Protein AF-A0A8S1K5R6-F1 (afdb_monomer_lite)

Secondary structure (DSSP, 8-state):
-----PPBPTTT-SB--EEE--HHHHHH-S---B-HHHHHHHHHHSSS----GGGEEEHHHHHHHHHHHHHHHHHHHHHHHHHHHHHHHHHHHHHHT-TTS-HHHHHHHHHHHHHHHHHHHHHHHHHHHHHHT-SS--TTTHHHHHHHHHS-HHHHHHHHHHHHHHHHHHHHHHHHHTT--HHHHHHHHHHHHHHHHHHHHHHSS-S-HHHHHHHHHHHHHHHHHHHHHHHHS-SS-SSTHHHHHHHHHHHHHHHHHHHHHHHHHHHHHHHHHHHHHHHHHHHHHHHHHHHHHHHHHHHHHHHHHHHHHHHHHHHHHHHHHHHHHHHHHHHHHHHHHHHHHHHHHHHHHHTTS--------------SSSHHHHHHHHHHHHHHHHHHHHHHHHHHHHHHHHHHHHHHHHHHHTBTEEEEEEEGGG-TTPEEEEEEETTSPP-HHHHHHHHHHS-TTPEEEEEEEETT-TTEEEEEEEEEHHHHT---S-TTBPEEPSS-TT-EEEEETTTEEEEESSSB---SSS--SSTT-TT-EEEESS-TT----EETTB---TT-TTEEEEEEEE-

Structure (mmCIF, N/CA/C/O backbone):
data_AF-A0A8S1K5R6-F1
#
_entry.id   AF-A0A8S1K5R6-F1
#
loop_
_atom_site.group_PDB
_atom_site.id
_atom_site.type_symbol
_atom_site.label_atom_id
_atom_site.label_alt_id
_atom_site.label_comp_id
_atom_site.label_asym_id
_atom_site.label_entity_id
_atom_site.label_seq_id
_atom_site.pdbx_PDB_ins_code
_atom_site.Cartn_x
_atom_site.Cartn_y
_atom_site.Cartn_z
_atom_site.occupancy
_atom_site.B_iso_or_equiv
_atom_site.auth_seq_id
_atom_site.auth_comp_id
_atom_site.auth_asym_id
_atom_site.auth_atom_id
_atom_site.pdbx_PDB_model_num
ATOM 1 N N . MET A 1 1 ? 33.769 -8.551 -33.890 1.00 49.59 1 MET A N 1
ATOM 2 C CA . MET A 1 1 ? 33.457 -9.975 -34.142 1.00 49.59 1 MET A CA 1
ATOM 3 C C . MET A 1 1 ? 34.408 -10.473 -35.216 1.00 49.59 1 MET A C 1
ATOM 5 O O . MET A 1 1 ? 34.449 -9.862 -36.276 1.00 49.59 1 MET A O 1
ATOM 9 N N . SER A 1 2 ? 35.210 -11.503 -34.948 1.00 41.72 2 SER A N 1
ATOM 10 C CA . SER A 1 2 ? 35.971 -12.187 -35.999 1.00 41.72 2 SER A CA 1
ATOM 11 C C . SER A 1 2 ? 34.994 -13.049 -36.799 1.00 41.72 2 SER A C 1
ATOM 13 O O . SER A 1 2 ? 34.359 -13.951 -36.256 1.00 41.72 2 SER A O 1
ATOM 15 N N . PHE A 1 3 ? 34.799 -12.730 -38.077 1.00 54.25 3 PHE A N 1
ATOM 16 C CA . PHE A 1 3 ? 33.939 -13.534 -38.939 1.00 54.25 3 PHE A CA 1
ATOM 17 C C . PHE A 1 3 ? 34.645 -14.850 -39.260 1.00 54.25 3 PHE A C 1
ATOM 19 O O . PHE A 1 3 ? 35.817 -14.869 -39.636 1.00 54.25 3 PHE A O 1
ATOM 26 N N . GLN A 1 4 ? 33.927 -15.955 -39.082 1.00 62.03 4 GLN A N 1
ATOM 27 C CA . GLN A 1 4 ? 34.385 -17.275 -39.487 1.00 62.03 4 GLN A CA 1
ATOM 28 C C . GLN A 1 4 ? 34.675 -17.254 -40.995 1.00 62.03 4 GLN A C 1
ATOM 30 O O . GLN A 1 4 ? 33.906 -16.687 -41.772 1.00 62.03 4 GLN A O 1
ATOM 35 N N . VAL A 1 5 ? 35.792 -17.846 -41.415 1.00 66.94 5 VAL A N 1
ATOM 36 C CA . VAL A 1 5 ? 36.153 -17.915 -42.836 1.00 66.94 5 VAL A CA 1
ATOM 37 C C . VAL A 1 5 ? 35.158 -18.842 -43.539 1.00 66.94 5 VAL A C 1
ATOM 39 O O . VAL A 1 5 ? 35.217 -20.061 -43.371 1.00 66.94 5 VAL A O 1
ATOM 42 N N . TYR A 1 6 ? 34.215 -18.271 -44.294 1.00 81.31 6 TYR A N 1
ATOM 43 C CA . TYR A 1 6 ? 33.263 -19.047 -45.089 1.00 81.31 6 TYR A CA 1
ATOM 44 C C . TYR A 1 6 ? 34.001 -19.848 -46.161 1.00 81.31 6 TYR A C 1
ATOM 46 O O . TYR A 1 6 ? 34.883 -19.327 -46.849 1.00 81.31 6 TYR A O 1
ATOM 54 N N . LYS A 1 7 ? 33.627 -21.120 -46.320 1.00 84.38 7 LYS A N 1
ATOM 55 C CA . LYS A 1 7 ? 34.202 -21.972 -47.363 1.00 84.38 7 LYS A CA 1
ATOM 56 C C . LYS A 1 7 ? 33.741 -21.478 -48.745 1.00 84.38 7 LYS A C 1
ATOM 58 O O . LYS A 1 7 ? 32.569 -21.115 -48.890 1.00 84.38 7 LYS A O 1
ATOM 63 N N . PRO A 1 8 ? 34.625 -21.455 -49.758 1.00 87.56 8 PRO A N 1
ATOM 64 C CA . PRO A 1 8 ? 34.209 -21.218 -51.133 1.00 87.56 8 PRO A CA 1
ATOM 65 C C . PRO A 1 8 ? 33.363 -22.398 -51.627 1.00 87.56 8 PRO A C 1
ATOM 67 O O . PRO A 1 8 ? 33.627 -23.557 -51.305 1.00 87.56 8 PRO A O 1
ATOM 70 N N . CYS A 1 9 ? 32.325 -22.105 -52.400 1.00 89.19 9 CYS A N 1
ATOM 71 C CA . CYS A 1 9 ? 31.439 -23.107 -52.969 1.00 89.19 9 CYS A CA 1
ATOM 72 C C . CYS A 1 9 ? 32.161 -23.889 -54.070 1.00 89.19 9 CYS A C 1
ATOM 74 O O . CYS A 1 9 ? 32.643 -23.300 -55.035 1.00 89.19 9 CYS A O 1
ATOM 76 N N . ASN A 1 10 ? 32.141 -25.222 -53.996 1.00 88.00 10 ASN A N 1
ATOM 77 C CA . ASN A 1 10 ? 32.815 -26.088 -54.973 1.00 88.00 10 ASN A CA 1
ATOM 78 C C . ASN A 1 10 ? 32.325 -25.902 -56.426 1.00 88.00 10 ASN A C 1
ATOM 80 O O . ASN A 1 10 ? 33.038 -26.270 -57.352 1.00 88.00 10 ASN A O 1
ATOM 84 N N . GLN A 1 11 ? 31.117 -25.361 -56.633 1.00 88.75 11 GLN A N 1
ATOM 85 C CA . GLN A 1 11 ? 30.527 -25.168 -57.966 1.00 88.75 11 GLN A CA 1
ATOM 86 C C . GLN A 1 11 ? 30.776 -23.769 -58.537 1.00 88.75 11 GLN A C 1
ATOM 88 O O . GLN A 1 11 ? 31.061 -23.633 -59.721 1.00 88.75 11 GLN A O 1
ATOM 93 N N . THR A 1 12 ? 30.647 -22.728 -57.712 1.00 89.44 12 THR A N 1
ATOM 94 C CA . THR A 1 12 ? 30.669 -21.328 -58.173 1.00 89.44 12 THR A CA 1
ATOM 95 C C . THR A 1 12 ? 31.874 -20.537 -57.679 1.00 89.44 12 THR A C 1
ATOM 97 O O . THR A 1 12 ? 31.999 -19.374 -58.034 1.00 89.44 12 THR A O 1
ATOM 100 N N . GLN A 1 13 ? 32.696 -21.098 -56.785 1.00 90.00 13 GLN A N 1
ATOM 101 C CA . GLN A 1 13 ? 33.775 -20.428 -56.034 1.00 90.00 13 GLN A CA 1
ATOM 102 C C . GLN A 1 13 ? 33.333 -19.264 -55.115 1.00 90.00 13 GLN A C 1
ATOM 104 O O . GLN A 1 13 ? 34.080 -18.867 -54.226 1.00 90.00 13 GLN A O 1
ATOM 109 N N . ASN A 1 14 ? 32.097 -18.767 -55.244 1.00 89.62 14 ASN A N 1
ATOM 110 C CA . ASN A 1 14 ? 31.473 -17.816 -54.310 1.00 89.62 14 ASN A CA 1
ATOM 111 C C . ASN A 1 14 ? 31.401 -18.350 -52.868 1.00 89.62 14 ASN A C 1
ATOM 113 O O . ASN A 1 14 ? 31.278 -19.555 -52.658 1.00 89.62 14 ASN A O 1
ATOM 117 N N . LYS A 1 15 ? 31.394 -17.455 -51.874 1.00 89.44 15 LYS A N 1
ATOM 118 C CA . LYS A 1 15 ? 31.311 -17.806 -50.444 1.00 89.44 15 LYS A CA 1
ATOM 119 C C . LYS A 1 15 ? 29.976 -18.470 -50.082 1.00 89.44 15 LYS A C 1
ATOM 121 O O . LYS A 1 15 ? 28.913 -18.042 -50.533 1.00 89.44 15 LYS A O 1
ATOM 126 N N . GLU A 1 16 ? 30.025 -19.507 -49.247 1.00 90.19 16 GLU A N 1
ATOM 127 C CA . GLU A 1 16 ? 28.835 -20.151 -48.673 1.00 90.19 16 GLU A CA 1
ATOM 128 C C . GLU A 1 16 ? 28.372 -19.417 -47.405 1.00 90.19 16 GLU A C 1
ATOM 130 O O . GLU A 1 16 ? 28.679 -19.834 -46.289 1.00 90.19 16 GLU A O 1
ATOM 135 N N . GLU A 1 17 ? 27.658 -18.303 -47.580 1.00 92.06 17 GLU A N 1
ATOM 136 C CA . GLU A 1 17 ? 27.236 -17.416 -46.480 1.00 92.06 17 GLU A CA 1
ATOM 137 C C . GLU A 1 17 ? 25.723 -17.146 -46.416 1.00 92.06 17 GLU A C 1
ATOM 139 O O . GLU A 1 17 ? 25.268 -16.454 -45.506 1.00 92.06 17 GLU A O 1
ATOM 144 N N . TYR A 1 18 ? 24.936 -17.712 -47.335 1.00 92.06 18 TYR A N 1
ATOM 145 C CA . TYR A 1 18 ? 23.485 -17.524 -47.406 1.00 92.06 18 TYR A CA 1
ATOM 146 C C . TYR A 1 18 ? 22.724 -18.732 -46.864 1.00 92.06 18 TYR A C 1
ATOM 148 O O . TYR A 1 18 ? 23.126 -19.886 -47.050 1.00 92.06 18 TYR A O 1
ATOM 156 N N . ILE A 1 19 ? 21.574 -18.454 -46.252 1.00 91.69 19 ILE A N 1
ATOM 157 C CA . ILE A 1 19 ? 20.627 -19.454 -45.760 1.00 91.69 19 ILE A CA 1
ATOM 158 C C . ILE A 1 19 ? 19.184 -18.984 -45.949 1.00 91.69 19 ILE A C 1
ATOM 160 O O . ILE A 1 19 ? 18.889 -17.793 -45.884 1.00 91.69 19 ILE A O 1
ATOM 164 N N . CYS A 1 20 ? 18.276 -19.931 -46.189 1.00 90.00 20 CYS A N 1
ATOM 165 C CA . CYS A 1 20 ? 16.844 -19.662 -46.195 1.00 90.00 20 CYS A CA 1
ATOM 166 C C . CYS A 1 20 ? 16.327 -19.653 -44.753 1.00 90.00 20 CYS A C 1
ATOM 168 O O . CYS A 1 20 ? 16.459 -20.645 -44.040 1.00 90.00 20 CYS A O 1
ATOM 170 N N . THR A 1 21 ? 15.740 -18.537 -44.331 1.00 89.31 21 THR A N 1
ATOM 171 C CA . THR A 1 21 ? 15.192 -18.367 -42.977 1.00 89.31 21 THR A CA 1
ATOM 172 C C . THR A 1 21 ? 13.811 -19.000 -42.805 1.00 89.31 21 THR A C 1
ATOM 174 O O . THR A 1 21 ? 13.321 -19.110 -41.687 1.00 89.31 21 THR A O 1
ATOM 177 N N . ASN A 1 22 ? 13.192 -19.498 -43.878 1.00 88.00 22 ASN A N 1
ATOM 178 C CA . ASN A 1 22 ? 11.908 -20.177 -43.792 1.00 88.00 22 ASN A CA 1
ATOM 179 C C . ASN A 1 22 ? 11.987 -21.428 -42.895 1.00 88.00 22 ASN A C 1
ATOM 181 O O . ASN A 1 22 ? 12.827 -22.308 -43.101 1.00 88.00 22 ASN A O 1
ATOM 185 N N . LYS A 1 23 ? 11.070 -21.549 -41.925 1.00 83.56 23 LYS A N 1
ATOM 186 C CA . LYS A 1 23 ? 11.054 -22.663 -40.958 1.00 83.56 23 LYS A CA 1
ATOM 187 C C . LYS A 1 23 ? 10.975 -24.047 -41.614 1.00 83.56 23 LYS A C 1
ATOM 189 O O . LYS A 1 23 ? 11.560 -24.987 -41.084 1.00 83.56 23 LYS A O 1
ATOM 194 N N . GLN A 1 24 ? 10.276 -24.181 -42.744 1.00 82.38 24 GLN A N 1
ATOM 195 C CA . GLN A 1 24 ? 10.169 -25.459 -43.459 1.00 82.38 24 GLN A CA 1
ATOM 196 C C . GLN A 1 24 ? 11.520 -25.854 -44.069 1.00 82.38 24 GLN A C 1
ATOM 198 O O . GLN A 1 24 ? 11.979 -26.980 -43.895 1.00 82.38 24 GLN A O 1
ATOM 203 N N . CYS A 1 25 ? 12.211 -24.901 -44.696 1.00 82.56 25 CYS A N 1
ATOM 204 C CA . CYS A 1 25 ? 13.524 -25.128 -45.296 1.00 82.56 25 CYS A CA 1
ATOM 205 C C . CYS A 1 25 ? 14.601 -25.440 -44.251 1.00 82.56 25 CYS A C 1
ATOM 207 O O . CYS A 1 25 ? 15.441 -26.312 -44.479 1.00 82.56 25 CYS A O 1
ATOM 209 N N . LEU A 1 26 ? 14.554 -24.783 -43.088 1.00 82.38 26 LEU A N 1
ATOM 210 C CA . LEU A 1 26 ? 15.477 -25.060 -41.982 1.00 82.38 26 LEU A CA 1
ATOM 211 C C . LEU A 1 26 ? 15.336 -26.491 -41.437 1.00 82.38 26 LEU A C 1
ATOM 213 O O . LEU A 1 26 ? 16.334 -27.089 -41.044 1.00 82.38 26 LEU A O 1
ATOM 217 N N . ALA A 1 27 ? 14.128 -27.062 -41.458 1.00 79.88 27 ALA A N 1
ATOM 218 C CA . ALA A 1 27 ? 13.881 -28.425 -40.985 1.00 79.88 27 ALA A CA 1
ATOM 219 C C . ALA A 1 27 ? 14.321 -29.515 -41.985 1.00 79.88 27 ALA A C 1
ATOM 221 O O . ALA A 1 27 ? 14.698 -30.612 -41.577 1.00 79.88 27 ALA A O 1
ATOM 222 N N . GLU A 1 28 ? 14.277 -29.237 -43.292 1.00 77.31 28 GLU A N 1
ATOM 223 C CA . GLU A 1 28 ? 14.511 -30.243 -44.341 1.00 77.31 28 GLU A CA 1
ATOM 224 C C . GLU A 1 28 ? 15.988 -30.425 -44.742 1.00 77.31 28 GLU A C 1
ATOM 226 O O . GLU A 1 28 ? 16.375 -31.488 -45.239 1.00 77.31 28 GLU A O 1
ATOM 231 N N . HIS A 1 29 ? 16.835 -29.403 -44.584 1.00 67.31 29 HIS A N 1
ATOM 232 C CA . HIS A 1 29 ? 18.150 -29.375 -45.232 1.00 67.31 29 HIS A CA 1
ATOM 233 C C . HIS A 1 29 ? 19.324 -29.736 -44.301 1.00 67.31 29 HIS A C 1
ATOM 235 O O . HIS A 1 29 ? 19.681 -28.998 -43.389 1.00 67.31 29 HIS A O 1
ATOM 241 N N . LYS A 1 30 ? 20.025 -30.843 -44.615 1.00 64.44 30 LYS A N 1
ATOM 242 C CA . LYS A 1 30 ? 21.258 -31.284 -43.917 1.00 64.44 30 LYS A CA 1
ATOM 243 C C . LYS A 1 30 ? 22.464 -30.348 -44.115 1.00 64.44 30 LYS A C 1
ATOM 245 O O . LYS A 1 30 ? 23.343 -30.303 -43.260 1.00 64.44 30 LYS A O 1
ATOM 250 N N . LYS A 1 31 ? 22.536 -29.620 -45.241 1.00 66.00 31 LYS A N 1
ATOM 251 C CA . LYS A 1 31 ? 23.548 -28.574 -45.493 1.00 66.00 31 LYS A CA 1
ATOM 252 C C . LYS A 1 31 ? 22.884 -27.206 -45.358 1.00 66.00 31 LYS A C 1
ATOM 254 O O . LYS A 1 31 ? 21.957 -26.911 -46.107 1.00 66.00 31 LYS A O 1
ATOM 259 N N . GLN A 1 32 ? 23.366 -26.405 -44.411 1.00 76.12 32 GLN A N 1
ATOM 260 C CA . GLN A 1 32 ? 22.667 -25.203 -43.943 1.00 76.12 32 GLN A CA 1
ATOM 261 C C . GLN A 1 32 ? 23.152 -23.907 -44.610 1.00 76.12 32 GLN A C 1
ATOM 263 O O . GLN A 1 32 ? 22.341 -23.026 -44.853 1.00 76.12 32 GLN A O 1
ATOM 268 N N . LEU A 1 33 ? 24.436 -23.802 -44.973 1.00 88.38 33 LEU A N 1
ATOM 269 C CA . LEU A 1 33 ? 24.975 -22.635 -45.681 1.00 88.38 33 LEU A CA 1
ATOM 270 C C . LEU A 1 33 ? 25.253 -22.960 -47.150 1.00 88.38 33 LEU A C 1
ATOM 272 O O . LEU A 1 33 ? 25.800 -24.019 -47.470 1.00 88.38 33 LEU A O 1
ATOM 276 N N . HIS A 1 34 ? 24.888 -22.031 -48.029 1.00 90.81 34 HIS A N 1
ATOM 277 C CA . HIS A 1 34 ? 25.064 -22.120 -49.478 1.00 90.81 34 HIS A CA 1
ATOM 278 C C . HIS A 1 34 ? 25.522 -20.770 -50.033 1.00 90.81 34 HIS A C 1
ATOM 280 O O . HIS A 1 34 ? 25.361 -19.733 -49.392 1.00 90.81 34 HIS A O 1
ATOM 286 N N . CYS A 1 35 ? 26.080 -20.752 -51.242 1.00 92.81 35 CYS A N 1
ATOM 287 C CA . CYS A 1 35 ? 26.169 -19.502 -51.993 1.00 92.81 35 CYS A CA 1
ATOM 288 C C . CYS A 1 35 ? 24.791 -19.165 -52.591 1.00 92.81 35 CYS A C 1
ATOM 290 O O . CYS A 1 35 ? 23.983 -20.062 -52.861 1.00 92.81 35 CYS A O 1
ATOM 292 N N . TYR A 1 36 ? 24.527 -17.881 -52.834 1.00 91.38 36 TYR A N 1
ATOM 293 C CA . TYR A 1 36 ? 23.226 -17.417 -53.326 1.00 91.38 36 TYR A CA 1
ATOM 294 C C . TYR A 1 36 ? 22.733 -18.139 -54.606 1.00 91.38 36 TYR A C 1
ATOM 296 O O . TYR A 1 36 ? 21.577 -18.580 -54.629 1.00 91.38 36 TYR A O 1
ATOM 304 N N . PRO A 1 37 ? 23.569 -18.365 -55.648 1.00 91.12 37 PRO A N 1
ATOM 305 C CA . PRO A 1 37 ? 23.133 -19.088 -56.847 1.00 91.12 37 PRO A CA 1
ATOM 306 C C . PRO A 1 37 ? 22.720 -20.541 -56.571 1.00 91.12 37 PRO A C 1
ATOM 308 O O . PRO A 1 37 ? 21.690 -20.997 -57.072 1.00 91.12 37 PRO A O 1
ATOM 311 N N . CYS A 1 38 ? 23.485 -21.264 -55.746 1.00 89.25 38 CYS A N 1
ATOM 312 C CA . CYS A 1 38 ? 23.182 -22.651 -55.388 1.00 89.25 38 CYS A CA 1
ATOM 313 C C . CYS A 1 38 ? 21.915 -22.751 -54.534 1.00 89.25 38 CYS A C 1
ATOM 315 O O . CYS A 1 38 ? 21.095 -23.636 -54.771 1.00 89.25 38 CYS A O 1
ATOM 317 N N . LEU A 1 39 ? 21.715 -21.820 -53.594 1.00 88.12 39 LEU A N 1
ATOM 318 C CA . LEU A 1 39 ? 20.498 -21.755 -52.781 1.00 88.12 39 LEU A CA 1
ATOM 319 C C . LEU A 1 39 ? 19.256 -21.483 -53.641 1.00 88.12 39 LEU A C 1
ATOM 321 O O . LEU A 1 39 ? 18.230 -22.143 -53.482 1.00 88.12 39 LEU A O 1
ATOM 325 N N . THR A 1 40 ? 19.377 -20.567 -54.605 1.00 88.06 40 THR A N 1
ATOM 326 C CA . THR A 1 40 ? 18.317 -20.255 -55.574 1.00 88.06 40 THR A CA 1
ATOM 327 C C . THR A 1 40 ? 17.972 -21.469 -56.427 1.00 88.06 40 THR A C 1
ATOM 329 O O . THR A 1 40 ? 16.797 -21.784 -56.606 1.00 88.06 40 THR A O 1
ATOM 332 N N . LYS A 1 41 ? 18.985 -22.187 -56.923 1.00 87.25 41 LYS A N 1
ATOM 333 C CA . LYS A 1 41 ? 18.784 -23.409 -57.705 1.00 87.25 41 LYS A CA 1
ATOM 334 C C . LYS A 1 41 ? 18.078 -24.497 -56.887 1.00 87.25 41 LYS A C 1
ATOM 336 O O . LYS A 1 41 ? 17.093 -25.054 -57.357 1.00 87.25 41 LYS A O 1
ATOM 341 N N . LEU A 1 42 ? 18.500 -24.718 -55.636 1.00 84.06 42 LEU A N 1
ATOM 342 C CA . LEU A 1 42 ? 17.865 -25.664 -54.705 1.00 84.06 42 LEU A CA 1
ATOM 343 C C . LEU A 1 42 ? 16.360 -25.409 -54.515 1.00 84.06 42 LEU A C 1
ATOM 345 O O . LEU A 1 42 ? 15.589 -26.363 -54.430 1.00 84.06 42 LEU A O 1
ATOM 349 N N . HIS A 1 43 ? 15.940 -24.141 -54.471 1.00 80.94 43 HIS A N 1
ATOM 350 C CA . HIS A 1 43 ? 14.532 -23.767 -54.288 1.00 80.94 43 HIS A CA 1
ATOM 351 C C . HIS A 1 43 ? 13.743 -23.682 -55.607 1.00 80.94 43 HIS A C 1
ATOM 353 O O . HIS A 1 43 ? 12.516 -23.702 -55.572 1.00 80.94 43 HIS A O 1
ATOM 359 N N . ARG A 1 44 ? 14.412 -23.618 -56.770 1.00 80.06 44 ARG A N 1
ATOM 360 C CA . ARG A 1 44 ? 13.771 -23.641 -58.101 1.00 80.06 44 ARG A CA 1
ATOM 361 C C . ARG A 1 44 ? 13.596 -25.052 -58.673 1.00 80.06 44 ARG A C 1
ATOM 363 O O . ARG A 1 44 ? 12.634 -25.279 -59.400 1.00 80.06 44 ARG A O 1
ATOM 370 N N . ASP A 1 45 ? 14.495 -25.984 -58.350 1.00 69.75 45 ASP A N 1
ATOM 371 C CA . ASP A 1 45 ? 14.490 -27.352 -58.897 1.00 69.75 45 ASP A CA 1
ATOM 372 C C . ASP A 1 45 ? 13.444 -28.271 -58.226 1.00 69.75 45 ASP A C 1
ATOM 374 O O . ASP A 1 45 ? 13.018 -29.274 -58.809 1.00 69.75 45 ASP A O 1
ATOM 378 N N . LYS A 1 46 ? 12.962 -27.934 -57.019 1.00 63.59 46 LYS A N 1
ATOM 379 C CA . LYS A 1 46 ? 11.788 -28.595 -56.426 1.00 63.59 46 LYS A CA 1
ATOM 380 C C . LYS A 1 46 ? 10.556 -28.162 -57.237 1.00 63.59 46 LYS A C 1
ATOM 382 O O . LYS A 1 46 ? 10.245 -26.984 -57.279 1.00 63.59 46 LYS A O 1
ATOM 387 N N . LYS A 1 47 ? 9.814 -29.097 -57.850 1.00 55.78 47 LYS A N 1
ATOM 388 C CA . LYS A 1 47 ? 8.598 -28.869 -58.683 1.00 55.78 47 LYS A CA 1
ATOM 389 C C . LYS A 1 47 ? 7.446 -28.077 -58.016 1.00 55.78 47 LYS A C 1
ATOM 391 O O . LYS A 1 47 ? 6.371 -27.952 -58.597 1.00 55.78 47 LYS A O 1
ATOM 396 N N . GLN A 1 48 ? 7.634 -27.558 -56.808 1.00 54.38 48 GLN A N 1
ATOM 397 C CA . GLN A 1 48 ? 6.728 -26.643 -56.129 1.00 54.38 48 GLN A CA 1
ATOM 398 C C . GLN A 1 48 ? 7.231 -25.213 -56.361 1.00 54.38 48 GLN A C 1
ATOM 400 O O . GLN A 1 48 ? 8.394 -24.923 -56.106 1.00 54.38 48 GLN A O 1
ATOM 405 N N . LYS A 1 49 ? 6.367 -24.309 -56.843 1.00 55.38 49 LYS A N 1
ATOM 406 C CA . LYS A 1 49 ? 6.648 -22.863 -56.881 1.00 55.38 49 LYS A CA 1
ATOM 407 C C . LYS A 1 49 ? 6.879 -22.376 -55.449 1.00 55.38 49 LYS A C 1
ATOM 409 O O . LYS A 1 49 ? 5.933 -22.013 -54.756 1.00 55.38 49 LYS A O 1
ATOM 414 N N . ILE A 1 50 ? 8.122 -22.405 -54.993 1.00 56.66 50 ILE A N 1
ATOM 415 C CA . ILE A 1 50 ? 8.487 -21.899 -53.681 1.00 56.66 50 ILE A CA 1
ATOM 416 C C . ILE A 1 50 ? 8.539 -20.365 -53.763 1.00 56.66 50 ILE A C 1
ATOM 418 O O . ILE A 1 50 ? 9.344 -19.798 -54.498 1.00 56.66 50 ILE A O 1
ATOM 422 N N . SER A 1 51 ? 7.638 -19.699 -53.036 1.00 63.06 51 SER A N 1
ATOM 423 C CA . SER A 1 51 ? 7.391 -18.249 -53.088 1.00 63.06 51 SER A CA 1
ATOM 424 C C . SER A 1 51 ? 8.284 -17.408 -52.169 1.00 63.06 51 SER A C 1
ATOM 426 O O . SER A 1 51 ? 8.010 -16.228 -51.999 1.00 63.06 51 SER A O 1
ATOM 428 N N . HIS A 1 52 ? 9.308 -17.990 -51.541 1.00 74.00 52 HIS A N 1
ATOM 429 C CA . HIS A 1 52 ? 10.074 -17.336 -50.474 1.00 74.00 52 HIS A CA 1
ATOM 430 C C . HIS A 1 52 ? 11.561 -17.136 -50.803 1.00 74.00 52 HIS A C 1
ATOM 432 O O . HIS A 1 52 ? 12.433 -17.310 -49.955 1.00 74.00 52 HIS A O 1
ATOM 438 N N . LEU A 1 53 ? 11.874 -16.740 -52.042 1.00 75.94 53 LEU A N 1
ATOM 439 C CA . LEU A 1 53 ? 13.228 -16.272 -52.384 1.00 75.94 53 LEU A CA 1
ATOM 440 C C . LEU A 1 53 ? 13.648 -15.056 -51.532 1.00 75.94 53 LEU A C 1
ATOM 442 O O . LEU A 1 53 ? 14.836 -14.873 -51.281 1.00 75.94 53 LEU A O 1
ATOM 446 N N . ASP A 1 54 ? 12.672 -14.291 -51.035 1.00 79.56 54 ASP A N 1
ATOM 447 C CA . ASP A 1 54 ? 12.873 -13.158 -50.125 1.00 79.56 54 ASP A CA 1
ATOM 448 C C . ASP A 1 54 ? 13.335 -13.584 -48.716 1.00 79.56 54 ASP A C 1
ATOM 450 O O . ASP A 1 54 ? 13.868 -12.767 -47.968 1.00 79.56 54 ASP A O 1
ATOM 454 N N . ASP A 1 55 ? 13.204 -14.869 -48.360 1.00 85.94 55 ASP A N 1
ATOM 455 C CA . ASP A 1 55 ? 13.645 -15.403 -47.063 1.00 85.94 55 ASP A CA 1
ATOM 456 C C . ASP A 1 55 ? 15.150 -15.741 -47.048 1.00 85.94 55 ASP A C 1
ATOM 458 O O . ASP A 1 55 ? 15.661 -16.260 -46.047 1.00 85.94 55 ASP A O 1
ATOM 462 N N . PHE A 1 56 ? 15.880 -15.501 -48.146 1.00 91.69 56 PHE A N 1
ATOM 463 C CA . PHE A 1 56 ? 17.324 -15.727 -48.213 1.00 91.69 56 PHE A CA 1
ATOM 464 C C . PHE A 1 56 ? 18.067 -14.591 -47.521 1.00 91.69 56 PHE A C 1
ATOM 466 O O . PHE A 1 56 ? 18.034 -13.445 -47.960 1.00 91.69 56 PHE A O 1
ATOM 473 N N . MET A 1 57 ? 18.791 -14.923 -46.459 1.00 93.31 57 MET A N 1
ATOM 474 C CA . MET A 1 57 ? 19.563 -13.953 -45.696 1.00 93.31 57 MET A CA 1
ATOM 475 C C . MET A 1 57 ? 21.018 -14.381 -45.572 1.00 93.31 57 MET A C 1
ATOM 477 O O . MET A 1 57 ? 21.339 -15.569 -45.489 1.00 93.31 57 MET A O 1
ATOM 481 N N . GLU A 1 58 ? 21.901 -13.388 -45.521 1.00 93.50 58 GLU A N 1
ATOM 482 C CA . GLU A 1 58 ? 23.295 -13.600 -45.148 1.00 93.50 58 GLU A CA 1
ATOM 483 C C . GLU A 1 58 ? 23.391 -13.959 -43.666 1.00 93.50 58 GLU A C 1
ATOM 485 O O . GLU A 1 58 ? 22.749 -13.347 -42.803 1.00 93.50 58 GLU A O 1
ATOM 490 N N . MET A 1 59 ? 24.252 -14.924 -43.349 1.00 91.56 59 MET A N 1
ATOM 491 C CA . MET A 1 59 ? 24.462 -15.376 -41.977 1.00 91.56 59 MET A CA 1
ATOM 492 C C . MET A 1 59 ? 24.964 -14.242 -41.071 1.00 91.56 59 MET A C 1
ATOM 494 O O . MET A 1 59 ? 24.591 -14.177 -39.902 1.00 91.56 59 MET A O 1
ATOM 498 N N . SER A 1 60 ? 25.743 -13.296 -41.607 1.00 91.19 60 SER A N 1
ATOM 499 C CA . SER A 1 60 ? 26.182 -12.083 -40.900 1.00 91.19 60 SER A CA 1
ATOM 500 C C . SER A 1 60 ? 24.996 -11.243 -40.401 1.00 91.19 60 SER A C 1
ATOM 502 O O . SER A 1 60 ? 24.964 -10.853 -39.234 1.00 91.19 60 SER A O 1
ATOM 504 N N . GLN A 1 61 ? 23.986 -11.021 -41.246 1.00 93.44 61 GLN A N 1
ATOM 505 C CA . GLN A 1 61 ? 22.786 -10.248 -40.917 1.00 93.44 61 GLN A CA 1
ATOM 506 C C . GLN A 1 61 ? 21.917 -10.965 -39.880 1.00 93.44 61 GLN A C 1
ATOM 508 O O . GLN A 1 61 ? 21.388 -10.331 -38.963 1.00 93.44 61 GLN A O 1
ATOM 513 N N . ILE A 1 62 ? 21.799 -12.293 -39.992 1.00 93.44 62 ILE A N 1
ATOM 514 C CA . ILE A 1 62 ? 21.122 -13.123 -38.988 1.00 93.44 62 ILE A CA 1
ATOM 515 C C . ILE A 1 62 ? 21.836 -12.990 -37.642 1.00 93.44 62 ILE A C 1
ATOM 517 O O . ILE A 1 62 ? 21.187 -12.693 -36.641 1.00 93.44 62 ILE A O 1
ATOM 521 N N . MET A 1 63 ? 23.165 -13.133 -37.613 1.00 93.50 63 MET A N 1
ATOM 522 C CA . MET A 1 63 ? 23.951 -13.020 -36.381 1.00 93.50 63 MET A CA 1
ATOM 523 C C . MET A 1 63 ? 23.844 -11.634 -35.736 1.00 93.50 63 MET A C 1
ATOM 525 O O . MET A 1 63 ? 23.758 -11.556 -34.514 1.00 93.50 63 MET A O 1
ATOM 529 N N . ILE A 1 64 ? 23.778 -10.551 -36.521 1.00 93.44 64 ILE A N 1
ATOM 530 C CA . ILE A 1 64 ? 23.539 -9.196 -35.994 1.00 93.44 64 ILE A CA 1
ATOM 531 C C . ILE A 1 64 ? 22.179 -9.122 -35.283 1.00 93.44 64 ILE A C 1
ATOM 533 O O . ILE A 1 64 ? 22.112 -8.674 -34.139 1.00 93.44 64 ILE A O 1
ATOM 537 N N . LYS A 1 65 ? 21.100 -9.603 -35.917 1.00 95.00 65 LYS A N 1
ATOM 538 C CA . LYS A 1 65 ? 19.751 -9.613 -35.315 1.00 95.00 65 LYS A CA 1
ATOM 539 C C . LYS A 1 65 ? 19.681 -10.497 -34.064 1.00 95.00 65 LYS A C 1
ATOM 541 O O . LYS A 1 65 ? 19.066 -10.126 -33.068 1.00 95.00 65 LYS A O 1
ATOM 546 N N . VAL A 1 66 ? 20.328 -11.658 -34.104 1.00 94.94 66 VAL A N 1
ATOM 547 C CA . VAL A 1 66 ? 20.446 -12.596 -32.976 1.00 94.94 66 VAL A CA 1
ATOM 548 C C . VAL A 1 66 ? 21.202 -11.952 -31.814 1.00 94.94 66 VAL A C 1
ATOM 550 O O . VAL A 1 66 ? 20.752 -12.052 -30.675 1.00 94.94 66 VAL A O 1
ATOM 553 N N . GLN A 1 67 ? 22.295 -11.235 -32.089 1.00 94.12 67 GLN A N 1
ATOM 554 C CA . GLN A 1 67 ? 23.050 -10.512 -31.068 1.00 94.12 67 GLN A CA 1
ATOM 555 C C . GLN A 1 67 ? 22.214 -9.391 -30.437 1.00 94.12 67 GLN A C 1
ATOM 557 O O . GLN A 1 67 ? 22.148 -9.306 -29.217 1.00 94.12 67 GLN A O 1
ATOM 562 N N . GLN A 1 68 ? 21.501 -8.595 -31.240 1.00 94.75 68 GLN A N 1
ATOM 563 C CA . GLN A 1 68 ? 20.604 -7.552 -30.726 1.00 94.75 68 GLN A CA 1
ATOM 564 C C . GLN A 1 68 ? 19.537 -8.126 -29.783 1.00 94.75 68 GLN A C 1
ATOM 566 O O . GLN A 1 68 ? 19.329 -7.602 -28.689 1.00 94.75 68 GLN A O 1
ATOM 571 N N . LYS A 1 69 ? 18.894 -9.237 -30.169 1.00 95.25 69 LYS A N 1
ATOM 572 C CA . LYS A 1 69 ? 17.919 -9.934 -29.314 1.00 95.25 69 LYS A CA 1
ATOM 573 C C . LYS A 1 69 ? 18.552 -10.476 -28.037 1.00 95.25 69 LYS A C 1
ATOM 575 O O . LYS A 1 69 ? 17.977 -10.343 -26.960 1.00 95.25 69 LYS A O 1
ATOM 580 N N . LYS A 1 70 ? 19.746 -11.064 -28.133 1.00 94.75 70 LYS A N 1
ATOM 581 C CA . LYS A 1 70 ? 20.514 -11.533 -26.973 1.00 94.75 70 LYS A CA 1
ATOM 582 C C . LYS A 1 70 ? 20.797 -10.395 -25.993 1.00 94.75 70 LYS A C 1
ATOM 584 O O . LYS A 1 70 ? 20.579 -10.577 -24.796 1.00 94.75 70 LYS A O 1
ATOM 589 N N . ASP A 1 71 ? 21.238 -9.240 -26.479 1.00 93.81 71 ASP A N 1
ATOM 590 C CA . ASP A 1 71 ? 21.555 -8.085 -25.634 1.00 93.81 71 ASP A CA 1
ATOM 591 C C . ASP A 1 71 ? 20.293 -7.551 -24.940 1.00 93.81 71 ASP A C 1
ATOM 593 O O . ASP A 1 71 ? 20.282 -7.368 -23.720 1.00 93.81 71 ASP A O 1
ATOM 597 N N . GLN A 1 72 ? 19.190 -7.413 -25.687 1.00 95.00 72 GLN A N 1
ATOM 598 C CA . GLN A 1 72 ? 17.884 -7.015 -25.148 1.00 95.00 72 GLN A CA 1
ATOM 599 C C . GLN A 1 72 ? 17.390 -7.977 -24.062 1.00 95.00 72 GLN A C 1
ATOM 601 O O . GLN A 1 72 ? 17.001 -7.549 -22.973 1.00 95.00 72 GLN A O 1
ATOM 606 N N . ARG A 1 73 ? 17.444 -9.289 -24.320 1.00 96.50 73 ARG A N 1
ATOM 607 C CA . ARG A 1 73 ? 17.035 -10.306 -23.344 1.00 96.50 73 ARG A CA 1
ATOM 608 C C . ARG A 1 73 ? 17.938 -10.349 -22.132 1.00 96.50 73 ARG A C 1
ATOM 610 O O . ARG A 1 73 ? 17.436 -10.541 -21.033 1.00 96.50 73 ARG A O 1
ATOM 617 N N . THR A 1 74 ? 19.242 -10.175 -22.309 1.00 95.56 74 THR A N 1
ATOM 618 C CA . THR A 1 74 ? 20.196 -10.154 -21.195 1.00 95.56 74 THR A CA 1
ATOM 619 C C . THR A 1 74 ? 19.890 -8.989 -20.262 1.00 95.56 74 THR A C 1
ATOM 621 O O . THR A 1 74 ? 19.758 -9.195 -19.056 1.00 95.56 74 THR A O 1
ATOM 624 N N . LEU A 1 75 ? 19.675 -7.791 -20.815 1.00 96.38 75 LEU A N 1
ATOM 625 C CA . LEU A 1 75 ? 19.271 -6.621 -20.038 1.00 96.38 75 LEU A CA 1
ATOM 626 C C . LEU A 1 75 ? 17.955 -6.867 -19.288 1.00 96.38 75 LEU A C 1
ATOM 628 O O . LEU A 1 75 ? 17.871 -6.629 -18.084 1.00 96.38 75 LEU A O 1
ATOM 632 N N . PHE A 1 76 ? 16.943 -7.388 -19.981 1.00 97.50 76 PHE A N 1
ATOM 633 C CA . PHE A 1 76 ? 15.646 -7.700 -19.386 1.00 97.50 76 PHE A CA 1
ATOM 634 C C . PHE A 1 76 ? 15.744 -8.765 -18.279 1.00 97.50 76 PHE A C 1
ATOM 636 O O . PHE A 1 76 ? 15.183 -8.586 -17.200 1.00 97.50 76 PHE A O 1
ATOM 643 N N . LEU A 1 77 ? 16.494 -9.849 -18.496 1.00 97.25 77 LEU A N 1
ATOM 644 C CA . LEU A 1 77 ? 16.704 -10.889 -17.487 1.00 97.25 77 LEU A CA 1
ATOM 645 C C . LEU A 1 77 ? 17.408 -10.341 -16.244 1.00 97.25 77 LEU A C 1
ATOM 647 O O . LEU A 1 77 ? 16.998 -10.681 -15.139 1.00 97.25 77 LEU A O 1
ATOM 651 N N . ASN A 1 78 ? 18.396 -9.455 -16.405 1.00 96.19 78 ASN A N 1
ATOM 652 C CA . ASN A 1 78 ? 19.062 -8.803 -15.275 1.00 96.19 78 ASN A CA 1
ATOM 653 C C . ASN A 1 78 ? 18.077 -7.957 -14.450 1.00 96.19 78 ASN A C 1
ATOM 655 O O . ASN A 1 78 ? 18.107 -7.995 -13.222 1.00 96.19 78 ASN A O 1
ATOM 659 N N . GLN A 1 79 ? 17.152 -7.245 -15.105 1.00 96.38 79 GLN A N 1
ATOM 660 C CA . GLN A 1 79 ? 16.096 -6.495 -14.412 1.00 96.38 79 GLN A CA 1
ATOM 661 C C . GLN A 1 79 ? 15.136 -7.419 -13.646 1.00 96.38 79 GLN A C 1
ATOM 663 O O . GLN A 1 79 ? 14.767 -7.125 -12.510 1.00 96.38 79 GLN A O 1
ATOM 668 N N . ILE A 1 80 ? 14.729 -8.541 -14.247 1.00 97.50 80 ILE A N 1
ATOM 669 C CA . ILE A 1 80 ? 13.850 -9.530 -13.602 1.00 97.50 80 ILE A CA 1
ATOM 670 C C . ILE A 1 80 ? 14.551 -10.207 -12.418 1.00 97.50 80 ILE A C 1
ATOM 672 O O . ILE A 1 80 ? 13.944 -10.374 -11.360 1.00 97.50 80 ILE A O 1
ATOM 676 N N . GLN A 1 81 ? 15.830 -10.546 -12.570 1.00 97.56 81 GLN A N 1
ATOM 677 C CA . GLN A 1 81 ? 16.663 -11.097 -11.507 1.00 97.56 81 GLN A CA 1
ATOM 678 C C . GLN A 1 81 ? 16.767 -10.131 -10.324 1.00 97.56 81 GLN A C 1
ATOM 680 O O . GLN A 1 81 ? 16.551 -10.546 -9.187 1.00 97.56 81 GLN A O 1
ATOM 685 N N . GLN A 1 82 ? 17.020 -8.845 -10.584 1.00 96.19 82 GLN A N 1
ATOM 686 C CA . GLN A 1 82 ? 17.083 -7.834 -9.529 1.00 96.19 82 GLN A CA 1
ATOM 687 C C . GLN A 1 82 ? 15.753 -7.727 -8.769 1.00 96.19 82 GLN A C 1
ATOM 689 O O . GLN A 1 82 ? 15.748 -7.776 -7.542 1.00 96.19 82 GLN A O 1
ATOM 694 N N . LYS A 1 83 ? 14.615 -7.701 -9.479 1.00 96.38 83 LYS A N 1
ATOM 695 C CA . LYS A 1 83 ? 13.282 -7.687 -8.848 1.00 96.38 83 LYS A CA 1
ATOM 696 C C . LYS A 1 83 ? 13.037 -8.897 -7.944 1.00 96.38 83 LYS A C 1
ATOM 698 O O . LYS A 1 83 ? 12.446 -8.745 -6.880 1.00 96.38 83 LYS A O 1
ATOM 703 N N . ALA A 1 84 ? 13.471 -10.089 -8.354 1.00 96.06 84 ALA A N 1
ATOM 704 C CA . ALA A 1 84 ? 13.334 -11.294 -7.537 1.00 96.06 84 ALA A CA 1
ATOM 705 C C . ALA A 1 84 ? 14.201 -11.233 -6.265 1.00 96.06 84 ALA A C 1
ATOM 707 O O . ALA A 1 84 ? 13.739 -11.620 -5.194 1.00 96.06 84 ALA A O 1
ATOM 708 N N . ILE A 1 85 ? 15.424 -10.698 -6.367 1.00 96.31 85 ILE A N 1
ATOM 709 C CA . ILE A 1 85 ? 16.334 -10.504 -5.227 1.00 96.31 85 ILE A CA 1
ATOM 710 C C . ILE A 1 85 ? 15.780 -9.463 -4.246 1.00 96.31 85 ILE A C 1
ATOM 712 O O . ILE A 1 85 ? 15.821 -9.675 -3.035 1.00 96.31 85 ILE A O 1
ATOM 716 N N . ASP A 1 86 ? 15.248 -8.348 -4.744 1.00 92.56 86 ASP A N 1
ATOM 717 C CA . ASP A 1 86 ? 14.671 -7.306 -3.889 1.00 92.56 86 ASP A CA 1
ATOM 718 C C . ASP A 1 86 ? 13.431 -7.824 -3.151 1.00 92.56 86 ASP A C 1
ATOM 720 O O . ASP A 1 86 ? 13.303 -7.628 -1.942 1.00 92.56 86 ASP A O 1
ATOM 724 N N . PHE A 1 87 ? 12.581 -8.590 -3.842 1.00 96.00 87 PHE A N 1
ATOM 725 C CA . PHE A 1 87 ? 11.447 -9.278 -3.226 1.00 96.00 87 PHE A CA 1
ATOM 726 C C . PHE A 1 87 ? 11.888 -10.288 -2.152 1.00 96.00 87 PHE A C 1
ATOM 728 O O . PHE A 1 87 ? 11.290 -10.331 -1.077 1.00 96.00 87 PHE A O 1
ATOM 735 N N . GLN A 1 88 ? 12.958 -11.061 -2.388 1.00 96.94 88 GLN A N 1
ATOM 736 C CA . GLN A 1 88 ? 13.536 -11.947 -1.368 1.00 96.94 88 GLN A CA 1
ATOM 737 C C . GLN A 1 88 ? 13.922 -11.164 -0.115 1.00 96.94 88 GLN A C 1
ATOM 739 O O . GLN A 1 88 ? 13.496 -11.521 0.980 1.00 96.94 88 GLN A O 1
ATOM 744 N N . LYS A 1 89 ? 14.699 -10.086 -0.271 1.00 95.44 89 LYS A N 1
ATOM 745 C CA . LYS A 1 89 ? 15.156 -9.260 0.855 1.00 95.44 89 LYS A CA 1
ATOM 746 C C . LYS A 1 89 ? 13.981 -8.698 1.647 1.00 95.44 89 LYS A C 1
ATOM 748 O O . LYS A 1 89 ? 13.984 -8.793 2.871 1.00 95.44 89 LYS A O 1
ATOM 753 N N . GLU A 1 90 ? 12.974 -8.162 0.958 1.00 94.12 90 GLU A N 1
ATOM 754 C CA . GLU A 1 90 ? 11.757 -7.642 1.584 1.00 94.12 90 GLU A CA 1
ATOM 755 C C . GLU A 1 90 ? 11.056 -8.722 2.422 1.00 94.12 90 GLU A C 1
ATOM 757 O O . GLU A 1 90 ? 10.750 -8.496 3.595 1.00 94.12 90 GLU A O 1
ATOM 762 N N . LYS A 1 91 ? 10.832 -9.917 1.856 1.00 92.94 91 LYS A N 1
ATOM 763 C CA . LYS A 1 91 ? 10.123 -10.997 2.558 1.00 92.94 91 LYS A CA 1
ATOM 764 C C . LYS A 1 91 ? 10.934 -11.610 3.687 1.00 92.94 91 LYS A C 1
ATOM 766 O O . LYS A 1 91 ? 10.369 -11.868 4.743 1.00 92.94 91 LYS A O 1
ATOM 771 N N . VAL A 1 92 ? 12.241 -11.784 3.523 1.00 93.19 92 VAL A N 1
ATOM 772 C CA . VAL A 1 92 ? 13.113 -12.268 4.602 1.00 93.19 92 VAL A CA 1
ATOM 773 C C . VAL A 1 92 ? 13.117 -11.283 5.770 1.00 93.19 92 VAL A C 1
ATOM 775 O O . VAL A 1 92 ? 12.891 -11.694 6.905 1.00 93.19 92 VAL A O 1
ATOM 778 N N . GLN A 1 93 ? 13.264 -9.981 5.506 1.00 89.81 93 GLN A N 1
ATOM 779 C CA . GLN A 1 93 ? 13.174 -8.958 6.553 1.00 89.81 93 GLN A CA 1
ATOM 780 C C . GLN A 1 93 ? 11.802 -8.948 7.233 1.00 89.81 93 GLN A C 1
ATOM 782 O O . GLN A 1 93 ? 11.719 -8.777 8.447 1.00 89.81 93 GLN A O 1
ATOM 787 N N . TYR A 1 94 ? 10.727 -9.136 6.466 1.00 86.56 94 TYR A N 1
ATOM 788 C CA . TYR A 1 94 ? 9.373 -9.239 7.000 1.00 86.56 94 TYR A CA 1
ATOM 789 C C . TYR A 1 94 ? 9.217 -10.429 7.962 1.00 86.56 94 TYR A C 1
ATOM 791 O O . TYR A 1 94 ? 8.695 -10.259 9.062 1.00 86.56 94 TYR A O 1
ATOM 799 N N . ILE A 1 95 ? 9.720 -11.610 7.585 1.00 87.81 95 ILE A N 1
ATOM 800 C CA . ILE A 1 95 ? 9.668 -12.826 8.414 1.00 87.81 95 ILE A CA 1
ATOM 801 C C . ILE A 1 95 ? 10.539 -12.670 9.670 1.00 87.81 95 ILE A C 1
ATOM 803 O O . ILE A 1 95 ? 10.106 -13.007 10.766 1.00 87.81 95 ILE A O 1
ATOM 807 N N . GLN A 1 96 ? 11.746 -12.114 9.546 1.00 85.75 96 GLN A N 1
ATOM 808 C CA . GLN A 1 96 ? 12.671 -11.932 10.676 1.00 85.75 96 GLN A CA 1
ATOM 809 C C . GLN A 1 96 ? 12.172 -10.918 11.714 1.00 85.75 96 GLN A C 1
ATOM 811 O O . GLN A 1 96 ? 12.526 -11.000 12.889 1.00 85.75 96 GLN A O 1
ATOM 816 N N . LYS A 1 97 ? 11.348 -9.952 11.296 1.00 81.06 97 LYS A N 1
ATOM 817 C CA . LYS A 1 97 ? 10.732 -8.963 12.192 1.00 81.06 97 LYS A CA 1
ATOM 818 C C . LYS A 1 97 ? 9.510 -9.504 12.937 1.00 81.06 97 LYS A C 1
ATOM 820 O O . LYS A 1 97 ? 8.951 -8.780 13.758 1.00 81.06 97 LYS A O 1
ATOM 825 N N . TYR A 1 98 ? 9.084 -10.737 12.666 1.00 76.50 98 TYR A N 1
ATOM 826 C CA . TYR A 1 98 ? 7.863 -11.300 13.231 1.00 76.50 98 TYR A CA 1
ATOM 827 C C . TYR A 1 98 ? 8.081 -11.760 14.685 1.00 76.50 98 TYR A C 1
ATOM 829 O O . TYR A 1 98 ? 8.853 -12.688 14.919 1.00 76.50 98 TYR A O 1
ATOM 837 N N . PRO A 1 99 ? 7.420 -11.156 15.691 1.00 57.34 99 PRO A N 1
ATOM 838 C CA . PRO A 1 99 ? 7.846 -11.305 17.085 1.00 57.34 99 PRO A CA 1
ATOM 839 C C . PRO A 1 99 ? 7.144 -12.446 17.850 1.00 57.34 99 PRO A C 1
ATOM 841 O O . PRO A 1 99 ? 7.283 -12.530 19.068 1.00 57.34 99 PRO A O 1
ATOM 844 N N . PHE A 1 100 ? 6.379 -13.306 17.162 1.00 63.56 100 PHE A N 1
ATOM 845 C CA . PHE A 1 100 ? 5.427 -14.247 17.781 1.00 63.56 100 PHE A CA 1
ATOM 846 C C . PHE A 1 100 ? 5.663 -15.732 17.451 1.00 63.56 100 PHE A C 1
ATOM 848 O O . PHE A 1 100 ? 4.821 -16.569 17.775 1.00 63.56 100 PHE A O 1
ATOM 855 N N . HIS A 1 101 ? 6.788 -16.077 16.823 1.00 72.31 101 HIS A N 1
ATOM 856 C CA . HIS A 1 101 ? 7.152 -17.465 16.532 1.00 72.31 101 HIS A CA 1
ATOM 857 C C . HIS A 1 101 ? 8.563 -17.784 17.028 1.00 72.31 101 HIS A C 1
ATOM 859 O O . HIS A 1 101 ? 9.401 -16.892 17.152 1.00 72.31 101 HIS A O 1
ATOM 865 N N . ALA A 1 102 ? 8.815 -19.065 17.303 1.00 81.81 102 ALA A N 1
ATOM 866 C CA . ALA A 1 102 ? 10.150 -19.561 17.616 1.00 81.81 102 ALA A CA 1
ATOM 867 C C . ALA A 1 102 ? 11.121 -19.261 16.460 1.00 81.81 102 ALA A C 1
ATOM 869 O O . ALA A 1 102 ? 10.721 -19.289 15.292 1.00 81.81 102 ALA A O 1
ATOM 870 N N . ILE A 1 103 ? 12.383 -18.976 16.784 1.00 85.44 103 ILE A N 1
ATOM 871 C CA . ILE A 1 103 ? 13.404 -18.588 15.799 1.00 85.44 103 ILE A CA 1
ATOM 872 C C . ILE A 1 103 ? 13.572 -19.694 14.754 1.00 85.44 103 ILE A C 1
ATOM 874 O O . ILE A 1 103 ? 13.582 -19.411 13.561 1.00 85.44 103 ILE A O 1
ATOM 878 N N . GLU A 1 104 ? 13.572 -20.952 15.190 1.00 90.56 104 GLU A N 1
ATOM 879 C CA . GLU A 1 104 ? 13.724 -22.131 14.338 1.00 90.56 104 GLU A CA 1
ATOM 880 C C . GLU A 1 104 ? 12.595 -22.237 13.299 1.00 90.56 104 GLU A C 1
ATOM 882 O O . GLU A 1 104 ? 12.822 -22.598 12.145 1.00 90.56 104 GLU A O 1
ATOM 887 N N . TYR A 1 105 ? 11.366 -21.869 13.681 1.00 88.44 105 TYR A N 1
ATOM 888 C CA . TYR A 1 105 ? 10.235 -21.826 12.752 1.00 88.44 105 TYR A CA 1
ATOM 889 C C . TYR A 1 105 ? 10.401 -20.707 11.719 1.00 88.44 105 TYR A C 1
ATOM 891 O O . TYR A 1 105 ? 10.138 -20.909 10.534 1.00 88.44 105 TYR A O 1
ATOM 899 N N . LEU A 1 106 ? 10.838 -19.521 12.151 1.00 88.44 106 LEU A N 1
ATOM 900 C CA . LEU A 1 106 ? 11.068 -18.397 11.243 1.00 88.44 106 LEU A CA 1
ATOM 901 C C . LEU A 1 106 ? 12.200 -18.705 10.255 1.00 88.44 106 LEU A C 1
ATOM 903 O O . LEU A 1 106 ? 12.068 -18.394 9.073 1.00 88.44 106 LEU A O 1
ATOM 907 N N . GLU A 1 107 ? 13.263 -19.371 10.706 1.00 93.12 107 GLU A N 1
ATOM 908 C CA . GLU A 1 107 ? 14.351 -19.857 9.853 1.00 93.12 107 GLU A CA 1
ATOM 909 C C . GLU A 1 107 ? 13.861 -20.875 8.813 1.00 93.12 107 GLU A C 1
ATOM 911 O O . GLU A 1 107 ? 14.219 -20.762 7.640 1.00 93.12 107 GLU A O 1
ATOM 916 N N . GLU A 1 108 ? 12.981 -21.813 9.186 1.00 94.75 108 GLU A N 1
ATOM 917 C CA . GLU A 1 108 ? 12.367 -22.757 8.237 1.00 94.75 108 GLU A CA 1
ATOM 918 C C . GLU A 1 108 ? 11.564 -22.023 7.147 1.00 94.75 108 GLU A C 1
ATOM 920 O O . GLU A 1 108 ? 11.656 -22.341 5.954 1.00 94.75 108 GLU A O 1
ATOM 925 N N . VAL A 1 109 ? 10.780 -21.014 7.542 1.00 94.25 109 VAL A N 1
ATOM 926 C CA . VAL A 1 109 ? 9.990 -20.207 6.603 1.00 94.25 109 VAL A CA 1
ATOM 927 C C . VAL A 1 109 ? 10.903 -19.403 5.677 1.00 94.25 109 VAL A C 1
ATOM 929 O O . VAL A 1 109 ? 10.671 -19.407 4.465 1.00 94.25 109 VAL A O 1
ATOM 932 N N . VAL A 1 110 ? 11.942 -18.753 6.216 1.00 96.81 110 VAL A N 1
ATOM 933 C CA . VAL A 1 110 ? 12.955 -18.032 5.428 1.00 96.81 110 VAL A CA 1
ATOM 934 C C . VAL A 1 11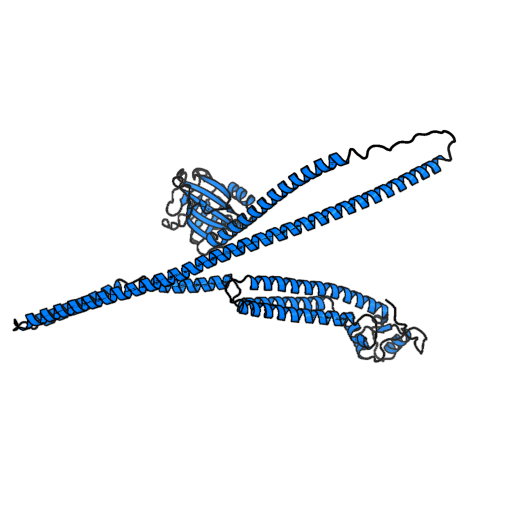0 ? 13.580 -18.973 4.406 1.00 96.81 110 VAL A C 1
ATOM 936 O O . VAL A 1 110 ? 13.491 -18.701 3.210 1.00 96.81 110 VAL A O 1
ATOM 939 N N . LEU A 1 111 ? 14.096 -20.124 4.841 1.00 97.25 111 LEU A N 1
ATOM 940 C CA . LEU A 1 111 ? 14.743 -21.101 3.967 1.00 97.25 111 LEU A CA 1
ATOM 941 C C . LEU A 1 111 ? 13.824 -21.543 2.821 1.00 97.25 111 LEU A C 1
ATOM 943 O O . LEU A 1 111 ? 14.259 -21.708 1.680 1.00 97.25 111 LEU A O 1
ATOM 947 N N . LYS A 1 112 ? 12.527 -21.721 3.092 1.00 96.69 112 LYS A N 1
ATOM 948 C CA . LYS A 1 112 ? 11.558 -22.084 2.055 1.00 96.69 112 LYS A CA 1
ATOM 949 C C . LYS A 1 112 ? 11.331 -20.960 1.040 1.00 96.69 112 LYS A C 1
ATOM 951 O O . LYS A 1 112 ? 11.264 -21.249 -0.155 1.00 96.69 112 LYS A O 1
ATOM 956 N N . VAL A 1 113 ? 11.246 -19.704 1.483 1.00 96.50 113 VAL A N 1
ATOM 957 C CA . VAL A 1 113 ? 11.155 -18.540 0.581 1.00 96.50 113 VAL A CA 1
ATOM 958 C C . VAL A 1 113 ? 12.411 -18.425 -0.282 1.00 96.50 113 VAL A C 1
ATOM 960 O O . VAL A 1 113 ? 12.309 -18.295 -1.503 1.00 96.50 113 VAL A O 1
ATOM 963 N N . GLU A 1 114 ? 13.590 -18.539 0.324 1.00 97.38 114 GLU A N 1
ATOM 964 C CA . GLU A 1 114 ? 14.868 -18.469 -0.387 1.00 97.38 114 GLU A CA 1
ATOM 965 C C . GLU A 1 114 ? 15.024 -19.595 -1.410 1.00 97.38 114 GLU A C 1
ATOM 967 O O . GLU A 1 114 ? 15.498 -19.357 -2.522 1.00 97.38 114 GLU A O 1
ATOM 972 N N . ASN A 1 115 ? 14.564 -20.805 -1.086 1.00 97.94 115 ASN A N 1
ATOM 973 C CA . ASN A 1 115 ? 14.579 -21.938 -2.007 1.00 97.94 115 ASN A CA 1
ATOM 974 C C . ASN A 1 115 ? 13.685 -21.713 -3.234 1.00 97.94 115 ASN A C 1
ATOM 976 O O . ASN A 1 115 ? 14.104 -22.009 -4.354 1.00 97.94 115 ASN A O 1
ATOM 980 N N . GLU A 1 116 ? 12.469 -21.188 -3.062 1.00 97.25 116 GLU A N 1
ATOM 981 C CA . GLU A 1 116 ? 11.577 -20.899 -4.195 1.00 97.25 116 GLU A CA 1
ATOM 982 C C . GLU A 1 116 ? 12.152 -19.814 -5.111 1.00 97.25 116 GLU A C 1
ATOM 984 O O . GLU A 1 116 ? 12.149 -19.958 -6.337 1.00 97.25 116 GLU A O 1
ATOM 989 N N . ILE A 1 117 ? 12.735 -18.765 -4.529 1.00 97.19 117 ILE A N 1
ATOM 990 C CA . ILE A 1 117 ? 13.371 -17.695 -5.303 1.00 97.19 117 ILE A CA 1
ATOM 991 C C . ILE A 1 117 ? 14.634 -18.216 -6.001 1.00 97.19 117 ILE A C 1
ATOM 993 O O . ILE A 1 117 ? 14.826 -17.960 -7.190 1.00 97.19 117 ILE A O 1
ATOM 997 N N . SER A 1 118 ? 15.441 -19.039 -5.331 1.00 97.69 118 SER A N 1
ATOM 998 C CA . SER A 1 118 ? 16.637 -19.660 -5.916 1.00 97.69 118 SER A CA 1
ATOM 999 C C . SER A 1 118 ? 16.307 -20.565 -7.105 1.00 97.69 118 SER A C 1
ATOM 1001 O O . SER A 1 118 ? 17.005 -20.527 -8.118 1.00 97.69 118 SER A O 1
ATOM 1003 N N . LYS A 1 119 ? 15.210 -21.338 -7.050 1.00 98.00 119 LYS A N 1
ATOM 1004 C CA . LYS A 1 119 ? 14.730 -22.126 -8.204 1.00 98.00 119 LYS A CA 1
ATOM 1005 C C . LYS A 1 119 ? 14.426 -21.235 -9.408 1.00 98.00 119 LYS A C 1
ATOM 1007 O O . LYS A 1 119 ? 14.799 -21.572 -10.533 1.00 98.00 119 LYS A O 1
ATOM 1012 N N . PHE A 1 120 ? 13.774 -20.095 -9.182 1.00 98.12 120 PHE A N 1
ATOM 1013 C CA . PHE A 1 120 ? 13.485 -19.136 -10.244 1.00 98.12 120 PHE A CA 1
ATOM 1014 C C . PHE A 1 120 ? 14.760 -18.480 -10.794 1.00 98.12 120 PHE A C 1
ATOM 1016 O O . PHE A 1 120 ? 14.926 -18.399 -12.010 1.00 98.12 120 PHE A O 1
ATOM 1023 N N . LEU A 1 121 ? 15.702 -18.088 -9.933 1.00 97.50 121 LEU A N 1
ATOM 1024 C CA . LEU A 1 121 ? 16.995 -17.540 -10.356 1.00 97.50 121 LEU A CA 1
ATOM 1025 C C . LEU A 1 121 ? 17.806 -18.546 -11.184 1.00 97.50 121 LEU A C 1
ATOM 1027 O O . LEU A 1 121 ? 18.363 -18.178 -12.217 1.00 97.50 121 LEU A O 1
ATOM 1031 N N . ASN A 1 122 ? 17.798 -19.825 -10.805 1.00 97.62 122 ASN A N 1
ATOM 1032 C CA . ASN A 1 122 ? 18.419 -20.895 -11.588 1.00 97.62 122 ASN A CA 1
ATOM 1033 C C . ASN A 1 122 ? 17.779 -21.036 -12.975 1.00 97.62 122 ASN A C 1
ATOM 1035 O O . ASN A 1 122 ? 18.488 -21.221 -13.966 1.00 97.62 122 ASN A O 1
ATOM 1039 N N . TYR A 1 123 ? 16.452 -20.897 -13.072 1.00 97.50 123 TYR A N 1
ATOM 1040 C CA . TYR A 1 123 ? 15.759 -20.848 -14.359 1.00 97.50 123 TYR A CA 1
ATOM 1041 C C . TYR A 1 123 ? 16.251 -19.676 -15.228 1.00 97.50 123 TYR A C 1
ATOM 1043 O O . TYR A 1 123 ? 16.568 -19.892 -16.400 1.00 97.50 123 TYR A O 1
ATOM 1051 N N . LEU A 1 124 ? 16.384 -18.464 -14.672 1.00 96.50 124 LEU A N 1
ATOM 1052 C CA . LEU A 1 124 ? 16.922 -17.309 -15.411 1.00 96.50 124 LEU A CA 1
ATOM 1053 C C . LEU A 1 124 ? 18.381 -17.533 -15.835 1.00 96.50 124 LEU A C 1
ATOM 1055 O O . LEU A 1 124 ? 18.743 -17.242 -16.976 1.00 96.50 124 LEU A O 1
ATOM 1059 N N . GLY A 1 125 ? 19.199 -18.111 -14.952 1.00 95.88 125 GLY A N 1
ATOM 1060 C CA . GLY A 1 125 ? 20.588 -18.464 -15.241 1.00 95.88 125 GLY A CA 1
ATOM 1061 C C . GLY A 1 125 ? 20.708 -19.453 -16.402 1.00 95.88 125 GLY A C 1
ATOM 1062 O O . GLY A 1 125 ? 21.530 -19.259 -17.296 1.00 95.88 125 GLY A O 1
ATOM 1063 N N . CYS A 1 126 ? 19.831 -20.460 -16.467 1.00 94.50 126 CYS A N 1
ATOM 1064 C CA . CYS A 1 126 ? 19.775 -21.388 -17.600 1.00 94.50 126 CYS A CA 1
ATOM 1065 C C . CYS A 1 126 ? 19.446 -20.665 -18.918 1.00 94.50 126 CYS A C 1
ATOM 1067 O O . CYS A 1 126 ? 20.082 -20.933 -19.939 1.00 94.50 126 CYS A O 1
ATOM 1069 N N . GLN A 1 127 ? 18.504 -19.711 -18.902 1.00 93.81 127 GLN A N 1
ATOM 1070 C CA . GLN A 1 127 ? 18.181 -18.899 -20.085 1.00 93.81 127 GLN A CA 1
ATOM 1071 C C . GLN A 1 127 ? 19.392 -18.072 -20.548 1.00 93.81 127 GLN A C 1
ATOM 1073 O O . GLN A 1 127 ? 19.720 -18.065 -21.736 1.00 93.81 127 GLN A O 1
ATOM 1078 N N . GLN A 1 128 ? 20.110 -17.428 -19.621 1.00 94.50 128 GLN A N 1
ATOM 1079 C CA . GLN A 1 128 ? 21.335 -16.679 -19.936 1.00 94.50 128 GLN A CA 1
ATOM 1080 C C . GLN A 1 128 ? 22.437 -17.582 -20.502 1.00 94.50 128 GLN A C 1
ATOM 1082 O O . GLN A 1 128 ? 23.061 -17.241 -21.507 1.00 94.50 128 GLN A O 1
ATOM 1087 N N . GLN A 1 129 ? 22.655 -18.757 -19.907 1.00 91.88 129 GLN A N 1
ATOM 1088 C CA . GLN A 1 129 ? 23.645 -19.722 -20.390 1.00 91.88 129 GLN A CA 1
ATOM 1089 C C . GLN A 1 129 ? 23.340 -20.193 -21.815 1.00 91.88 129 GLN A C 1
ATOM 1091 O O . GLN A 1 129 ? 24.255 -20.266 -22.635 1.00 91.88 129 GLN A O 1
ATOM 1096 N N . MET A 1 130 ? 22.070 -20.463 -22.141 1.00 89.31 130 MET A N 1
ATOM 1097 C CA . MET A 1 130 ? 21.672 -20.821 -23.506 1.00 89.31 130 MET A CA 1
ATOM 1098 C C . MET A 1 130 ? 21.990 -19.705 -24.507 1.00 89.31 130 MET A C 1
ATOM 1100 O O . MET A 1 130 ? 22.551 -19.981 -25.566 1.00 89.31 130 MET A O 1
ATOM 1104 N N . MET A 1 131 ? 21.714 -18.445 -24.161 1.00 91.44 131 MET A N 1
ATOM 1105 C CA . MET A 1 131 ? 22.038 -17.301 -25.024 1.00 91.44 131 MET A CA 1
ATOM 1106 C C . MET A 1 131 ? 23.549 -17.063 -25.156 1.00 91.44 131 MET A C 1
ATOM 1108 O O . MET A 1 131 ? 24.030 -16.639 -26.207 1.00 91.44 131 MET A O 1
ATOM 1112 N N . ASN A 1 132 ? 24.326 -17.361 -24.114 1.00 88.12 132 ASN A N 1
ATOM 1113 C CA . ASN A 1 132 ? 25.776 -17.177 -24.124 1.00 88.12 132 ASN A CA 1
ATOM 1114 C C . ASN A 1 132 ? 26.516 -18.180 -25.011 1.00 88.12 132 ASN A C 1
ATOM 1116 O O . ASN A 1 132 ? 27.592 -17.845 -25.501 1.00 88.12 132 ASN A O 1
ATOM 1120 N N . LYS A 1 133 ? 25.925 -19.348 -25.295 1.00 84.88 133 LYS A N 1
ATOM 1121 C CA . LYS A 1 133 ? 26.454 -20.298 -26.292 1.00 84.88 133 LYS A CA 1
ATOM 1122 C C . LYS A 1 133 ? 26.439 -19.726 -27.713 1.00 84.88 133 LYS A C 1
ATOM 1124 O O . LYS A 1 133 ? 27.213 -20.163 -28.561 1.00 84.88 133 LYS A O 1
ATOM 1129 N N . VAL A 1 134 ? 25.610 -18.711 -27.968 1.00 84.75 134 VAL A N 1
ATOM 1130 C CA . VAL A 1 134 ? 25.524 -18.024 -29.256 1.00 84.75 134 VAL A CA 1
ATOM 1131 C C . VAL A 1 134 ? 26.545 -16.884 -29.301 1.00 84.75 134 VAL A C 1
ATOM 1133 O O . VAL A 1 134 ? 26.264 -15.753 -28.897 1.00 84.75 134 VAL A O 1
ATOM 1136 N N . GLN A 1 135 ? 27.764 -17.199 -29.741 1.00 82.19 135 GLN A N 1
ATOM 1137 C CA . GLN A 1 135 ? 28.825 -16.212 -30.013 1.00 82.19 135 GLN A CA 1
ATOM 1138 C C . GLN A 1 135 ? 29.201 -16.162 -31.495 1.00 82.19 135 GLN A C 1
ATOM 1140 O O . GLN A 1 135 ? 29.446 -15.092 -32.046 1.00 82.19 135 GLN A O 1
ATOM 1145 N N . PHE A 1 136 ? 29.221 -17.319 -32.149 1.00 84.12 136 PHE A N 1
ATOM 1146 C CA . PHE A 1 136 ? 29.492 -17.475 -33.571 1.00 84.12 136 PHE A CA 1
ATOM 1147 C C . PHE A 1 136 ? 28.625 -18.602 -34.127 1.00 84.12 136 PHE A C 1
ATOM 1149 O O . PHE A 1 136 ? 28.175 -19.483 -33.388 1.00 84.12 136 PHE A O 1
ATOM 1156 N N . TYR A 1 137 ? 28.383 -18.562 -35.435 1.00 85.62 137 TYR A N 1
ATOM 1157 C CA . TYR A 1 137 ? 27.673 -19.637 -36.105 1.00 85.62 137 TYR A CA 1
ATOM 1158 C C . TYR A 1 137 ? 28.519 -20.915 -36.107 1.00 85.62 137 TYR A C 1
ATOM 1160 O O . TYR A 1 137 ? 29.693 -20.907 -36.469 1.00 85.62 137 TYR A O 1
ATOM 1168 N N . ASN A 1 138 ? 27.920 -22.028 -35.704 1.00 85.62 138 ASN A N 1
ATOM 1169 C CA . ASN A 1 138 ? 28.442 -23.370 -35.917 1.00 85.62 138 ASN A CA 1
ATOM 1170 C C . ASN A 1 138 ? 27.247 -24.334 -36.027 1.00 85.62 138 ASN A C 1
ATOM 1172 O O . ASN A 1 138 ? 26.117 -23.970 -35.694 1.00 85.62 138 ASN A O 1
ATOM 1176 N N . GLN A 1 139 ? 27.477 -25.550 -36.524 1.00 81.62 139 GLN A N 1
ATOM 1177 C CA . GLN A 1 139 ? 26.386 -26.513 -36.720 1.00 81.62 139 GLN A CA 1
ATOM 1178 C C . GLN A 1 139 ? 25.729 -26.944 -35.400 1.00 81.62 139 GLN A C 1
ATOM 1180 O O . GLN A 1 139 ? 24.524 -27.173 -35.376 1.00 81.62 139 GLN A O 1
ATOM 1185 N N . GLU A 1 140 ? 26.486 -27.001 -34.301 1.00 85.12 140 GLU A N 1
ATOM 1186 C CA . GLU A 1 140 ? 25.977 -27.401 -32.980 1.00 85.12 140 GLU A CA 1
ATOM 1187 C C . GLU A 1 140 ? 24.962 -26.395 -32.416 1.00 85.12 140 GLU A C 1
ATOM 1189 O O . GLU A 1 140 ? 23.956 -26.777 -31.822 1.00 85.12 140 GLU A O 1
ATOM 1194 N N . ASN A 1 141 ? 25.187 -25.103 -32.656 1.00 86.62 141 ASN A N 1
ATOM 1195 C CA . ASN A 1 141 ? 24.349 -24.007 -32.179 1.00 86.62 141 ASN A CA 1
ATOM 1196 C C . ASN A 1 141 ? 23.279 -23.582 -33.190 1.00 86.62 141 ASN A C 1
ATOM 1198 O O . ASN A 1 141 ? 22.515 -22.662 -32.898 1.00 86.62 141 ASN A O 1
ATOM 1202 N N . HIS A 1 142 ? 23.211 -24.219 -34.364 1.00 86.81 142 HIS A N 1
ATOM 1203 C CA . HIS A 1 142 ? 22.318 -23.818 -35.451 1.00 86.81 142 HIS A CA 1
ATOM 1204 C C . HIS A 1 142 ? 20.870 -23.642 -34.976 1.00 86.81 142 HIS A C 1
ATOM 1206 O O . HIS A 1 142 ? 20.290 -22.570 -35.140 1.00 86.81 142 HIS A O 1
ATOM 1212 N N . ASN A 1 143 ? 20.316 -24.660 -34.314 1.00 86.50 143 ASN A N 1
ATOM 1213 C CA . ASN A 1 143 ? 18.933 -24.623 -33.839 1.00 86.50 143 ASN A CA 1
ATOM 1214 C C . ASN A 1 143 ? 18.716 -23.485 -32.833 1.00 86.50 143 ASN A C 1
ATOM 1216 O O . ASN A 1 143 ? 17.768 -22.726 -32.969 1.00 86.50 143 ASN A O 1
ATOM 1220 N N . VAL A 1 144 ? 19.646 -23.284 -31.895 1.00 88.50 144 VAL A N 1
ATOM 1221 C CA . VAL A 1 144 ? 19.551 -22.221 -30.878 1.00 88.50 144 VAL A CA 1
ATOM 1222 C C . VAL A 1 144 ? 19.583 -20.828 -31.517 1.00 88.50 144 VAL A C 1
ATOM 1224 O O . VAL A 1 144 ? 18.830 -19.941 -31.116 1.00 88.50 144 VAL A O 1
ATOM 1227 N N . ILE A 1 145 ? 20.433 -20.632 -32.530 1.00 91.62 145 ILE A N 1
ATOM 1228 C CA . ILE A 1 145 ? 20.530 -19.377 -33.287 1.00 91.62 145 ILE A CA 1
ATOM 1229 C C . ILE A 1 145 ? 19.202 -19.076 -33.980 1.00 91.62 145 ILE A C 1
ATOM 1231 O O . ILE A 1 145 ? 18.692 -17.959 -33.870 1.00 91.62 145 ILE A O 1
ATOM 1235 N N . PHE A 1 146 ? 18.627 -20.062 -34.668 1.00 90.75 146 PHE A N 1
ATOM 1236 C CA . PHE A 1 146 ? 17.386 -19.871 -35.413 1.00 90.75 146 PHE A CA 1
ATOM 1237 C C . PHE A 1 146 ? 16.145 -19.815 -34.525 1.00 90.75 146 PHE A C 1
ATOM 1239 O O . PHE A 1 146 ? 15.218 -19.071 -34.849 1.00 90.75 146 PHE A O 1
ATOM 1246 N N . ASP A 1 147 ? 16.139 -20.498 -33.386 1.00 90.56 147 ASP A N 1
ATOM 1247 C CA . ASP A 1 147 ? 15.108 -20.341 -32.365 1.00 90.56 147 ASP A CA 1
ATOM 1248 C C . ASP A 1 147 ? 15.121 -18.909 -31.822 1.00 90.56 147 ASP A C 1
ATOM 1250 O O . ASP A 1 147 ? 14.076 -18.255 -31.773 1.00 90.56 147 ASP A O 1
ATOM 1254 N N . LEU A 1 148 ? 16.302 -18.363 -31.502 1.00 92.19 148 LEU A N 1
ATOM 1255 C CA . LEU A 1 148 ? 16.420 -16.973 -31.059 1.00 92.19 148 LEU A CA 1
ATOM 1256 C C . LEU A 1 148 ? 16.006 -15.997 -32.169 1.00 92.19 148 LEU A C 1
ATOM 1258 O O . LEU A 1 148 ? 15.231 -15.070 -31.929 1.00 92.19 148 LEU A O 1
ATOM 1262 N N . PHE A 1 149 ? 16.450 -16.240 -33.401 1.00 93.25 149 PHE A N 1
ATOM 1263 C CA . PHE A 1 149 ? 16.106 -15.417 -34.556 1.00 93.25 149 PHE A CA 1
ATOM 1264 C C . PHE A 1 149 ? 14.589 -15.335 -34.782 1.00 93.25 149 PHE A C 1
ATOM 1266 O O . PHE A 1 149 ? 14.052 -14.232 -34.899 1.00 93.25 149 PHE A O 1
ATOM 1273 N N . HIS A 1 150 ? 13.882 -16.468 -34.752 1.00 92.62 150 HIS A N 1
ATOM 1274 C CA . HIS A 1 150 ? 12.437 -16.534 -35.003 1.00 92.62 150 HIS A CA 1
ATOM 1275 C C . HIS A 1 150 ? 11.562 -16.234 -33.791 1.00 92.62 150 HIS A C 1
ATOM 1277 O O . HIS A 1 150 ? 10.360 -16.010 -33.945 1.00 92.62 150 HIS A O 1
ATOM 1283 N N . SER A 1 151 ? 12.121 -16.279 -32.585 1.00 92.69 151 SER A N 1
ATOM 1284 C CA . SER A 1 151 ? 11.337 -16.077 -31.373 1.00 92.69 151 SER A CA 1
ATOM 1285 C C . SER A 1 151 ? 10.721 -14.676 -31.304 1.00 92.69 151 SER A C 1
ATOM 1287 O O . SER A 1 151 ? 11.321 -13.679 -31.711 1.00 92.69 151 SER A O 1
ATOM 1289 N N . ASN A 1 152 ? 9.493 -14.609 -30.793 1.00 94.62 152 ASN A N 1
ATOM 1290 C CA . ASN A 1 152 ? 8.778 -13.358 -30.581 1.00 94.62 152 ASN A CA 1
ATOM 1291 C C . ASN A 1 152 ? 9.210 -12.746 -29.236 1.00 94.62 152 ASN A C 1
ATOM 1293 O O . ASN A 1 152 ? 8.973 -13.343 -28.185 1.00 94.62 152 ASN A O 1
ATOM 1297 N N . GLU A 1 153 ? 9.828 -11.561 -29.267 1.00 92.81 153 GLU A N 1
ATOM 1298 C CA . GLU A 1 153 ? 10.339 -10.898 -28.057 1.00 92.81 153 GLU A CA 1
ATOM 1299 C C . GLU A 1 153 ? 9.229 -10.548 -27.063 1.00 92.81 153 GLU A C 1
ATOM 1301 O O . GLU A 1 153 ? 9.393 -10.766 -25.866 1.00 92.81 153 GLU A O 1
ATOM 1306 N N . ASN A 1 154 ? 8.063 -10.107 -27.540 1.00 93.94 154 ASN A N 1
ATOM 1307 C CA . ASN A 1 154 ? 6.935 -9.775 -26.666 1.00 93.94 154 ASN A CA 1
ATOM 1308 C C . ASN A 1 154 ? 6.406 -11.020 -25.948 1.00 93.94 154 ASN A C 1
ATOM 1310 O O . ASN A 1 154 ? 6.110 -10.977 -24.754 1.00 93.94 154 ASN A O 1
ATOM 1314 N N . GLN A 1 155 ? 6.335 -12.147 -26.660 1.00 95.88 155 GLN A N 1
ATOM 1315 C CA . GLN A 1 155 ? 5.926 -13.420 -26.070 1.00 95.88 155 GLN A CA 1
ATOM 1316 C C . GLN A 1 155 ? 6.952 -13.914 -25.040 1.00 95.88 155 GLN A C 1
ATOM 1318 O O . GLN A 1 155 ? 6.572 -14.381 -23.970 1.00 95.88 155 GLN A O 1
ATOM 1323 N N . TYR A 1 156 ? 8.250 -13.786 -25.333 1.00 96.19 156 TYR A N 1
ATOM 1324 C CA . TYR A 1 156 ? 9.313 -14.135 -24.391 1.00 96.19 156 TYR A CA 1
ATOM 1325 C C . TYR A 1 156 ? 9.239 -13.289 -23.110 1.00 96.19 156 TYR A C 1
ATOM 1327 O O . TYR A 1 156 ? 9.227 -13.842 -22.008 1.00 96.19 156 TYR A O 1
ATOM 1335 N N . VAL A 1 157 ? 9.126 -11.964 -23.253 1.00 95.56 157 VAL A N 1
ATOM 1336 C CA . VAL A 1 157 ? 8.992 -11.023 -22.130 1.00 95.56 157 VAL A CA 1
ATOM 1337 C C . VAL A 1 157 ? 7.769 -11.365 -21.280 1.00 95.56 157 VAL A C 1
ATOM 1339 O O . VAL A 1 157 ? 7.899 -11.510 -20.064 1.00 95.56 157 VAL A O 1
ATOM 1342 N N . SER A 1 158 ? 6.611 -11.574 -21.913 1.00 96.25 158 SER A N 1
ATOM 1343 C CA . SER A 1 158 ? 5.366 -11.935 -21.227 1.00 96.25 158 SER A CA 1
ATOM 1344 C C . SER A 1 158 ? 5.493 -13.253 -20.452 1.00 96.25 158 SER A C 1
ATOM 1346 O O . SER A 1 158 ? 5.139 -13.307 -19.276 1.00 96.25 158 SER A O 1
ATOM 1348 N N . ASN A 1 159 ? 6.088 -14.290 -21.051 1.00 97.00 159 ASN A N 1
ATOM 1349 C CA . ASN A 1 159 ? 6.278 -15.587 -20.394 1.00 97.00 159 ASN A CA 1
ATOM 1350 C C . ASN A 1 159 ? 7.169 -15.494 -19.145 1.00 97.00 159 ASN A C 1
ATOM 1352 O O . ASN A 1 159 ? 6.896 -16.135 -18.128 1.00 97.00 159 ASN A O 1
ATOM 1356 N N . VAL A 1 160 ? 8.252 -14.713 -19.205 1.00 97.00 160 VAL A N 1
ATOM 1357 C CA . VAL A 1 160 ? 9.156 -14.526 -18.059 1.00 97.00 160 VAL A CA 1
ATOM 1358 C C . VAL A 1 160 ? 8.493 -13.678 -16.970 1.00 97.00 160 VAL A C 1
ATOM 1360 O O . VAL A 1 160 ? 8.611 -14.012 -15.791 1.00 97.00 160 VAL A O 1
ATOM 1363 N N . GLN A 1 161 ? 7.764 -12.623 -17.346 1.00 96.00 161 GLN A N 1
ATOM 1364 C CA . GLN A 1 161 ? 6.993 -11.807 -16.403 1.00 96.00 161 GLN A CA 1
ATOM 1365 C C . GLN A 1 161 ? 5.914 -12.622 -15.690 1.00 96.00 161 GLN A C 1
ATOM 1367 O O . GLN A 1 161 ? 5.774 -12.494 -14.476 1.00 96.00 161 GLN A O 1
ATOM 1372 N N . GLN A 1 162 ? 5.205 -13.495 -16.409 1.00 96.69 162 GLN A N 1
ATOM 1373 C CA . GLN A 1 162 ? 4.204 -14.372 -15.809 1.00 96.69 162 GLN A CA 1
ATOM 1374 C C . GLN A 1 162 ? 4.836 -15.298 -14.765 1.00 96.69 162 GLN A C 1
ATOM 1376 O O . GLN A 1 162 ? 4.346 -15.379 -13.646 1.00 96.69 162 GLN A O 1
ATOM 1381 N N . LYS A 1 163 ? 5.983 -15.920 -15.072 1.00 97.94 163 LYS A N 1
ATOM 1382 C CA . LYS A 1 163 ? 6.698 -16.764 -14.099 1.00 97.94 163 LYS A CA 1
ATOM 1383 C C . LYS A 1 163 ? 7.149 -15.989 -12.853 1.00 97.94 163 LYS A C 1
ATOM 1385 O O . LYS A 1 163 ? 7.108 -16.543 -11.758 1.00 97.94 163 LYS A O 1
ATOM 1390 N N . LEU A 1 164 ? 7.570 -14.728 -13.005 1.00 97.31 164 LEU A N 1
ATOM 1391 C CA . LEU A 1 164 ? 7.892 -13.856 -11.867 1.00 97.31 164 LEU A CA 1
ATOM 1392 C C . LEU A 1 164 ? 6.642 -13.569 -11.020 1.00 97.31 164 LEU A C 1
ATOM 1394 O O . LEU A 1 164 ? 6.692 -13.640 -9.794 1.00 97.31 164 LEU A O 1
ATOM 1398 N N . TYR A 1 165 ? 5.518 -13.265 -11.667 1.00 96.00 165 TYR A N 1
ATOM 1399 C CA . TYR A 1 165 ? 4.247 -13.030 -10.985 1.00 96.00 165 TYR A CA 1
ATOM 1400 C C . TYR A 1 165 ? 3.761 -14.273 -10.226 1.00 96.00 165 TYR A C 1
ATOM 1402 O O . TYR A 1 165 ? 3.347 -14.171 -9.068 1.00 96.00 165 TYR A O 1
ATOM 1410 N N . ASP A 1 166 ? 3.862 -15.449 -10.844 1.00 95.81 166 ASP A N 1
ATOM 1411 C CA . ASP A 1 166 ? 3.495 -16.722 -10.226 1.00 95.81 166 ASP A CA 1
ATOM 1412 C C . ASP A 1 166 ? 4.364 -16.998 -8.990 1.00 95.81 166 ASP A C 1
ATOM 1414 O O . ASP A 1 166 ? 3.841 -17.380 -7.943 1.00 95.81 166 ASP A O 1
ATOM 1418 N N . LEU A 1 167 ? 5.677 -16.738 -9.069 1.00 97.50 167 LEU A N 1
ATOM 1419 C CA . LEU A 1 167 ? 6.588 -16.816 -7.921 1.00 97.50 167 LEU A CA 1
ATOM 1420 C C . LEU A 1 167 ? 6.118 -15.911 -6.775 1.00 97.50 167 LEU A C 1
ATOM 1422 O O . LEU A 1 167 ? 5.985 -16.378 -5.644 1.00 97.50 167 LEU A O 1
ATOM 1426 N N . PHE A 1 168 ? 5.847 -14.633 -7.055 1.00 96.19 168 PHE A N 1
ATOM 1427 C CA . PHE A 1 168 ? 5.436 -13.670 -6.027 1.00 96.19 168 PHE A CA 1
ATOM 1428 C C . PHE A 1 168 ? 4.123 -14.086 -5.368 1.00 96.19 168 PHE A C 1
ATOM 1430 O O . PHE A 1 168 ? 4.011 -14.089 -4.141 1.00 96.19 168 PHE A O 1
ATOM 1437 N N . THR A 1 169 ? 3.145 -14.492 -6.174 1.00 93.81 169 THR A N 1
ATOM 1438 C CA . THR A 1 169 ? 1.852 -14.986 -5.695 1.00 93.81 169 THR A CA 1
ATOM 1439 C C . THR A 1 169 ? 2.015 -16.229 -4.821 1.00 93.81 169 THR A C 1
ATOM 1441 O O . THR A 1 169 ? 1.445 -16.288 -3.732 1.00 93.81 169 THR A O 1
ATOM 1444 N N . ASN A 1 170 ? 2.828 -17.199 -5.245 1.00 95.12 170 ASN A N 1
ATOM 1445 C CA . ASN A 1 170 ? 3.055 -18.436 -4.499 1.00 95.12 170 ASN A CA 1
ATOM 1446 C C . ASN A 1 170 ? 3.753 -18.189 -3.158 1.00 95.12 170 ASN A C 1
ATOM 1448 O O . ASN A 1 170 ? 3.329 -18.744 -2.144 1.00 95.12 170 ASN A O 1
ATOM 1452 N N . VAL A 1 171 ? 4.774 -17.325 -3.130 1.00 95.69 171 VAL A N 1
ATOM 1453 C CA . VAL A 1 171 ? 5.462 -16.942 -1.888 1.00 95.69 171 VAL A CA 1
ATOM 1454 C C . VAL A 1 171 ? 4.503 -16.224 -0.940 1.00 95.69 171 VAL A C 1
ATOM 1456 O O . VAL A 1 171 ? 4.407 -16.600 0.224 1.00 95.69 171 VAL A O 1
ATOM 1459 N N . ASN A 1 172 ? 3.736 -15.245 -1.425 1.00 91.12 172 ASN A N 1
ATOM 1460 C CA . ASN A 1 172 ? 2.779 -14.522 -0.584 1.00 91.12 172 ASN A CA 1
ATOM 1461 C C . ASN A 1 172 ? 1.693 -15.449 -0.023 1.00 91.12 172 ASN A C 1
ATOM 1463 O O . ASN A 1 172 ? 1.385 -15.385 1.164 1.00 91.12 172 ASN A O 1
ATOM 1467 N N . LYS A 1 173 ? 1.157 -16.356 -0.847 1.00 91.94 173 LYS A N 1
ATOM 1468 C CA . LYS A 1 173 ? 0.180 -17.359 -0.409 1.00 91.94 173 LYS A CA 1
ATOM 1469 C C . LYS A 1 173 ? 0.768 -18.301 0.642 1.00 91.94 173 LYS A C 1
ATOM 1471 O O . LYS A 1 173 ? 0.093 -18.630 1.611 1.00 91.94 173 LYS A O 1
ATOM 1476 N N . PHE A 1 174 ? 2.020 -18.720 0.471 1.00 93.44 174 PHE A N 1
ATOM 1477 C CA . PHE A 1 174 ? 2.723 -19.530 1.463 1.00 93.44 174 PHE A CA 1
ATOM 1478 C C . PHE A 1 174 ? 2.880 -18.791 2.801 1.00 93.44 174 PHE A C 1
ATOM 1480 O O . PHE A 1 174 ? 2.625 -19.381 3.848 1.00 93.44 174 PHE A O 1
ATOM 1487 N N . LEU A 1 175 ? 3.239 -17.504 2.779 1.00 89.44 175 LEU A N 1
ATOM 1488 C CA . LEU A 1 175 ? 3.362 -16.694 3.996 1.00 89.44 175 LEU A CA 1
ATOM 1489 C C . LEU A 1 175 ? 2.014 -16.491 4.699 1.00 89.44 175 LEU A C 1
ATOM 1491 O O . LEU A 1 175 ? 1.942 -16.617 5.919 1.00 89.44 175 LEU A O 1
ATOM 1495 N N . GLN A 1 176 ? 0.940 -16.268 3.935 1.00 83.62 176 GLN A N 1
ATOM 1496 C CA . GLN A 1 176 ? -0.427 -16.214 4.466 1.00 83.62 176 GLN A CA 1
ATOM 1497 C C . GLN A 1 176 ? -0.819 -17.528 5.152 1.00 83.62 176 GLN A C 1
ATOM 1499 O O . GLN A 1 176 ? -1.314 -17.515 6.271 1.00 83.62 176 GLN A O 1
ATOM 1504 N N . GLN A 1 177 ? -0.528 -18.675 4.529 1.00 87.12 177 GLN A N 1
ATOM 1505 C CA . GLN A 1 177 ? -0.793 -19.997 5.115 1.00 87.12 177 GLN A CA 1
ATOM 1506 C C . GLN A 1 177 ? -0.007 -20.276 6.402 1.00 87.12 177 GLN A C 1
ATOM 1508 O O . GLN A 1 177 ? -0.356 -21.193 7.141 1.00 87.12 177 GLN A O 1
ATOM 1513 N N . LYS A 1 178 ? 1.076 -19.538 6.648 1.00 83.88 178 LYS A N 1
ATOM 1514 C CA . LYS A 1 178 ? 1.935 -19.687 7.826 1.00 83.88 178 LYS A CA 1
ATOM 1515 C C . LYS A 1 178 ? 1.554 -18.738 8.968 1.00 83.88 178 LYS A C 1
ATOM 1517 O O . LYS A 1 178 ? 2.335 -18.616 9.907 1.00 83.88 178 LYS A O 1
ATOM 1522 N N . ASP A 1 179 ? 0.383 -18.094 8.884 1.00 68.62 179 ASP A N 1
ATOM 1523 C CA . ASP A 1 179 ? -0.141 -17.105 9.840 1.00 68.62 179 ASP A CA 1
ATOM 1524 C C . ASP A 1 179 ? 0.794 -15.906 10.076 1.00 68.62 179 ASP A C 1
ATOM 1526 O O . ASP A 1 179 ? 0.649 -15.159 11.046 1.00 68.62 179 ASP A O 1
ATOM 1530 N N . LEU A 1 180 ? 1.719 -15.660 9.144 1.00 68.50 180 LEU A N 1
ATOM 1531 C CA . LEU A 1 180 ? 2.601 -14.496 9.148 1.00 68.50 180 LEU A CA 1
ATOM 1532 C C . LEU A 1 180 ? 1.891 -13.284 8.529 1.00 68.50 180 LEU A C 1
ATOM 1534 O O . LEU A 1 180 ? 2.456 -12.588 7.697 1.00 68.50 180 LEU A O 1
ATOM 1538 N N . ASN A 1 181 ? 0.629 -13.056 8.894 1.00 60.44 181 ASN A N 1
ATOM 1539 C CA . ASN A 1 181 ? -0.131 -11.865 8.538 1.00 60.44 181 ASN A CA 1
ATOM 1540 C C . ASN A 1 181 ? -0.604 -11.168 9.818 1.00 60.44 181 ASN A C 1
ATOM 1542 O O . ASN A 1 181 ? -1.589 -11.586 10.421 1.00 60.44 181 ASN A O 1
ATOM 1546 N N . VAL A 1 182 ? 0.092 -10.099 10.226 1.00 51.69 182 VAL A N 1
ATOM 1547 C CA . VAL A 1 182 ? -0.084 -9.438 11.538 1.00 51.69 182 VAL A CA 1
ATOM 1548 C C . VAL A 1 182 ? -1.542 -9.064 11.784 1.00 51.69 182 VAL A C 1
ATOM 1550 O O . VAL A 1 182 ? -2.040 -9.210 12.896 1.00 51.69 182 VAL A O 1
ATOM 1553 N N . TYR A 1 183 ? -2.245 -8.635 10.735 1.00 49.38 183 TYR A N 1
ATOM 1554 C CA . TYR A 1 183 ? -3.658 -8.287 10.811 1.00 49.38 183 TYR A CA 1
ATOM 1555 C C . TYR A 1 183 ? -4.533 -9.496 11.160 1.00 49.38 183 TYR A C 1
ATOM 1557 O O . TYR A 1 183 ? -5.395 -9.414 12.029 1.00 49.38 183 TYR A O 1
ATOM 1565 N N . GLU A 1 184 ? -4.282 -10.637 10.525 1.00 54.12 184 GLU A N 1
ATOM 1566 C CA . GLU A 1 184 ? -5.039 -11.873 10.720 1.00 54.12 184 GLU A CA 1
ATOM 1567 C C . GLU A 1 184 ? -4.670 -12.553 12.045 1.00 54.12 184 GLU A C 1
ATOM 1569 O O . GLU A 1 184 ? -5.553 -13.028 12.761 1.00 54.12 184 GLU A O 1
ATOM 1574 N N . THR A 1 185 ? -3.393 -12.490 12.448 1.00 51.03 185 THR A N 1
ATOM 1575 C CA . THR A 1 185 ? -2.934 -12.917 13.774 1.00 51.03 185 THR A CA 1
ATOM 1576 C C . THR A 1 185 ? -3.589 -12.078 14.874 1.00 51.03 185 THR A C 1
ATOM 1578 O O . THR A 1 185 ? -4.113 -12.649 15.827 1.00 51.03 185 THR A O 1
ATOM 1581 N N . LEU A 1 186 ? -3.630 -10.745 14.740 1.00 50.78 186 LEU A N 1
ATOM 1582 C CA . LEU A 1 186 ? -4.305 -9.849 15.689 1.00 50.78 186 LEU A CA 1
ATOM 1583 C C . LEU A 1 186 ? -5.820 -10.076 15.709 1.00 50.78 186 LEU A C 1
ATOM 1585 O O . LEU A 1 186 ? -6.423 -10.064 16.780 1.00 50.78 186 LEU A O 1
ATOM 1589 N N . LEU A 1 187 ? -6.444 -10.338 14.558 1.00 58.09 187 LEU A N 1
ATOM 1590 C CA . LEU A 1 187 ? -7.870 -10.656 14.476 1.00 58.09 187 LEU A CA 1
ATOM 1591 C C . LEU A 1 187 ? -8.189 -11.993 15.167 1.00 58.09 187 LEU A C 1
ATOM 1593 O O . LEU A 1 187 ? -9.174 -12.094 15.900 1.00 58.09 187 LEU A O 1
ATOM 1597 N N . ASN A 1 188 ? -7.343 -13.010 14.982 1.00 57.88 188 ASN A N 1
ATOM 1598 C CA . ASN A 1 188 ? -7.473 -14.312 15.636 1.00 57.88 188 ASN A CA 1
ATOM 1599 C C . ASN A 1 188 ? -7.172 -14.239 17.141 1.00 57.88 188 ASN A C 1
ATOM 1601 O O . ASN A 1 188 ? -7.883 -14.856 17.932 1.00 57.88 188 ASN A O 1
ATOM 1605 N N . GLN A 1 189 ? -6.176 -13.451 17.554 1.00 58.91 189 GLN A N 1
ATOM 1606 C CA . GLN A 1 189 ? -5.889 -13.131 18.958 1.00 58.91 189 GLN A CA 1
ATOM 1607 C C . GLN A 1 189 ? -7.076 -12.407 19.604 1.00 58.91 189 GLN A C 1
ATOM 1609 O O . GLN A 1 189 ? -7.539 -12.821 20.661 1.00 58.91 189 GLN A O 1
ATOM 1614 N N . LYS A 1 190 ? -7.654 -11.407 18.926 1.00 62.72 190 LYS A N 1
ATOM 1615 C CA . LYS A 1 190 ? -8.855 -10.691 19.378 1.00 62.72 190 LYS A CA 1
ATOM 1616 C C . LYS A 1 190 ? -10.053 -11.624 19.537 1.00 62.72 190 LYS A C 1
ATOM 1618 O O . LYS A 1 190 ? -10.749 -11.537 20.540 1.00 62.72 190 LYS A O 1
ATOM 1623 N N . LYS A 1 191 ? -10.275 -12.549 18.596 1.00 67.25 191 LYS A N 1
ATOM 1624 C CA . LYS A 1 191 ? -11.324 -13.577 18.721 1.00 67.25 191 LYS A CA 1
ATOM 1625 C C . LYS A 1 191 ? -11.081 -14.493 19.920 1.00 67.25 191 LYS A C 1
ATOM 1627 O O . LYS A 1 191 ? -12.017 -14.776 20.658 1.00 67.25 191 LYS A O 1
ATOM 1632 N N . LYS A 1 192 ? -9.839 -14.935 20.148 1.00 66.19 192 LYS A N 1
ATOM 1633 C CA . LYS A 1 192 ? -9.487 -15.729 21.338 1.00 66.19 192 LYS A CA 1
ATOM 1634 C C . LYS A 1 192 ? -9.734 -14.944 22.628 1.00 66.19 192 LYS A C 1
ATOM 1636 O O . LYS A 1 192 ? -10.307 -15.507 23.555 1.00 66.19 192 LYS A O 1
ATOM 1641 N N . PHE A 1 193 ? -9.379 -13.659 22.653 1.00 59.59 193 PHE A N 1
ATOM 1642 C CA . PHE A 1 193 ? -9.661 -12.755 23.767 1.00 59.59 193 PHE A CA 1
ATOM 1643 C C . PHE A 1 193 ? -11.160 -12.588 24.009 1.00 59.59 193 PHE A C 1
ATOM 1645 O O . PHE A 1 193 ? -11.582 -12.737 25.144 1.00 59.59 193 PHE A O 1
ATOM 1652 N N . GLN A 1 194 ? -11.973 -12.383 22.968 1.00 66.88 194 GLN A N 1
ATOM 1653 C CA . GLN A 1 194 ? -13.433 -12.296 23.098 1.00 66.88 194 GLN A CA 1
ATOM 1654 C C . GLN A 1 194 ? -14.037 -13.581 23.677 1.00 66.88 194 GLN A C 1
ATOM 1656 O O . GLN A 1 194 ? -14.848 -13.519 24.592 1.00 66.88 194 GLN A O 1
ATOM 1661 N N . VAL A 1 195 ? -13.597 -14.754 23.210 1.00 75.00 195 VAL A N 1
ATOM 1662 C CA . VAL A 1 195 ? -14.048 -16.046 23.760 1.00 75.00 195 VAL A CA 1
ATOM 1663 C C . VAL A 1 195 ? -13.630 -16.212 25.226 1.00 75.00 195 VAL A C 1
ATOM 1665 O O . VAL A 1 195 ? -14.368 -16.792 26.023 1.00 75.00 195 VAL A O 1
ATOM 1668 N N . LEU A 1 196 ? -12.441 -15.734 25.600 1.00 58.19 196 LEU A N 1
ATOM 1669 C CA . LEU A 1 196 ? -11.996 -15.737 26.993 1.00 58.19 196 LEU A CA 1
ATOM 1670 C C . LEU A 1 196 ? -12.787 -14.746 27.846 1.00 58.19 196 LEU A C 1
ATOM 1672 O O . LEU A 1 196 ? -13.186 -15.101 28.948 1.00 58.19 196 LEU A O 1
ATOM 1676 N N . GLU A 1 197 ? -13.050 -13.548 27.340 1.00 61.91 197 GLU A N 1
ATOM 1677 C CA . GLU A 1 197 ? -13.836 -12.512 28.004 1.00 61.91 197 GLU A CA 1
ATOM 1678 C C . GLU A 1 197 ? -15.274 -12.986 28.241 1.00 61.91 197 GLU A C 1
ATOM 1680 O O . GLU A 1 197 ? -15.791 -12.841 29.342 1.00 61.91 197 GLU A O 1
ATOM 1685 N N . GLU A 1 198 ? -15.887 -13.669 27.271 1.00 71.62 198 GLU A N 1
ATOM 1686 C CA . GLU A 1 198 ? -17.187 -14.328 27.439 1.00 71.62 198 GLU A CA 1
ATOM 1687 C C . GLU A 1 198 ? -17.153 -15.405 28.534 1.00 71.62 198 GLU A C 1
ATOM 1689 O O . GLU A 1 198 ? -18.082 -15.504 29.340 1.00 71.62 198 GLU A O 1
ATOM 1694 N N . LYS A 1 199 ? -16.076 -16.201 28.612 1.00 67.31 199 LYS A N 1
ATOM 1695 C CA . LYS A 1 199 ? -15.894 -17.197 29.682 1.00 67.31 199 LYS A CA 1
ATOM 1696 C C . LYS A 1 199 ? -15.683 -16.544 31.047 1.00 67.31 199 LYS A C 1
ATOM 1698 O O . LYS A 1 199 ? -16.245 -17.026 32.027 1.00 67.31 199 LYS A O 1
ATOM 1703 N N . VAL A 1 200 ? -14.920 -15.456 31.115 1.00 58.75 200 VAL A N 1
ATOM 1704 C CA . VAL A 1 200 ? -14.703 -14.680 32.343 1.00 58.75 200 VAL A CA 1
ATOM 1705 C C . VAL A 1 200 ? -16.009 -14.032 32.785 1.00 58.75 200 VAL A C 1
ATOM 1707 O O . VAL A 1 200 ? -16.397 -14.226 33.925 1.00 58.75 200 VAL A O 1
ATOM 1710 N N . GLN A 1 201 ? -16.771 -13.399 31.892 1.00 62.56 201 GLN A N 1
ATOM 1711 C CA . GLN A 1 201 ? -18.094 -12.846 32.206 1.00 62.56 201 GLN A CA 1
ATOM 1712 C C . GLN A 1 201 ? -19.105 -13.921 32.634 1.00 62.56 201 GLN A C 1
ATOM 1714 O O . GLN A 1 201 ? -19.994 -13.657 33.447 1.00 62.56 201 GLN A O 1
ATOM 1719 N N . ALA A 1 202 ? -18.994 -15.141 32.100 1.00 64.00 202 ALA A N 1
ATOM 1720 C CA . ALA A 1 202 ? -19.804 -16.272 32.543 1.00 64.00 202 ALA A CA 1
ATOM 1721 C C . ALA A 1 202 ? -19.431 -16.745 33.961 1.00 64.00 202 ALA A C 1
ATOM 1723 O O . ALA A 1 202 ? -20.310 -17.212 34.688 1.00 64.00 202 ALA A O 1
ATOM 1724 N N . LEU A 1 203 ? -18.164 -16.600 34.364 1.00 51.09 203 LEU A N 1
ATOM 1725 C CA . LEU A 1 203 ? -17.659 -16.919 35.706 1.00 51.09 203 LEU A CA 1
ATOM 1726 C C . LEU A 1 203 ? -17.878 -15.766 36.711 1.00 51.09 203 LEU A C 1
ATOM 1728 O O . LEU A 1 203 ? -18.216 -16.018 37.864 1.00 51.09 203 LEU A O 1
ATOM 1732 N N . GLU A 1 204 ? -17.774 -14.510 36.265 1.00 48.03 204 GLU A N 1
ATOM 1733 C CA . GLU A 1 204 ? -18.017 -13.268 37.023 1.00 48.03 204 GLU A CA 1
ATOM 1734 C C . GLU A 1 204 ? -19.499 -12.966 37.260 1.00 48.03 204 GLU A C 1
ATOM 1736 O O . GLU A 1 204 ? -19.840 -12.044 38.001 1.00 48.03 204 GLU A O 1
ATOM 1741 N N . LYS A 1 205 ? -20.404 -13.759 36.685 1.00 50.59 205 LYS A N 1
ATOM 1742 C CA . LYS A 1 205 ? -21.794 -13.842 37.137 1.00 50.59 205 LYS A CA 1
ATOM 1743 C C . LYS A 1 205 ? -21.922 -15.022 38.105 1.00 50.59 205 LYS A C 1
ATOM 1745 O O . LYS A 1 205 ? -22.522 -16.035 37.724 1.00 50.59 205 LYS A O 1
ATOM 1750 N N . PRO A 1 206 ? -21.397 -14.945 39.349 1.00 46.66 206 PRO A N 1
ATOM 1751 C CA . PRO A 1 206 ? -21.618 -15.999 40.313 1.00 46.66 206 PRO A CA 1
ATOM 1752 C C . PRO A 1 206 ? -23.118 -15.998 40.591 1.00 46.66 206 PRO A C 1
ATOM 1754 O O . PRO A 1 206 ? -23.673 -15.036 41.109 1.00 46.66 206 PRO A O 1
ATOM 1757 N N . PHE A 1 207 ? -23.787 -17.068 40.172 1.00 49.53 207 PHE A N 1
ATOM 1758 C CA . PHE A 1 207 ? -25.206 -17.298 40.411 1.00 49.53 207 PHE A CA 1
ATOM 1759 C C . PHE A 1 207 ? -26.113 -16.171 39.900 1.00 49.53 207 PHE A C 1
ATOM 1761 O O . PHE A 1 207 ? -26.543 -15.296 40.647 1.00 49.53 207 PHE A O 1
ATOM 1768 N N . SER A 1 208 ? -26.520 -16.260 38.626 1.00 51.00 208 SER A N 1
ATOM 1769 C CA . SER A 1 208 ? -27.698 -15.530 38.135 1.00 51.00 208 SER A CA 1
ATOM 1770 C C . SER A 1 208 ? -28.805 -15.616 39.192 1.00 51.00 208 SER A C 1
ATOM 1772 O O . SER A 1 208 ? -29.150 -16.736 39.582 1.00 51.00 208 SER A O 1
ATOM 1774 N N . LEU A 1 209 ? -29.346 -14.480 39.644 1.00 54.59 209 LEU A N 1
ATOM 1775 C CA . LEU A 1 209 ? -30.387 -14.388 40.680 1.00 54.59 209 LEU A CA 1
ATOM 1776 C C . LEU A 1 209 ? -31.483 -15.457 40.516 1.00 54.59 209 LEU A C 1
ATOM 1778 O O . LEU A 1 209 ? -31.956 -16.024 41.491 1.00 54.59 209 LEU A O 1
ATOM 1782 N N . PHE A 1 210 ? -31.804 -15.821 39.272 1.00 56.78 210 PHE A N 1
ATOM 1783 C CA . PHE A 1 210 ? -32.715 -16.908 38.913 1.00 56.78 210 PHE A CA 1
ATOM 1784 C C . PHE A 1 210 ? -32.364 -18.299 39.469 1.00 56.78 210 PHE A C 1
ATOM 1786 O O . PHE A 1 210 ? -33.273 -19.028 39.854 1.00 56.78 210 PHE A O 1
ATOM 1793 N N . LYS A 1 211 ? -31.085 -18.695 39.530 1.00 57.41 211 LYS A N 1
ATOM 1794 C CA . LYS A 1 211 ? -30.657 -19.978 40.124 1.00 57.41 211 LYS A CA 1
ATOM 1795 C C . LYS A 1 211 ? -30.805 -19.951 41.643 1.00 57.41 211 LYS A C 1
ATOM 1797 O O . LYS A 1 211 ? -31.324 -20.911 42.201 1.00 57.41 211 LYS A O 1
ATOM 1802 N N . LEU A 1 212 ? -30.418 -18.849 42.289 1.00 58.97 212 LEU A N 1
ATOM 1803 C CA . LEU A 1 212 ? -30.611 -18.647 43.729 1.00 58.97 212 LEU A CA 1
ATOM 1804 C C . LEU A 1 212 ? -32.097 -18.632 44.099 1.00 58.97 212 LEU A C 1
ATOM 1806 O O . LEU A 1 212 ? -32.483 -19.337 45.021 1.00 58.97 212 LEU A O 1
ATOM 1810 N N . ILE A 1 213 ? -32.940 -17.935 43.328 1.00 64.31 213 ILE A N 1
ATOM 1811 C CA . ILE A 1 213 ? -34.402 -17.935 43.489 1.00 64.31 213 ILE A CA 1
ATOM 1812 C C . ILE A 1 213 ? -34.973 -19.343 43.280 1.00 64.31 213 ILE A C 1
ATOM 1814 O O . ILE A 1 213 ? -35.832 -19.758 44.051 1.00 64.31 213 ILE A O 1
ATOM 1818 N N . LYS A 1 214 ? -34.476 -20.118 42.301 1.00 67.38 214 LYS A N 1
ATOM 1819 C CA . LYS A 1 214 ? -34.902 -21.515 42.102 1.00 67.38 214 LYS A CA 1
ATOM 1820 C C . LYS A 1 214 ? -34.578 -22.386 43.314 1.00 67.38 214 LYS A C 1
ATOM 1822 O O . LYS A 1 214 ? -35.463 -23.086 43.797 1.00 67.38 214 LYS A O 1
ATOM 1827 N N . TYR A 1 215 ? -33.353 -22.309 43.834 1.00 70.81 215 TYR A N 1
ATOM 1828 C CA . TYR A 1 215 ? -32.964 -23.052 45.034 1.00 70.81 215 TYR A CA 1
ATOM 1829 C C . TYR A 1 215 ? -33.746 -22.594 46.270 1.00 70.81 215 TYR A C 1
ATOM 1831 O O . TYR A 1 215 ? -34.251 -23.438 47.004 1.00 70.81 215 TYR A O 1
ATOM 1839 N N . PHE A 1 216 ? -33.953 -21.286 46.448 1.00 71.88 216 PHE A N 1
ATOM 1840 C CA . PHE A 1 216 ? -34.792 -20.753 47.523 1.00 71.88 216 PHE A CA 1
ATOM 1841 C C . PHE A 1 216 ? -36.239 -21.232 47.409 1.00 71.88 216 PHE A C 1
ATOM 1843 O O . PHE A 1 216 ? -36.820 -21.642 48.406 1.00 71.88 216 PHE A O 1
ATOM 1850 N N . SER A 1 217 ? -36.812 -21.245 46.202 1.00 69.25 217 SER A N 1
ATOM 1851 C CA . SER A 1 217 ? -38.177 -21.724 45.965 1.00 69.25 217 SER A CA 1
ATOM 1852 C C . SER A 1 217 ? -38.321 -23.227 46.215 1.00 69.25 217 SER A C 1
ATOM 1854 O O . SER A 1 217 ? -39.332 -23.652 46.764 1.00 69.25 217 SER A O 1
ATOM 1856 N N . ALA A 1 218 ? -37.296 -24.023 45.890 1.00 73.44 218 ALA A N 1
ATOM 1857 C CA . ALA A 1 218 ? -37.269 -25.454 46.177 1.00 73.44 218 ALA A CA 1
ATOM 1858 C C . ALA A 1 218 ? -37.177 -25.721 47.688 1.00 73.44 218 ALA A C 1
ATOM 1860 O O . ALA A 1 218 ? -37.927 -26.542 48.206 1.00 73.44 218 ALA A O 1
ATOM 1861 N N . ILE A 1 219 ? -36.328 -24.981 48.409 1.00 76.38 219 ILE A N 1
ATOM 1862 C CA . ILE A 1 219 ? -36.220 -25.068 49.873 1.00 76.38 219 ILE A CA 1
ATOM 1863 C C . ILE A 1 219 ? -37.532 -24.622 50.537 1.00 76.38 219 ILE A C 1
ATOM 1865 O O . ILE A 1 219 ? -38.019 -25.295 51.443 1.00 76.38 219 ILE A O 1
ATOM 1869 N N . LEU A 1 220 ? -38.152 -23.540 50.055 1.00 77.50 220 LEU A N 1
ATOM 1870 C CA . LEU A 1 220 ? -39.440 -23.058 50.560 1.00 77.50 220 LEU A CA 1
ATOM 1871 C C . LEU A 1 220 ? -40.554 -24.093 50.337 1.00 77.50 220 LEU A C 1
ATOM 1873 O O . LEU A 1 220 ? -41.356 -24.331 51.234 1.00 77.50 220 LEU A O 1
ATOM 1877 N N . LEU A 1 221 ? -40.576 -24.749 49.171 1.00 76.88 221 LEU A N 1
ATOM 1878 C CA . LEU A 1 221 ? -41.512 -25.833 48.864 1.00 76.88 221 LEU A CA 1
ATOM 1879 C C . LEU A 1 221 ? -41.316 -27.039 49.781 1.00 76.88 221 LEU A C 1
ATOM 1881 O O . LEU A 1 221 ? -42.308 -27.584 50.255 1.00 76.88 221 LEU A O 1
ATOM 1885 N N . VAL A 1 222 ? -40.071 -27.425 50.077 1.00 77.94 222 VAL A N 1
ATOM 1886 C CA . VAL A 1 222 ? -39.776 -28.503 51.034 1.00 77.94 222 VAL A CA 1
ATOM 1887 C C . VAL A 1 222 ? -40.260 -28.129 52.436 1.00 77.94 222 VAL A C 1
ATOM 1889 O O . VAL A 1 222 ? -40.893 -28.953 53.089 1.00 77.94 222 VAL A O 1
ATOM 1892 N N . ILE A 1 223 ? -40.055 -26.886 52.884 1.00 77.00 223 ILE A N 1
ATOM 1893 C CA . ILE A 1 223 ? -40.542 -26.404 54.190 1.00 77.00 223 ILE A CA 1
ATOM 1894 C C . ILE A 1 223 ? -42.078 -26.398 54.245 1.00 77.00 223 ILE A C 1
ATOM 1896 O O . ILE A 1 223 ? -42.658 -26.831 55.240 1.00 77.00 223 ILE A O 1
ATOM 1900 N N . ILE A 1 224 ? -42.750 -25.951 53.180 1.00 75.75 224 ILE A N 1
ATOM 1901 C CA . ILE A 1 224 ? -44.219 -25.939 53.095 1.00 75.75 224 ILE A CA 1
ATOM 1902 C C . ILE A 1 224 ? -44.773 -27.369 53.077 1.00 75.75 224 ILE A C 1
ATOM 1904 O O . ILE A 1 224 ? -45.707 -27.658 53.821 1.00 75.75 224 ILE A O 1
ATOM 1908 N N . PHE A 1 225 ? -44.180 -28.278 52.295 1.00 72.44 225 PHE A N 1
ATOM 1909 C CA . PHE A 1 225 ? -44.570 -29.692 52.281 1.00 72.44 225 PHE A CA 1
ATOM 1910 C C . PHE A 1 225 ? -44.358 -30.356 53.641 1.00 72.44 225 PHE A C 1
ATOM 1912 O O . PHE A 1 225 ? -45.229 -31.093 54.091 1.00 72.44 225 PHE A O 1
ATOM 1919 N N . SER A 1 226 ? -43.247 -30.052 54.314 1.00 73.19 226 SER A N 1
ATOM 1920 C CA . SER A 1 226 ? -42.946 -30.567 55.654 1.00 73.19 226 SER A CA 1
ATOM 1921 C C . SER A 1 226 ? -43.973 -30.076 56.678 1.00 73.19 226 SER A C 1
ATOM 1923 O O . SER A 1 226 ? -44.481 -30.872 57.459 1.00 73.19 226 SER A O 1
ATOM 1925 N N . ASN A 1 227 ? -44.356 -28.794 56.628 1.00 68.19 227 ASN A N 1
ATOM 1926 C CA . ASN A 1 227 ? -45.383 -28.227 57.510 1.00 68.19 227 ASN A CA 1
ATOM 1927 C C . ASN A 1 227 ? -46.795 -28.761 57.224 1.00 68.19 227 ASN A C 1
ATOM 1929 O O . ASN A 1 227 ? -47.562 -28.972 58.161 1.00 68.19 227 ASN A O 1
ATOM 1933 N N . LEU A 1 228 ? -47.141 -29.009 55.957 1.00 69.56 228 LEU A N 1
ATOM 1934 C CA . LEU A 1 228 ? -48.418 -29.629 55.584 1.00 69.56 228 LEU A CA 1
ATOM 1935 C C . LEU A 1 228 ? -48.500 -31.081 56.067 1.00 69.56 228 LEU A C 1
ATOM 1937 O O . LEU A 1 228 ? -49.530 -31.490 56.599 1.00 69.56 228 LEU A O 1
ATOM 1941 N N . PHE A 1 229 ? -47.402 -31.833 55.953 1.00 60.91 229 PHE A N 1
ATOM 1942 C CA . PHE A 1 229 ? -47.305 -33.183 56.512 1.00 60.91 229 PHE A CA 1
ATOM 1943 C C . PHE A 1 229 ? -47.414 -33.165 58.042 1.00 60.91 229 PHE A C 1
ATOM 1945 O O . PHE A 1 229 ? -48.102 -33.998 58.626 1.00 60.91 229 PHE A O 1
ATOM 1952 N N . TRP A 1 230 ? -46.806 -32.163 58.683 1.00 52.97 230 TRP A N 1
ATOM 1953 C CA . TRP A 1 230 ? -46.810 -31.997 60.133 1.00 52.97 230 TRP A CA 1
ATOM 1954 C C . TRP A 1 230 ? -48.196 -31.652 60.702 1.00 52.97 230 TRP A C 1
ATOM 1956 O O . TRP A 1 230 ? -48.593 -32.172 61.747 1.00 52.97 230 TRP A O 1
ATOM 1966 N N . GLN A 1 231 ? -48.985 -30.847 59.983 1.00 54.25 231 GLN A N 1
ATOM 1967 C CA . GLN A 1 231 ? -50.381 -30.567 60.339 1.00 54.25 231 GLN A CA 1
ATOM 1968 C C . GLN A 1 231 ? -51.283 -31.808 60.246 1.00 54.25 231 GLN A C 1
ATOM 1970 O O . GLN A 1 231 ? -52.299 -31.876 60.936 1.00 54.25 231 GLN A O 1
ATOM 1975 N N . GLN A 1 232 ? -50.904 -32.799 59.436 1.00 51.22 232 GLN A N 1
ATOM 1976 C CA . GLN A 1 232 ? -51.680 -34.017 59.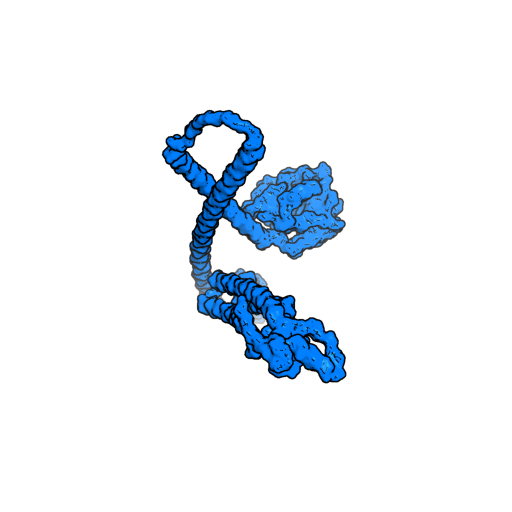214 1.00 51.22 232 GLN A CA 1
ATOM 1977 C C . GLN A 1 232 ? -51.379 -35.124 60.242 1.00 51.22 232 GLN A C 1
ATOM 1979 O O . GLN A 1 232 ? -52.202 -36.014 60.440 1.00 51.22 232 GLN A O 1
ATOM 1984 N N . THR A 1 233 ? -50.248 -35.048 60.950 1.00 47.97 233 THR A N 1
ATOM 1985 C CA . THR A 1 233 ? -49.818 -36.046 61.948 1.00 47.97 233 THR A CA 1
ATOM 1986 C C . THR A 1 233 ? -50.025 -35.621 63.403 1.00 47.97 233 THR A C 1
ATOM 1988 O O . THR A 1 233 ? -49.540 -36.288 64.314 1.00 47.97 233 THR A O 1
ATOM 1991 N N . ASN A 1 234 ? -50.758 -34.537 63.667 1.00 43.91 234 ASN A N 1
ATOM 1992 C CA . ASN A 1 234 ? -50.887 -33.999 65.020 1.00 43.91 234 ASN A CA 1
ATOM 1993 C C . ASN A 1 234 ? -51.990 -34.692 65.846 1.00 43.91 234 ASN A C 1
ATOM 1995 O O . ASN A 1 234 ? -52.991 -34.088 66.225 1.00 43.91 234 ASN A O 1
ATOM 1999 N N . GLN A 1 235 ? -51.775 -35.973 66.152 1.00 45.62 235 GLN A N 1
ATOM 2000 C CA . GLN A 1 235 ? -52.246 -36.602 67.385 1.00 45.62 235 GLN A CA 1
ATOM 2001 C C . GLN A 1 235 ? -51.132 -37.512 67.911 1.00 45.62 235 GLN A C 1
ATOM 2003 O O . GLN A 1 235 ? -50.840 -38.548 67.327 1.00 45.62 235 GLN A O 1
ATOM 2008 N N . ASN A 1 236 ? -50.554 -37.103 69.044 1.00 52.25 236 ASN A N 1
ATOM 2009 C CA . ASN A 1 236 ? -49.444 -37.712 69.784 1.00 52.25 236 ASN A CA 1
ATOM 2010 C C . ASN A 1 236 ? -48.049 -37.529 69.178 1.00 52.25 236 ASN A C 1
ATOM 2012 O O . ASN A 1 236 ? -47.665 -38.303 68.319 1.00 52.25 236 ASN A O 1
ATOM 2016 N N . THR A 1 237 ? -47.251 -36.616 69.755 1.00 48.28 237 THR A N 1
ATOM 2017 C CA . THR A 1 237 ? -45.894 -36.923 70.271 1.00 48.28 237 THR A CA 1
ATOM 2018 C C . THR A 1 237 ? -45.198 -35.670 70.820 1.00 48.28 237 THR A C 1
ATOM 2020 O O . THR A 1 237 ? -44.601 -34.906 70.071 1.00 48.28 237 THR A O 1
ATOM 2023 N N . ASN A 1 238 ? -45.176 -35.505 72.147 1.00 50.19 238 ASN A N 1
ATOM 2024 C CA . ASN A 1 238 ? -44.335 -34.503 72.830 1.00 50.19 238 ASN A CA 1
ATOM 2025 C C . ASN A 1 238 ? -42.913 -35.014 73.159 1.00 50.19 238 ASN A C 1
ATOM 2027 O O . ASN A 1 238 ? -42.108 -34.274 73.715 1.00 50.19 238 ASN A O 1
ATOM 2031 N N . ILE A 1 239 ? -42.585 -36.268 72.820 1.00 50.66 239 ILE A N 1
ATOM 2032 C CA . ILE A 1 239 ? -41.279 -36.888 73.122 1.00 50.66 239 ILE A CA 1
ATOM 2033 C C . ILE A 1 239 ? -40.362 -36.929 71.881 1.00 50.66 239 ILE A C 1
ATOM 2035 O O . ILE A 1 239 ? -39.155 -36.786 72.030 1.00 50.66 239 ILE A O 1
ATOM 2039 N N . LEU A 1 240 ? -40.912 -36.992 70.660 1.00 51.56 240 LEU A N 1
ATOM 2040 C CA . LEU A 1 240 ? -40.137 -36.995 69.403 1.00 51.56 240 LEU A CA 1
ATOM 2041 C C . LEU A 1 240 ? -39.489 -35.626 69.084 1.00 51.56 240 LEU A C 1
ATOM 2043 O O . LEU A 1 240 ? -38.434 -35.546 68.460 1.00 51.56 240 LEU A O 1
ATOM 2047 N N . PHE A 1 241 ? -40.090 -34.543 69.588 1.00 52.53 241 PHE A N 1
ATOM 2048 C CA . PHE A 1 241 ? -39.720 -33.157 69.278 1.00 52.53 241 PHE A CA 1
ATOM 2049 C C . PHE A 1 241 ? -38.335 -32.724 69.773 1.00 52.53 241 PHE A C 1
ATOM 2051 O O . PHE A 1 241 ? -37.708 -31.842 69.185 1.00 52.53 241 PHE A O 1
ATOM 2058 N N . LYS A 1 242 ? -37.842 -33.328 70.861 1.00 56.12 242 LYS A N 1
ATOM 2059 C CA . LYS A 1 242 ? -36.538 -32.975 71.443 1.00 56.12 242 LYS A CA 1
ATOM 2060 C C . LYS A 1 242 ? -35.362 -33.581 70.679 1.00 56.12 242 LYS A C 1
ATOM 2062 O O . LYS A 1 242 ? -34.304 -32.956 70.621 1.00 56.12 242 LYS A O 1
ATOM 2067 N N . ASP A 1 243 ? -35.550 -34.759 70.091 1.00 56.19 243 ASP A N 1
ATOM 2068 C CA . ASP A 1 243 ? -34.505 -35.433 69.317 1.00 56.19 243 ASP A CA 1
ATOM 2069 C C . ASP A 1 243 ? -34.436 -34.894 67.881 1.00 56.19 243 ASP A C 1
ATOM 2071 O O . ASP A 1 243 ? -33.338 -34.704 67.358 1.00 56.19 243 ASP A O 1
ATOM 2075 N N . GLU A 1 244 ? -35.570 -34.505 67.286 1.00 58.81 244 GLU A N 1
ATOM 2076 C CA . GLU A 1 244 ? -35.582 -33.796 65.998 1.00 58.81 244 GLU A CA 1
ATOM 2077 C C . GLU A 1 244 ? -34.932 -32.411 66.082 1.00 58.81 244 GLU A C 1
ATOM 2079 O O . GLU A 1 244 ? -34.167 -32.050 65.192 1.00 58.81 244 GLU A O 1
ATOM 2084 N N . GLN A 1 245 ? -35.155 -31.646 67.158 1.00 65.88 245 GLN A N 1
ATOM 2085 C CA . GLN A 1 245 ? -34.483 -30.352 67.325 1.00 65.88 245 GLN A CA 1
ATOM 2086 C C . GLN A 1 245 ? -32.962 -30.497 67.416 1.00 65.88 245 GLN A C 1
ATOM 2088 O O . GLN A 1 245 ? -32.251 -29.756 66.741 1.00 65.88 245 GLN A O 1
ATOM 2093 N N . LYS A 1 246 ? -32.458 -31.485 68.169 1.00 71.44 246 LYS A N 1
ATOM 2094 C CA . LYS A 1 246 ? -31.016 -31.771 68.235 1.00 71.44 246 LYS A CA 1
ATOM 2095 C C . LYS A 1 246 ? -30.447 -32.206 66.886 1.00 71.44 246 LYS A C 1
ATOM 2097 O O . LYS A 1 246 ? -29.340 -31.801 66.534 1.00 71.44 246 LYS A O 1
ATOM 2102 N N . LEU A 1 247 ? -31.195 -33.005 66.124 1.00 70.25 247 LEU A N 1
ATOM 2103 C CA . LEU A 1 247 ? -30.790 -33.433 64.787 1.00 70.25 247 LEU A CA 1
ATOM 2104 C C . LEU A 1 247 ? -30.753 -32.248 63.807 1.00 70.25 247 LEU A C 1
ATOM 2106 O O . LEU A 1 247 ? -29.792 -32.104 63.056 1.00 70.25 247 LEU A O 1
ATOM 2110 N N . ILE A 1 248 ? -31.749 -31.360 63.853 1.00 68.81 248 ILE A N 1
ATOM 2111 C CA . ILE A 1 248 ? -31.802 -30.140 63.036 1.00 68.81 248 ILE A CA 1
ATOM 2112 C C . ILE A 1 248 ? -30.641 -29.200 63.381 1.00 68.81 248 ILE A C 1
ATOM 2114 O O . ILE A 1 248 ? -30.019 -28.645 62.477 1.00 68.81 248 ILE A O 1
ATOM 2118 N N . GLU A 1 249 ? -30.313 -29.033 64.663 1.00 73.12 249 GLU A N 1
ATOM 2119 C CA . GLU A 1 249 ? -29.187 -28.200 65.100 1.00 73.12 249 GLU A CA 1
ATOM 2120 C C . GLU A 1 249 ? -27.838 -28.778 64.657 1.00 73.12 249 GLU A C 1
ATOM 2122 O O . GLU A 1 249 ? -26.989 -28.040 64.156 1.00 73.12 249 GLU A O 1
ATOM 2127 N N . SER A 1 250 ? -27.679 -30.102 64.743 1.00 73.88 250 SER A N 1
ATOM 2128 C CA . SER A 1 250 ? -26.522 -30.825 64.208 1.00 73.88 250 SER A CA 1
ATOM 2129 C C . SER A 1 250 ? -26.381 -30.632 62.697 1.00 73.88 250 SER A C 1
ATOM 2131 O O . SER A 1 250 ? -25.309 -30.243 62.239 1.00 73.88 250 SER A O 1
ATOM 2133 N N . ILE A 1 251 ? -27.454 -30.831 61.926 1.00 71.12 251 ILE A N 1
ATOM 2134 C CA . ILE A 1 251 ? -27.440 -30.655 60.467 1.00 71.12 251 ILE A CA 1
ATOM 2135 C C . ILE A 1 251 ? -27.117 -29.203 60.108 1.00 71.12 251 ILE A C 1
ATOM 2137 O O . ILE A 1 251 ? -26.333 -28.954 59.195 1.00 71.12 251 ILE A O 1
ATOM 2141 N N . LYS A 1 252 ? -27.680 -28.233 60.835 1.00 70.88 252 LYS A N 1
ATOM 2142 C CA . LYS A 1 252 ? -27.424 -26.808 60.606 1.00 70.88 252 LYS A CA 1
ATOM 2143 C C . LYS A 1 252 ? -25.951 -26.462 60.827 1.00 70.88 252 LYS A C 1
ATOM 2145 O O . LYS A 1 252 ? -25.375 -25.774 59.990 1.00 70.88 252 LYS A O 1
ATOM 2150 N N . LEU A 1 253 ? -25.342 -26.982 61.895 1.00 77.50 253 LEU A N 1
ATOM 2151 C CA . LEU A 1 253 ? -23.908 -26.846 62.161 1.00 77.50 253 LEU A CA 1
ATOM 2152 C C . LEU A 1 253 ? -23.067 -27.467 61.042 1.00 77.50 253 LEU A C 1
ATOM 2154 O O . LEU A 1 253 ? -22.203 -26.787 60.497 1.00 77.50 253 LEU A O 1
ATOM 2158 N N . THR A 1 254 ? -23.371 -28.700 60.625 1.00 76.06 254 THR A N 1
ATOM 2159 C CA . THR A 1 254 ? -22.628 -29.380 59.552 1.00 76.06 254 THR A CA 1
ATOM 2160 C C . THR A 1 254 ? -22.746 -28.650 58.213 1.00 76.06 254 THR A C 1
ATOM 2162 O O . THR A 1 254 ? -21.754 -28.493 57.508 1.00 76.06 254 THR A O 1
ATOM 2165 N N . VAL A 1 255 ? -23.934 -28.152 57.859 1.00 70.75 255 VAL A N 1
ATOM 2166 C CA . VAL A 1 255 ? -24.137 -27.368 56.630 1.00 70.75 255 VAL A CA 1
ATOM 2167 C C . VAL A 1 255 ? -23.377 -26.047 56.699 1.00 70.75 255 VAL A C 1
ATOM 2169 O O . VAL A 1 255 ? -22.760 -25.644 55.717 1.00 70.75 255 VAL A O 1
ATOM 2172 N N . GLN A 1 256 ? -23.389 -25.371 57.847 1.00 74.88 256 GLN A N 1
ATOM 2173 C CA . GLN A 1 256 ? -22.697 -24.097 58.023 1.00 74.88 256 GLN A CA 1
ATOM 2174 C C . GLN A 1 256 ? -21.170 -24.262 57.955 1.00 74.88 256 GLN A C 1
ATOM 2176 O O . GLN A 1 256 ? -20.489 -23.419 57.372 1.00 74.88 256 GLN A O 1
ATOM 2181 N N . GLU A 1 257 ? -20.650 -25.376 58.470 1.00 79.56 257 GLU A N 1
ATOM 2182 C CA . GLU A 1 257 ? -19.236 -25.755 58.408 1.00 79.56 257 GLU A CA 1
ATOM 2183 C C . GLU A 1 257 ? -18.808 -26.190 56.993 1.00 79.56 257 GLU A C 1
ATOM 2185 O O . GLU A 1 257 ? -17.760 -25.779 56.498 1.00 79.56 257 GLU A O 1
ATOM 2190 N N . GLN A 1 258 ? -19.651 -26.934 56.270 1.00 73.00 258 GLN A N 1
ATOM 2191 C CA . GLN A 1 258 ? -19.400 -27.252 54.858 1.00 73.00 258 GLN A CA 1
ATOM 2192 C C . GLN A 1 258 ? -19.452 -26.007 53.965 1.00 73.00 258 GLN A C 1
ATOM 2194 O O . GLN A 1 258 ? -18.654 -25.877 53.037 1.00 73.00 258 GLN A O 1
ATOM 2199 N N . MET A 1 259 ? -20.358 -25.066 54.247 1.00 64.81 259 MET A N 1
ATOM 2200 C CA . MET A 1 259 ? -20.475 -23.827 53.479 1.00 64.81 259 MET A CA 1
ATOM 2201 C C . MET A 1 259 ? -19.267 -22.909 53.695 1.00 64.81 259 MET A C 1
ATOM 2203 O O . MET A 1 259 ? -18.797 -22.295 52.737 1.00 64.81 259 MET A O 1
ATOM 2207 N N . SER A 1 260 ? -18.745 -22.824 54.923 1.00 74.56 260 SER A N 1
ATOM 2208 C CA . SER A 1 260 ? -17.544 -22.034 55.215 1.00 74.56 260 SER A CA 1
ATOM 2209 C C . SER A 1 260 ? -16.296 -22.642 54.570 1.00 74.56 260 SER A C 1
ATOM 2211 O O . SER A 1 260 ? -15.499 -21.904 53.991 1.00 74.56 260 SER A O 1
ATOM 2213 N N . LEU A 1 261 ? -16.168 -23.975 54.572 1.00 75.88 261 LEU A N 1
ATOM 2214 C CA . LEU A 1 261 ? -15.107 -24.689 53.854 1.00 75.88 261 LEU A CA 1
ATOM 2215 C C . LEU A 1 261 ? -15.177 -24.453 52.341 1.00 75.88 261 LEU A C 1
A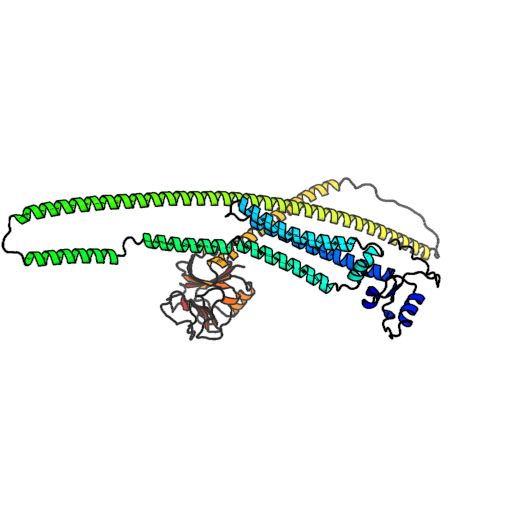TOM 2217 O O . LEU A 1 261 ? -14.161 -24.131 51.730 1.00 75.88 261 LEU A O 1
ATOM 2221 N N . LEU A 1 262 ? -16.369 -24.536 51.742 1.00 69.69 262 LEU A N 1
ATOM 2222 C CA . LEU A 1 262 ? -16.554 -24.275 50.313 1.00 69.69 262 LEU A CA 1
ATOM 2223 C C . LEU A 1 262 ? -16.210 -22.819 49.958 1.00 69.69 262 LEU A C 1
ATOM 2225 O O . LEU A 1 262 ? -15.531 -22.566 48.965 1.00 69.69 262 LEU A O 1
ATOM 2229 N N . GLN A 1 263 ? -16.647 -21.851 50.770 1.00 69.12 263 GLN A N 1
ATOM 2230 C CA . GLN A 1 263 ? -16.317 -20.436 50.571 1.00 69.12 263 GLN A CA 1
ATOM 2231 C C . GLN A 1 263 ? -14.810 -20.183 50.663 1.00 69.12 263 GLN A C 1
ATOM 2233 O O . GLN A 1 263 ? -14.276 -19.408 49.868 1.00 69.12 263 GLN A O 1
ATOM 2238 N N . LEU A 1 264 ? -14.126 -20.843 51.601 1.00 82.88 264 LEU A N 1
ATOM 2239 C CA . LEU A 1 264 ? -12.680 -20.740 51.758 1.00 82.88 264 LEU A CA 1
ATOM 2240 C C . LEU A 1 264 ? -11.936 -21.347 50.561 1.00 82.88 264 LEU A C 1
ATOM 2242 O O . LEU A 1 264 ? -11.033 -20.707 50.032 1.00 82.88 264 LEU A O 1
ATOM 2246 N N . ASP A 1 265 ? -12.350 -22.525 50.092 1.00 77.75 265 ASP A N 1
ATOM 2247 C CA . ASP A 1 265 ? -11.743 -23.183 48.928 1.00 77.75 265 ASP A CA 1
ATOM 2248 C C . ASP A 1 265 ? -11.945 -22.362 47.644 1.00 77.75 265 ASP A C 1
ATOM 2250 O O . ASP A 1 265 ? -11.003 -22.100 46.898 1.00 77.75 265 ASP A O 1
ATOM 2254 N N . THR A 1 266 ? -13.154 -21.824 47.446 1.00 70.12 266 THR A N 1
ATOM 2255 C CA . THR A 1 266 ? -13.449 -20.941 46.305 1.00 70.12 266 THR A CA 1
ATOM 2256 C C . THR A 1 266 ? -12.608 -19.663 46.360 1.00 70.12 266 THR A C 1
ATOM 2258 O O . THR A 1 266 ? -12.109 -19.199 45.335 1.00 70.12 266 THR A O 1
ATOM 2261 N N . LYS A 1 267 ? -12.421 -19.086 47.556 1.00 80.62 267 LYS A N 1
ATOM 2262 C CA . LYS A 1 267 ? -11.566 -17.910 47.751 1.00 80.62 267 LYS A CA 1
ATOM 2263 C C . LYS A 1 267 ? -10.106 -18.224 47.415 1.00 80.62 267 LYS A C 1
ATOM 2265 O O . LYS A 1 267 ? -9.493 -17.457 46.680 1.00 80.62 267 LYS A O 1
ATOM 2270 N N . ASN A 1 268 ? -9.587 -19.358 47.883 1.00 81.81 268 ASN A N 1
ATOM 2271 C CA . ASN A 1 268 ? -8.220 -19.790 47.597 1.00 81.81 268 ASN A CA 1
ATOM 2272 C C . ASN A 1 268 ? -7.996 -20.009 46.092 1.00 81.81 268 ASN A C 1
ATOM 2274 O O . ASN A 1 268 ? -6.998 -19.538 45.557 1.00 81.81 268 ASN A O 1
ATOM 2278 N N . GLN A 1 269 ? -8.949 -20.631 45.388 1.00 77.81 269 GLN A N 1
ATOM 2279 C CA . GLN A 1 269 ? -8.877 -20.802 43.930 1.00 77.81 269 GLN A CA 1
ATOM 2280 C C . GLN A 1 269 ? -8.900 -19.462 43.180 1.00 77.81 269 GLN A C 1
ATOM 2282 O O . GLN A 1 269 ? -8.175 -19.282 42.201 1.00 77.81 269 GLN A O 1
ATOM 2287 N N . ILE A 1 270 ? -9.713 -18.498 43.629 1.00 68.81 270 ILE A N 1
ATOM 2288 C CA . ILE A 1 270 ? -9.733 -17.144 43.054 1.00 68.81 270 ILE A CA 1
ATOM 2289 C C . ILE A 1 270 ? -8.386 -16.447 43.261 1.00 68.81 270 ILE A C 1
ATOM 2291 O O . ILE A 1 270 ? -7.890 -15.802 42.336 1.00 68.81 270 ILE A O 1
ATOM 2295 N N . ASP A 1 271 ? -7.793 -16.572 44.447 1.00 75.25 271 ASP A N 1
ATOM 2296 C CA . ASP A 1 271 ? -6.510 -15.946 44.758 1.00 75.25 271 ASP A CA 1
ATOM 2297 C C . ASP A 1 271 ? -5.354 -16.602 43.971 1.00 75.25 271 ASP A C 1
ATOM 2299 O O . ASP A 1 271 ? -4.528 -15.881 43.410 1.00 75.25 271 ASP A O 1
ATOM 2303 N N . GLU A 1 272 ? -5.359 -17.929 43.787 1.00 83.00 272 GLU A N 1
ATOM 2304 C CA . GLU A 1 272 ? -4.423 -18.631 42.889 1.00 83.00 272 GLU A CA 1
ATOM 2305 C C . GLU A 1 272 ? -4.553 -18.165 41.432 1.00 83.00 272 GLU A C 1
ATOM 2307 O O . GLU A 1 272 ? -3.550 -17.865 40.776 1.00 83.00 272 GLU A O 1
ATOM 2312 N N . MET A 1 273 ? -5.781 -18.062 40.911 1.00 68.62 273 MET A N 1
ATOM 2313 C CA . MET A 1 273 ? -6.010 -17.575 39.547 1.00 68.62 273 MET A CA 1
ATOM 2314 C C . MET A 1 273 ? -5.539 -16.131 39.375 1.00 68.62 273 MET A C 1
ATOM 2316 O O . MET A 1 273 ? -4.893 -15.822 38.374 1.00 68.62 273 MET A O 1
ATOM 2320 N N . LYS A 1 274 ? -5.816 -15.255 40.352 1.00 73.00 274 LYS A N 1
ATOM 2321 C CA . LYS A 1 274 ? -5.338 -13.865 40.346 1.00 73.00 274 LYS A CA 1
ATOM 2322 C C . LYS A 1 274 ? -3.822 -13.794 40.329 1.00 73.00 274 LYS A C 1
ATOM 2324 O O . LYS A 1 274 ? -3.270 -12.994 39.580 1.00 73.00 274 LYS A O 1
ATOM 2329 N N . GLN A 1 275 ? -3.158 -14.610 41.141 1.00 78.19 275 GLN A N 1
ATOM 2330 C CA . GLN A 1 275 ? -1.704 -14.620 41.223 1.00 78.19 275 GLN A CA 1
ATOM 2331 C C . GLN A 1 275 ? -1.082 -15.093 39.907 1.00 78.19 275 GLN A C 1
ATOM 2333 O O . GLN A 1 275 ? -0.188 -14.432 39.381 1.00 78.19 275 GLN A O 1
ATOM 2338 N N . LYS A 1 276 ? -1.635 -16.151 39.305 1.00 82.00 276 LYS A N 1
ATOM 2339 C CA . LYS A 1 276 ? -1.208 -16.644 37.990 1.00 82.00 276 LYS A CA 1
ATOM 2340 C C . LYS A 1 276 ? -1.415 -15.606 36.879 1.00 82.00 276 LYS A C 1
ATOM 2342 O O . LYS A 1 276 ? -0.537 -15.422 36.041 1.00 82.00 276 LYS A O 1
ATOM 2347 N N . TRP A 1 277 ? -2.537 -14.884 36.908 1.00 68.06 277 TRP A N 1
ATOM 2348 C CA . TRP A 1 277 ? -2.799 -13.760 36.003 1.00 68.06 277 TRP A CA 1
ATOM 2349 C C . TRP A 1 277 ? -1.802 -12.620 36.187 1.00 68.06 277 TRP A C 1
ATOM 2351 O O . TRP A 1 277 ? -1.274 -12.105 35.207 1.00 68.06 277 TRP A O 1
ATOM 2361 N N . PHE A 1 278 ? -1.516 -12.235 37.431 1.00 67.56 278 PHE A N 1
ATOM 2362 C CA . PHE A 1 278 ? -0.531 -11.194 37.721 1.00 67.56 278 PHE A CA 1
ATOM 2363 C C . PHE A 1 278 ? 0.861 -11.571 37.208 1.00 67.56 278 PHE A C 1
ATOM 2365 O O . PHE A 1 278 ? 1.547 -10.722 36.646 1.00 67.56 278 PHE A O 1
ATOM 2372 N N . GLU A 1 279 ? 1.267 -12.834 37.349 1.00 76.94 279 GLU A N 1
ATOM 2373 C CA . GLU A 1 279 ? 2.536 -13.326 36.808 1.00 76.94 279 GLU A CA 1
ATOM 2374 C C . GLU A 1 279 ? 2.587 -13.277 35.273 1.00 76.94 279 GLU A C 1
ATOM 2376 O O . GLU A 1 279 ? 3.608 -12.879 34.710 1.00 76.94 279 GLU A O 1
ATOM 2381 N N . GLU A 1 280 ? 1.505 -13.645 34.581 1.00 71.88 280 GLU A N 1
ATOM 2382 C CA . GLU A 1 280 ? 1.418 -13.524 33.117 1.00 71.88 280 GLU A CA 1
ATOM 2383 C C . GLU A 1 280 ? 1.473 -12.058 32.664 1.00 71.88 280 GLU A C 1
ATOM 2385 O O . GLU A 1 280 ? 2.234 -11.717 31.759 1.00 71.88 280 GLU A O 1
ATOM 2390 N N . LEU A 1 281 ? 0.759 -11.170 33.355 1.00 63.44 281 LEU A N 1
ATOM 2391 C CA . LEU A 1 281 ? 0.710 -9.742 33.036 1.00 63.44 281 LEU A CA 1
ATOM 2392 C C . LEU A 1 281 ? 2.065 -9.055 33.289 1.00 63.44 281 LEU A C 1
ATOM 2394 O O . LEU A 1 281 ? 2.494 -8.206 32.508 1.00 63.44 281 LEU A O 1
ATOM 2398 N N . ILE A 1 282 ? 2.796 -9.462 34.335 1.00 74.00 282 ILE A N 1
ATOM 2399 C CA . ILE A 1 282 ? 4.174 -9.008 34.581 1.00 74.00 282 ILE A CA 1
ATOM 2400 C C . ILE A 1 282 ? 5.104 -9.442 33.441 1.00 74.00 282 ILE A C 1
ATOM 2402 O O . ILE A 1 282 ? 5.882 -8.615 32.959 1.00 74.00 282 ILE A O 1
ATOM 2406 N N . LYS A 1 283 ? 4.995 -10.689 32.960 1.00 73.38 283 LYS A N 1
ATOM 2407 C CA . LYS A 1 283 ? 5.784 -11.173 31.811 1.00 73.38 283 LYS A CA 1
ATOM 2408 C C . LYS A 1 283 ? 5.485 -10.375 30.540 1.00 73.38 283 LYS A C 1
ATOM 2410 O O . LYS A 1 283 ? 6.413 -10.034 29.808 1.00 73.38 283 LYS A O 1
ATOM 2415 N N . GLU A 1 284 ? 4.224 -10.022 30.292 1.00 59.16 284 GLU A N 1
ATOM 2416 C CA . GLU A 1 284 ? 3.845 -9.163 29.161 1.00 59.16 284 GLU A CA 1
ATOM 2417 C C . GLU A 1 284 ? 4.403 -7.739 29.290 1.00 59.16 284 GLU A C 1
ATOM 2419 O O . GLU A 1 284 ? 4.904 -7.171 28.317 1.00 59.16 284 GLU A O 1
ATOM 2424 N N . ILE A 1 285 ? 4.383 -7.161 30.494 1.00 61.00 285 ILE A N 1
ATOM 2425 C CA . ILE A 1 285 ? 4.974 -5.841 30.750 1.00 61.00 285 ILE A CA 1
ATOM 2426 C C . ILE A 1 285 ? 6.493 -5.869 30.526 1.00 61.00 285 ILE A C 1
ATOM 2428 O O . ILE A 1 285 ? 7.043 -4.944 29.921 1.00 61.00 285 ILE A O 1
ATOM 2432 N N . GLU A 1 286 ? 7.189 -6.906 30.994 1.00 68.88 286 GLU A N 1
ATOM 2433 C CA . GLU A 1 286 ? 8.627 -7.079 30.748 1.00 68.88 286 GLU A CA 1
ATOM 2434 C C . GLU A 1 286 ? 8.933 -7.252 29.259 1.00 68.88 286 GLU A C 1
ATOM 2436 O O . GLU A 1 286 ? 9.859 -6.621 28.740 1.00 68.88 286 GLU A O 1
ATOM 2441 N N . TYR A 1 287 ? 8.104 -8.012 28.547 1.00 64.81 287 TYR A N 1
ATOM 2442 C CA . TYR A 1 287 ? 8.185 -8.148 27.098 1.00 64.81 287 TYR A CA 1
ATOM 2443 C C . TYR A 1 287 ? 8.035 -6.797 26.383 1.00 64.81 287 TYR A C 1
ATOM 2445 O O . TYR A 1 287 ? 8.874 -6.442 25.554 1.00 64.81 287 TYR A O 1
ATOM 2453 N N . LEU A 1 288 ? 7.025 -5.996 26.737 1.00 55.59 288 LEU A N 1
ATOM 2454 C CA . LEU A 1 288 ? 6.811 -4.671 26.143 1.00 55.59 288 LEU A CA 1
ATOM 2455 C C . LEU A 1 288 ? 7.976 -3.713 26.425 1.00 55.59 288 LEU A C 1
ATOM 2457 O O . LEU A 1 288 ? 8.330 -2.893 25.572 1.00 55.59 288 LEU A O 1
ATOM 2461 N N . LYS A 1 289 ? 8.611 -3.821 27.598 1.00 64.38 289 LYS A N 1
ATOM 2462 C CA . LYS A 1 289 ? 9.826 -3.056 27.918 1.00 64.38 289 LYS A CA 1
ATOM 2463 C C . LYS A 1 289 ? 10.995 -3.457 27.020 1.00 64.38 289 LYS A C 1
ATOM 2465 O O . LYS A 1 289 ? 11.638 -2.573 26.452 1.00 64.38 289 LYS A O 1
ATOM 2470 N N . LEU A 1 290 ? 11.248 -4.756 26.856 1.00 71.44 290 LEU A N 1
ATOM 2471 C CA . LEU A 1 290 ? 12.310 -5.271 25.984 1.00 71.44 290 LEU A CA 1
ATOM 2472 C C . LEU A 1 290 ? 12.064 -4.905 24.513 1.00 71.44 290 LEU A C 1
ATOM 2474 O O . LEU A 1 290 ? 12.982 -4.468 23.818 1.00 71.44 290 LEU A O 1
ATOM 2478 N N . PHE A 1 291 ? 10.817 -5.000 24.052 1.00 63.44 291 PHE A N 1
ATOM 2479 C CA . PHE A 1 291 ? 10.422 -4.608 22.701 1.00 63.44 291 PHE A CA 1
ATOM 2480 C C . PHE A 1 291 ? 10.679 -3.119 22.438 1.00 63.44 291 PHE A C 1
ATOM 2482 O O . PHE A 1 291 ? 11.303 -2.767 21.437 1.00 63.44 291 PHE A O 1
ATOM 2489 N N . ASN A 1 292 ? 10.285 -2.242 23.367 1.00 59.28 292 ASN A N 1
ATOM 2490 C CA . ASN A 1 292 ? 10.553 -0.807 23.258 1.00 59.28 292 ASN A CA 1
ATOM 2491 C C . ASN A 1 292 ? 12.055 -0.481 23.261 1.00 59.28 292 ASN A C 1
ATOM 2493 O O . ASN A 1 292 ? 12.489 0.422 22.544 1.00 59.28 292 ASN A O 1
ATOM 2497 N N . GLN A 1 293 ? 12.866 -1.213 24.031 1.00 70.19 293 GLN A N 1
ATOM 2498 C CA . GLN A 1 293 ? 14.324 -1.060 23.998 1.00 70.19 293 GLN A CA 1
ATOM 2499 C C . GLN A 1 293 ? 14.905 -1.456 22.637 1.00 70.19 293 GLN A C 1
ATOM 2501 O O . GLN A 1 293 ? 15.733 -0.720 22.101 1.00 70.19 293 GLN A O 1
ATOM 2506 N N . LYS A 1 294 ? 14.439 -2.563 22.049 1.00 73.06 294 LYS A N 1
ATOM 2507 C CA . LYS A 1 294 ? 14.874 -3.004 20.718 1.00 73.06 294 LYS A CA 1
ATOM 2508 C C . LYS A 1 294 ? 14.490 -2.004 19.628 1.00 73.06 294 LYS A C 1
ATOM 2510 O O . LYS A 1 294 ? 15.345 -1.594 18.855 1.00 73.06 294 LYS A O 1
ATOM 2515 N N . LEU A 1 295 ? 13.249 -1.517 19.638 1.00 60.06 295 LEU A N 1
ATOM 2516 C CA . LEU A 1 295 ? 12.789 -0.453 18.737 1.00 60.06 295 LEU A CA 1
ATOM 2517 C C . LEU A 1 295 ? 13.672 0.796 18.814 1.00 60.06 295 LEU A C 1
ATOM 2519 O O . LEU A 1 295 ? 13.997 1.398 17.793 1.00 60.06 295 LEU A O 1
ATOM 2523 N N . LYS A 1 296 ? 14.089 1.179 20.024 1.00 67.88 296 LYS A N 1
ATOM 2524 C CA . LYS A 1 296 ? 14.988 2.318 20.226 1.00 67.88 296 LYS A CA 1
ATOM 2525 C C . LYS A 1 296 ? 16.358 2.090 19.578 1.00 67.88 296 LYS A C 1
ATOM 2527 O O . LYS A 1 296 ? 16.893 3.024 18.985 1.00 67.88 296 LYS A O 1
ATOM 2532 N N . ILE A 1 297 ? 16.902 0.875 19.668 1.00 76.38 297 ILE A N 1
ATOM 2533 C CA . ILE A 1 297 ? 18.164 0.492 19.016 1.00 76.38 297 ILE A CA 1
ATOM 2534 C C . ILE A 1 297 ? 18.009 0.543 17.492 1.00 76.38 297 ILE A C 1
ATOM 2536 O O . ILE A 1 297 ? 18.795 1.221 16.833 1.00 76.38 297 ILE A O 1
ATOM 2540 N N . ASP A 1 298 ? 16.956 -0.066 16.944 1.00 65.75 298 ASP A N 1
ATOM 2541 C CA . ASP A 1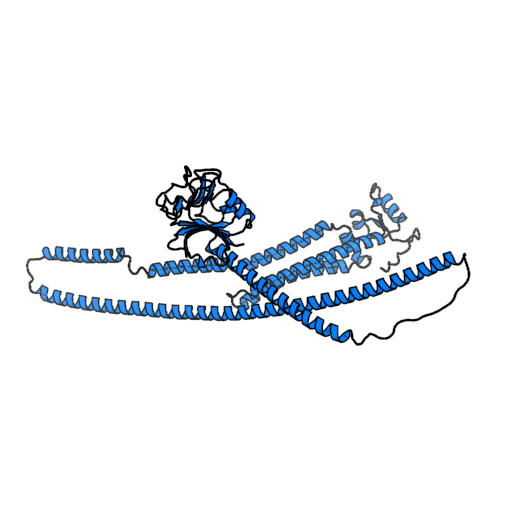 298 ? 16.705 -0.099 15.497 1.00 65.75 298 ASP A CA 1
ATOM 2542 C C . ASP A 1 298 ? 16.552 1.320 14.915 1.00 65.75 298 ASP A C 1
ATOM 2544 O O . ASP A 1 298 ? 17.073 1.630 13.843 1.00 65.75 298 ASP A O 1
ATOM 2548 N N . ILE A 1 299 ? 15.887 2.225 15.646 1.00 68.38 299 ILE A N 1
ATOM 2549 C CA . ILE A 1 299 ? 15.780 3.643 15.270 1.00 68.38 299 ILE A CA 1
ATOM 2550 C C . ILE A 1 299 ? 17.160 4.315 15.259 1.00 68.38 299 ILE A C 1
ATOM 2552 O O . ILE A 1 299 ? 17.458 5.078 14.337 1.00 68.38 299 ILE A O 1
ATOM 2556 N N . MET A 1 300 ? 18.013 4.045 16.253 1.00 71.50 300 MET A N 1
ATOM 2557 C CA . MET A 1 300 ? 19.373 4.596 16.300 1.00 71.50 300 MET A CA 1
ATOM 2558 C C . MET A 1 300 ? 20.240 4.087 15.140 1.00 71.50 300 MET A C 1
ATOM 2560 O O . MET A 1 300 ? 20.981 4.871 14.542 1.00 71.50 300 MET A O 1
ATOM 2564 N N . GLU A 1 301 ? 20.135 2.807 14.785 1.00 76.00 301 GLU A N 1
ATOM 2565 C CA . GLU A 1 301 ? 20.849 2.227 13.641 1.00 76.00 301 GLU A CA 1
ATOM 2566 C C . GLU A 1 301 ? 20.370 2.812 12.311 1.00 76.00 301 GLU A C 1
ATOM 2568 O O . GLU A 1 301 ? 21.191 3.202 11.476 1.00 76.00 301 GLU A O 1
ATOM 2573 N N . LEU A 1 302 ? 19.054 2.968 12.137 1.00 66.44 302 LEU A N 1
ATOM 2574 C CA . LEU A 1 302 ? 18.476 3.605 10.955 1.00 66.44 302 LEU A CA 1
ATOM 2575 C C . LEU A 1 302 ? 18.971 5.051 10.807 1.00 66.44 302 LEU A C 1
ATOM 2577 O O . LEU A 1 302 ? 19.394 5.462 9.726 1.00 66.44 302 LEU A O 1
ATOM 2581 N N . GLN A 1 303 ? 18.978 5.818 11.901 1.00 70.56 303 GLN A N 1
ATOM 2582 C CA . GLN A 1 303 ? 19.493 7.190 11.919 1.00 70.56 303 GLN A CA 1
ATOM 2583 C C . GLN A 1 303 ? 20.979 7.257 11.554 1.00 70.56 303 GLN A C 1
ATOM 2585 O O . GLN A 1 303 ? 21.394 8.173 10.839 1.00 70.56 303 GLN A O 1
ATOM 2590 N N . LYS A 1 304 ? 21.780 6.293 12.022 1.00 83.56 304 LYS A N 1
ATOM 2591 C CA . LYS A 1 304 ? 23.198 6.185 11.668 1.00 83.56 304 LYS A CA 1
ATOM 2592 C C . LYS A 1 304 ? 23.373 5.893 10.177 1.00 83.56 304 LYS A C 1
ATOM 2594 O O . LYS A 1 304 ? 24.073 6.643 9.504 1.00 83.56 304 LYS A O 1
ATOM 2599 N N . SER A 1 305 ? 22.664 4.898 9.643 1.00 74.31 305 SER A N 1
ATOM 2600 C CA . SER A 1 305 ? 22.699 4.564 8.212 1.00 74.31 305 SER A CA 1
ATOM 2601 C C . SER A 1 305 ? 22.298 5.750 7.330 1.00 74.31 305 SER A C 1
ATOM 2603 O O . SER A 1 305 ? 22.907 5.979 6.286 1.00 74.31 305 SER A O 1
ATOM 2605 N N . LEU A 1 306 ? 21.289 6.522 7.741 1.00 72.31 306 LEU A N 1
ATOM 2606 C CA . LEU A 1 306 ? 20.834 7.699 6.998 1.00 72.31 306 LEU A CA 1
ATOM 2607 C C . LEU A 1 306 ? 21.887 8.821 7.011 1.00 72.31 306 LEU A C 1
ATOM 2609 O O . LEU A 1 306 ? 22.084 9.514 6.013 1.00 72.31 306 LEU A O 1
ATOM 2613 N N . LYS A 1 307 ? 22.596 8.986 8.137 1.00 77.81 307 LYS A N 1
ATOM 2614 C CA . LYS A 1 307 ? 23.716 9.928 8.260 1.00 77.81 307 LYS A CA 1
ATOM 2615 C C . LYS A 1 307 ? 24.864 9.537 7.329 1.00 77.81 307 LYS A C 1
ATOM 2617 O O . LYS A 1 307 ? 25.377 10.404 6.624 1.00 77.81 307 LYS A O 1
ATOM 2622 N N . ASP A 1 308 ? 25.214 8.256 7.290 1.00 76.75 308 ASP A N 1
ATOM 2623 C CA . ASP A 1 308 ? 26.295 7.736 6.450 1.00 76.75 308 ASP A CA 1
ATOM 2624 C C . ASP A 1 308 ? 25.950 7.875 4.952 1.00 76.75 308 ASP A C 1
ATOM 2626 O O . ASP A 1 308 ? 26.784 8.313 4.157 1.00 76.75 308 ASP A O 1
ATOM 2630 N N . GLN A 1 309 ? 24.693 7.616 4.563 1.00 71.75 309 GLN A N 1
ATOM 2631 C CA . GLN A 1 309 ? 24.207 7.859 3.196 1.00 71.75 309 GLN A CA 1
ATOM 2632 C C . GLN A 1 309 ? 24.262 9.338 2.804 1.00 71.75 309 GLN A C 1
ATOM 2634 O O . GLN A 1 309 ? 24.732 9.669 1.716 1.00 71.75 309 GLN A O 1
ATOM 2639 N N . ASN A 1 310 ? 23.835 10.242 3.689 1.00 71.38 310 ASN A N 1
ATOM 2640 C CA . ASN A 1 310 ? 23.914 11.677 3.423 1.00 71.38 310 ASN A CA 1
ATOM 2641 C C . ASN A 1 310 ? 25.366 12.155 3.288 1.00 71.38 310 ASN A C 1
ATOM 2643 O O . ASN A 1 310 ? 25.663 12.960 2.409 1.00 71.38 310 ASN A O 1
ATOM 2647 N N . GLN A 1 311 ? 26.290 11.637 4.103 1.00 75.06 311 GLN A N 1
ATOM 2648 C CA . GLN A 1 311 ? 27.719 11.934 3.963 1.00 75.06 311 GLN A CA 1
ATOM 2649 C C . GLN A 1 311 ? 28.281 11.433 2.627 1.00 75.06 311 GLN A C 1
ATOM 2651 O O . GLN A 1 311 ? 29.001 12.171 1.952 1.00 75.06 311 GLN A O 1
ATOM 2656 N N . ALA A 1 312 ? 27.907 10.223 2.203 1.00 67.94 312 ALA A N 1
ATOM 2657 C CA . ALA A 1 312 ? 28.278 9.699 0.891 1.00 67.94 312 ALA A CA 1
ATOM 2658 C C . ALA A 1 312 ? 27.725 10.572 -0.250 1.00 67.94 312 ALA A C 1
ATOM 2660 O O . ALA A 1 312 ? 28.453 10.885 -1.192 1.00 67.94 312 ALA A O 1
ATOM 2661 N N . GLN A 1 313 ? 26.480 11.044 -0.143 1.00 64.19 313 GLN A N 1
ATOM 2662 C CA . GLN A 1 313 ? 25.876 11.930 -1.139 1.00 64.19 313 GLN A CA 1
ATOM 2663 C C . GLN A 1 313 ? 26.569 13.300 -1.202 1.00 64.19 313 GLN A C 1
ATOM 2665 O O . GLN A 1 313 ? 26.790 13.829 -2.290 1.00 64.19 313 GLN A O 1
ATOM 2670 N N . ILE A 1 314 ? 26.966 13.864 -0.057 1.00 75.00 314 ILE A N 1
ATOM 2671 C CA . ILE A 1 314 ? 27.744 15.111 0.000 1.00 75.00 314 ILE A CA 1
ATOM 2672 C C . ILE A 1 314 ? 29.096 14.934 -0.703 1.00 75.00 314 ILE A C 1
ATOM 2674 O O . ILE A 1 314 ? 29.500 15.804 -1.476 1.00 75.00 314 ILE A O 1
ATOM 2678 N N . LEU A 1 315 ? 29.778 13.803 -0.491 1.00 73.19 315 LEU A N 1
ATOM 2679 C CA . LEU A 1 315 ? 31.030 13.482 -1.185 1.00 73.19 315 LEU A CA 1
ATOM 2680 C C . LEU A 1 315 ? 30.831 13.348 -2.702 1.00 73.19 315 LEU A C 1
ATOM 2682 O O . LEU A 1 315 ? 31.634 13.879 -3.469 1.00 73.19 315 LEU A O 1
ATOM 2686 N N . ILE A 1 316 ? 29.745 12.702 -3.142 1.00 72.88 316 ILE A N 1
ATOM 2687 C CA . ILE A 1 316 ? 29.382 12.597 -4.565 1.00 72.88 316 ILE A CA 1
ATOM 2688 C C . ILE A 1 316 ? 29.165 13.988 -5.169 1.00 72.88 316 ILE A C 1
ATOM 2690 O O . ILE A 1 316 ? 29.767 14.307 -6.194 1.00 72.88 316 ILE A O 1
ATOM 2694 N N . ASN A 1 317 ? 28.374 14.839 -4.514 1.00 73.69 317 ASN A N 1
ATOM 2695 C CA . ASN A 1 317 ? 28.087 16.192 -4.993 1.00 73.69 317 ASN A CA 1
ATOM 2696 C C . ASN A 1 317 ? 29.357 17.061 -5.034 1.00 73.69 317 ASN A C 1
ATOM 2698 O O . ASN A 1 317 ? 29.547 17.840 -5.968 1.00 73.69 317 ASN A O 1
ATOM 2702 N N . ARG A 1 318 ? 30.261 16.910 -4.054 1.00 77.75 318 ARG A N 1
ATOM 2703 C CA . ARG A 1 318 ? 31.556 17.608 -4.037 1.00 77.75 318 ARG A CA 1
ATOM 2704 C C . ARG A 1 318 ? 32.431 17.180 -5.214 1.00 77.75 318 ARG A C 1
ATOM 2706 O O . ARG A 1 318 ? 32.993 18.035 -5.891 1.00 77.75 318 ARG A O 1
ATOM 2713 N N . ASN A 1 319 ? 32.494 15.880 -5.498 1.00 76.19 319 ASN A N 1
ATOM 2714 C CA . ASN A 1 319 ? 33.236 15.356 -6.644 1.00 76.19 319 ASN A CA 1
ATOM 2715 C C . ASN A 1 319 ? 32.644 15.829 -7.980 1.00 76.19 319 ASN A C 1
ATOM 2717 O O . ASN A 1 319 ? 33.397 16.192 -8.880 1.00 76.19 319 ASN A O 1
ATOM 2721 N N . GLN A 1 320 ? 31.315 15.883 -8.102 1.00 71.38 320 GLN A N 1
ATOM 2722 C CA . GLN A 1 320 ? 30.643 16.433 -9.286 1.00 71.38 320 GLN A CA 1
ATOM 2723 C C . GLN A 1 320 ? 30.955 17.919 -9.482 1.00 71.38 320 GLN A C 1
ATOM 2725 O O . GLN A 1 320 ? 31.247 18.336 -10.599 1.00 71.38 320 GLN A O 1
ATOM 2730 N N . LYS A 1 321 ? 30.963 18.712 -8.404 1.00 79.75 321 LYS A N 1
ATOM 2731 C CA . LYS A 1 321 ? 31.331 20.131 -8.469 1.00 79.75 321 LYS A CA 1
ATOM 2732 C C . LYS A 1 321 ? 32.769 20.328 -8.958 1.00 79.75 321 LYS A C 1
ATOM 2734 O O . LYS A 1 321 ? 32.992 21.132 -9.854 1.00 79.75 321 LYS A O 1
ATOM 2739 N N . ILE A 1 322 ? 33.717 19.542 -8.441 1.00 82.06 322 ILE A N 1
ATOM 2740 C CA . ILE A 1 322 ? 35.117 19.569 -8.898 1.00 82.06 322 ILE A CA 1
ATOM 2741 C C . ILE A 1 322 ? 35.210 19.215 -10.392 1.00 82.06 322 ILE A C 1
ATOM 2743 O O . ILE A 1 322 ? 35.951 19.856 -11.131 1.00 82.06 322 ILE A O 1
ATOM 2747 N N . GLN A 1 323 ? 34.446 18.225 -10.867 1.00 71.31 323 GLN A N 1
ATOM 2748 C CA . GLN A 1 323 ? 34.416 17.880 -12.294 1.00 71.31 323 GLN A CA 1
ATOM 2749 C C . GLN A 1 323 ? 33.862 19.014 -13.167 1.00 71.31 323 GLN A C 1
ATOM 2751 O O . GLN A 1 323 ? 34.392 19.249 -14.251 1.00 71.31 323 GLN A O 1
ATOM 2756 N N . ILE A 1 324 ? 32.831 19.723 -12.697 1.00 73.62 324 ILE A N 1
ATOM 2757 C CA . ILE A 1 324 ? 32.272 20.890 -13.391 1.00 73.62 324 ILE A CA 1
ATOM 2758 C C . ILE A 1 324 ? 33.310 22.015 -13.463 1.00 73.62 324 ILE A C 1
ATOM 2760 O O . ILE A 1 324 ? 33.552 22.525 -14.550 1.00 73.62 324 ILE A O 1
ATOM 2764 N N . GLU A 1 325 ? 33.990 22.336 -12.360 1.00 82.06 325 GLU A N 1
ATOM 2765 C CA . GLU A 1 325 ? 35.037 23.371 -12.333 1.00 82.06 325 GLU A CA 1
ATOM 2766 C C . GLU A 1 325 ? 36.206 23.036 -13.282 1.00 82.06 325 GLU A C 1
ATOM 2768 O O . GLU A 1 325 ? 36.721 23.910 -13.983 1.00 82.06 325 GLU A O 1
ATOM 2773 N N . ILE A 1 326 ? 36.599 21.759 -13.373 1.00 83.75 326 ILE A N 1
ATOM 2774 C CA . ILE A 1 326 ? 37.613 21.299 -14.338 1.00 83.75 326 ILE A CA 1
ATOM 2775 C C . ILE A 1 326 ? 37.129 21.499 -15.783 1.00 83.75 326 ILE A C 1
ATOM 2777 O O . ILE A 1 326 ? 37.897 21.961 -16.629 1.00 83.75 326 ILE A O 1
ATOM 2781 N N . LEU A 1 327 ? 35.869 21.164 -16.079 1.00 76.50 327 LEU A N 1
ATOM 2782 C CA . LEU A 1 327 ? 35.279 21.353 -17.408 1.00 76.50 327 LEU A CA 1
ATOM 2783 C C . LEU A 1 327 ? 35.160 22.837 -17.775 1.00 76.50 327 LEU A C 1
ATOM 2785 O O . LEU A 1 327 ? 35.475 23.209 -18.903 1.00 76.50 327 LEU A O 1
ATOM 2789 N N . GLU A 1 328 ? 34.771 23.691 -16.830 1.00 78.44 328 GLU A N 1
ATOM 2790 C CA . GLU A 1 328 ? 34.713 25.144 -17.013 1.00 78.44 328 GLU A CA 1
ATOM 2791 C C . GLU A 1 328 ? 36.098 25.720 -17.316 1.00 78.44 328 GLU A C 1
ATOM 2793 O O . GLU A 1 328 ? 36.243 26.491 -18.263 1.00 78.44 328 GLU A O 1
ATOM 2798 N N . GLN A 1 329 ? 37.146 25.290 -16.603 1.00 82.81 329 GLN A N 1
ATOM 2799 C CA . GLN A 1 329 ? 38.521 25.691 -16.920 1.00 82.81 329 GLN A CA 1
ATOM 2800 C C . GLN A 1 329 ? 38.956 25.232 -18.317 1.00 82.81 329 GLN A C 1
ATOM 2802 O O . GLN A 1 329 ? 39.595 25.991 -19.048 1.00 82.81 329 GLN A O 1
ATOM 2807 N N . GLN A 1 330 ? 38.609 24.007 -18.722 1.00 80.19 330 GLN A N 1
ATOM 2808 C CA . GLN A 1 330 ? 38.887 23.523 -20.078 1.00 80.19 330 GLN A CA 1
ATOM 2809 C C . GLN A 1 330 ? 38.160 24.360 -21.136 1.00 80.19 330 GLN A C 1
ATOM 2811 O O . GLN A 1 330 ? 38.764 24.725 -22.146 1.00 80.19 330 GLN A O 1
ATOM 2816 N N . PHE A 1 331 ? 36.899 24.710 -20.885 1.00 73.88 331 PHE A N 1
ATOM 2817 C CA . PHE A 1 331 ? 36.095 25.543 -21.773 1.00 73.88 331 PHE A CA 1
ATOM 2818 C C . PHE A 1 331 ? 36.642 26.972 -21.870 1.00 73.88 331 PHE A C 1
ATOM 2820 O O . PHE A 1 331 ? 36.772 27.512 -22.969 1.00 73.88 331 PHE A O 1
ATOM 2827 N N . GLN A 1 332 ? 37.052 27.562 -20.745 1.00 80.75 332 GLN A N 1
ATOM 2828 C CA . GLN A 1 332 ? 37.711 28.867 -20.696 1.00 80.75 332 GLN A CA 1
ATOM 2829 C C . GLN A 1 332 ? 39.007 28.855 -21.520 1.00 80.75 332 GLN A C 1
ATOM 2831 O O . GLN A 1 332 ? 39.252 29.759 -22.316 1.00 80.75 332 GLN A O 1
ATOM 2836 N N . ASN A 1 333 ? 39.819 27.802 -21.385 1.00 82.75 333 ASN A N 1
ATOM 2837 C CA . ASN A 1 333 ? 41.059 27.646 -22.145 1.00 82.75 333 ASN A CA 1
ATOM 2838 C C . ASN A 1 333 ? 40.803 27.515 -23.654 1.00 82.75 333 ASN A C 1
ATOM 2840 O O . ASN A 1 333 ? 41.523 28.118 -24.449 1.00 82.75 333 ASN A O 1
ATOM 2844 N N . GLN A 1 334 ? 39.771 26.768 -24.057 1.00 75.88 334 GLN A N 1
ATOM 2845 C CA . GLN A 1 334 ? 39.364 26.673 -25.463 1.00 75.88 334 GLN A CA 1
ATOM 2846 C C . GLN A 1 334 ? 38.820 28.001 -25.996 1.00 75.88 334 GLN A C 1
ATOM 2848 O O . GLN A 1 334 ? 39.164 28.394 -27.106 1.00 75.88 334 GLN A O 1
ATOM 2853 N N . THR A 1 335 ? 38.035 28.720 -25.196 1.00 80.31 335 THR A N 1
ATOM 2854 C CA . THR A 1 335 ? 37.510 30.045 -25.550 1.00 80.31 335 THR A CA 1
ATOM 2855 C C . THR A 1 335 ? 38.655 31.030 -25.769 1.00 80.31 335 THR A C 1
ATOM 2857 O O . THR A 1 335 ? 38.727 31.661 -26.816 1.00 80.31 335 THR A O 1
ATOM 2860 N N . ASN A 1 336 ? 39.624 31.075 -24.851 1.00 79.75 336 ASN A N 1
ATOM 2861 C CA . ASN A 1 336 ? 40.822 31.904 -24.990 1.00 79.75 336 ASN A CA 1
ATOM 2862 C C . ASN A 1 336 ? 41.630 31.548 -26.248 1.00 79.75 336 ASN A C 1
ATOM 2864 O O . ASN A 1 336 ? 42.165 32.436 -26.913 1.00 79.75 336 ASN A O 1
ATOM 2868 N N . LEU A 1 337 ? 41.714 30.258 -26.599 1.00 76.81 337 LEU A N 1
ATOM 2869 C CA . LEU A 1 337 ? 42.362 29.816 -27.832 1.00 76.81 337 LEU A CA 1
ATOM 2870 C C . LEU A 1 337 ? 41.617 30.338 -29.067 1.00 76.81 337 LEU A C 1
ATOM 2872 O O . LEU A 1 337 ? 42.263 30.887 -29.958 1.00 76.81 337 LEU A O 1
ATOM 2876 N N . ILE A 1 338 ? 40.288 30.214 -29.102 1.00 71.94 338 ILE A N 1
ATOM 2877 C CA . ILE A 1 338 ? 39.444 30.722 -30.193 1.00 71.94 338 ILE A CA 1
ATOM 2878 C C . ILE A 1 338 ? 39.617 32.233 -30.332 1.00 71.94 338 ILE A C 1
ATOM 2880 O O . ILE A 1 338 ? 39.994 32.687 -31.405 1.00 71.94 338 ILE A O 1
ATOM 2884 N N . THR A 1 339 ? 39.487 32.996 -29.247 1.00 75.19 339 THR A N 1
ATOM 2885 C CA . THR A 1 339 ? 39.680 34.454 -29.269 1.00 75.19 339 THR A CA 1
ATOM 2886 C C . THR A 1 339 ? 41.092 34.833 -29.725 1.00 75.19 339 THR A C 1
ATOM 2888 O O . THR A 1 339 ? 41.278 35.788 -30.473 1.00 75.19 339 THR A O 1
ATOM 2891 N N . SER A 1 340 ? 42.120 34.064 -29.343 1.00 73.62 340 SER A N 1
ATOM 2892 C CA . SER A 1 340 ? 43.486 34.291 -29.834 1.00 73.62 340 SER A CA 1
ATOM 2893 C C . SER A 1 340 ? 43.642 34.011 -31.334 1.00 73.62 340 SER A C 1
ATOM 2895 O O . SER A 1 340 ? 44.438 34.671 -32.003 1.00 73.62 340 SER A O 1
ATOM 2897 N N . LEU A 1 341 ? 42.899 33.038 -31.868 1.00 71.69 341 LEU A N 1
ATOM 2898 C CA . LEU A 1 341 ? 42.871 32.720 -33.292 1.00 71.69 341 LEU A CA 1
ATOM 2899 C C . LEU A 1 341 ? 42.071 33.765 -34.071 1.00 71.69 341 LEU A C 1
ATOM 2901 O O . LEU A 1 341 ? 42.525 34.167 -35.134 1.00 71.69 341 LEU A O 1
ATOM 2905 N N . GLU A 1 342 ? 40.958 34.252 -33.528 1.00 70.75 342 GLU A N 1
ATOM 2906 C CA . GLU A 1 342 ? 40.161 35.351 -34.084 1.00 70.75 342 GLU A CA 1
ATOM 2907 C C . GLU A 1 342 ? 40.979 36.640 -34.156 1.00 70.75 342 GLU A C 1
ATOM 2909 O O . GLU A 1 342 ? 41.089 37.219 -35.230 1.00 70.75 342 GLU A O 1
ATOM 2914 N N . MET A 1 343 ? 41.678 37.022 -33.079 1.00 72.62 343 MET A N 1
ATOM 2915 C CA . MET A 1 343 ? 42.598 38.168 -33.100 1.00 72.62 343 MET A CA 1
ATOM 2916 C C . MET A 1 343 ? 43.744 37.976 -34.102 1.00 72.62 343 MET A C 1
ATOM 2918 O O . MET A 1 343 ? 44.188 38.930 -34.736 1.00 72.62 343 MET A O 1
ATOM 2922 N N . LYS A 1 344 ? 44.252 36.747 -34.274 1.00 72.31 344 LYS A N 1
ATOM 2923 C CA . LYS A 1 344 ? 45.233 36.452 -35.330 1.00 72.31 344 LYS A CA 1
ATOM 2924 C C . LYS A 1 344 ? 44.615 36.590 -36.719 1.00 72.31 344 LYS A C 1
ATOM 2926 O O . LYS A 1 344 ? 45.276 37.134 -37.593 1.00 72.31 344 LYS A O 1
ATOM 2931 N N . PHE A 1 345 ? 43.381 36.139 -36.923 1.00 63.03 345 PHE A N 1
ATOM 2932 C CA . PHE A 1 345 ? 42.647 36.286 -38.180 1.00 63.03 345 PHE A CA 1
ATOM 2933 C C . PHE A 1 345 ? 42.353 37.753 -38.505 1.00 63.03 345 PHE A C 1
ATOM 2935 O O . PHE A 1 345 ? 42.593 38.178 -39.631 1.00 63.03 345 PHE A O 1
ATOM 2942 N N . GLU A 1 346 ? 41.923 38.552 -37.531 1.00 64.75 346 GLU A N 1
ATOM 2943 C CA . GLU A 1 346 ? 41.759 40.001 -37.684 1.00 64.75 346 GLU A CA 1
ATOM 2944 C C . GLU A 1 346 ? 43.092 40.678 -37.997 1.00 64.75 346 GLU A C 1
ATOM 2946 O O . GLU A 1 346 ? 43.160 41.501 -38.904 1.00 64.75 346 GLU A O 1
ATOM 2951 N N . ASN A 1 347 ? 44.183 40.276 -37.339 1.00 60.62 347 ASN A N 1
ATOM 2952 C CA . ASN A 1 347 ? 45.519 40.775 -37.666 1.00 60.62 347 ASN A CA 1
ATOM 2953 C C . ASN A 1 347 ? 45.981 40.361 -39.071 1.00 60.62 347 ASN A C 1
ATOM 2955 O O . ASN A 1 347 ? 46.615 41.163 -39.745 1.00 60.62 347 ASN A O 1
ATOM 2959 N N . TYR A 1 348 ? 45.637 39.162 -39.550 1.00 54.84 348 TYR A N 1
ATOM 2960 C CA . TYR A 1 348 ? 45.891 38.751 -40.937 1.00 54.84 348 TYR A CA 1
ATOM 2961 C C . TYR A 1 348 ? 45.045 39.541 -41.942 1.00 54.84 348 TYR A C 1
ATOM 2963 O O . TYR A 1 348 ? 45.522 39.854 -43.026 1.00 54.84 348 TYR A O 1
ATOM 2971 N N . THR A 1 349 ? 43.817 39.904 -41.570 1.00 53.72 349 THR A N 1
ATOM 2972 C CA . THR A 1 349 ? 42.911 40.708 -42.406 1.00 53.72 349 THR A CA 1
ATOM 2973 C C . THR A 1 349 ? 43.338 42.183 -42.432 1.00 53.72 349 THR A C 1
ATOM 2975 O O . THR A 1 349 ? 43.191 42.860 -43.445 1.00 53.72 349 THR A O 1
ATOM 2978 N N . ASN A 1 350 ? 43.947 42.670 -41.348 1.00 47.84 350 ASN A N 1
ATOM 2979 C CA . ASN A 1 350 ? 44.468 44.031 -41.226 1.00 47.84 350 ASN A CA 1
ATOM 2980 C C . ASN A 1 350 ? 45.928 44.175 -41.702 1.00 47.84 350 ASN A C 1
ATOM 2982 O O . ASN A 1 350 ? 46.385 45.294 -41.913 1.00 47.84 350 ASN A O 1
ATOM 2986 N N . GLN A 1 351 ? 46.660 43.081 -41.945 1.00 46.09 351 GLN A N 1
ATOM 2987 C CA . GLN A 1 351 ? 48.036 43.112 -42.469 1.00 46.09 351 GLN A CA 1
ATOM 2988 C C . GLN A 1 351 ? 48.152 43.443 -43.970 1.00 46.09 351 GLN A C 1
ATOM 2990 O O . GLN A 1 351 ? 49.268 43.593 -44.463 1.00 46.09 351 GLN A O 1
ATOM 2995 N N . GLU A 1 352 ? 47.040 43.664 -44.680 1.00 46.81 352 GLU A N 1
ATOM 2996 C CA . GLU A 1 352 ? 47.054 44.384 -45.966 1.00 46.81 352 GLU A CA 1
ATOM 2997 C C . GLU A 1 352 ? 47.016 45.914 -45.806 1.00 46.81 352 GLU A C 1
ATOM 2999 O O . GLU A 1 352 ? 47.250 46.629 -46.778 1.00 46.81 352 GLU A O 1
ATOM 3004 N N . ASN A 1 353 ? 46.817 46.450 -44.595 1.00 43.00 353 ASN A N 1
ATOM 3005 C CA . ASN A 1 353 ? 46.868 47.887 -44.347 1.00 43.00 353 ASN A CA 1
ATOM 3006 C C . ASN A 1 353 ? 47.717 48.244 -43.120 1.00 43.00 353 ASN A C 1
ATOM 3008 O O . ASN A 1 353 ? 47.256 48.299 -41.988 1.00 43.00 353 ASN A O 1
ATOM 3012 N N . GLN A 1 354 ? 48.942 48.650 -43.454 1.00 37.69 354 GLN A N 1
ATOM 3013 C CA . GLN A 1 354 ? 49.804 49.593 -42.742 1.00 37.69 354 GLN A CA 1
ATOM 3014 C C . GLN A 1 354 ? 50.705 49.094 -41.599 1.00 37.69 354 GLN A C 1
ATOM 3016 O O . GLN A 1 354 ? 50.334 48.429 -40.640 1.00 37.69 354 GLN A O 1
ATOM 3021 N N . ASN A 1 355 ? 51.956 49.526 -41.772 1.00 41.31 355 ASN A N 1
ATOM 3022 C CA . ASN A 1 355 ? 53.107 49.457 -40.889 1.00 41.31 355 ASN A CA 1
ATOM 3023 C C . ASN A 1 355 ? 52.971 50.339 -39.628 1.00 41.31 355 ASN A C 1
ATOM 3025 O O . ASN A 1 355 ? 52.291 51.358 -39.655 1.00 41.31 355 ASN A O 1
ATOM 3029 N N . GLN A 1 356 ? 53.823 50.016 -38.640 1.00 38.47 356 GLN A N 1
ATOM 3030 C CA . GLN A 1 356 ? 54.330 50.842 -37.521 1.00 38.47 356 GLN A CA 1
ATOM 3031 C C . GLN A 1 356 ? 53.404 51.092 -36.309 1.00 38.47 356 GLN A C 1
ATOM 3033 O O . GLN A 1 356 ? 52.519 51.931 -36.362 1.00 38.47 356 GLN A O 1
ATOM 3038 N N . PHE A 1 357 ? 53.715 50.490 -35.150 1.00 34.34 357 PHE A N 1
ATOM 3039 C CA . PHE A 1 357 ? 54.454 51.128 -34.035 1.00 34.34 357 PHE A CA 1
ATOM 3040 C C . PHE A 1 357 ? 54.618 50.165 -32.837 1.00 34.34 357 PHE A C 1
ATOM 3042 O O . PHE A 1 357 ? 53.882 49.195 -32.684 1.00 34.34 357 PHE A O 1
ATOM 3049 N N . GLN A 1 358 ? 55.653 50.416 -32.034 1.00 34.53 358 GLN A N 1
ATOM 3050 C CA . GLN A 1 358 ? 56.158 49.599 -30.924 1.00 34.53 358 GLN A CA 1
ATOM 3051 C C . GLN A 1 358 ? 55.466 49.842 -29.559 1.00 34.53 358 GLN A C 1
ATOM 3053 O O . GLN A 1 358 ? 54.865 50.885 -29.336 1.00 34.53 358 GLN A O 1
ATOM 3058 N N . GLU A 1 359 ? 55.755 48.904 -28.637 1.00 32.50 359 GLU A N 1
ATOM 3059 C CA . GLU A 1 359 ? 56.087 49.067 -27.198 1.00 32.50 359 GLU A CA 1
ATOM 3060 C C . GLU A 1 359 ? 55.104 48.622 -26.078 1.00 32.50 359 GLU A C 1
ATOM 3062 O O . GLU A 1 359 ? 54.080 49.231 -25.808 1.00 32.50 359 GLU A O 1
ATOM 3067 N N . GLN A 1 360 ? 55.544 47.554 -25.382 1.00 33.12 360 GLN A N 1
ATOM 3068 C CA . GLN A 1 360 ? 55.563 47.247 -23.932 1.00 33.12 360 GLN A CA 1
ATOM 3069 C C . GLN A 1 360 ? 54.391 47.634 -22.993 1.00 33.12 360 GLN A C 1
ATOM 3071 O O . GLN A 1 360 ? 54.114 48.806 -22.776 1.00 33.12 360 GLN A O 1
ATOM 3076 N N . LYS A 1 361 ? 53.933 46.676 -22.160 1.00 30.53 361 LYS A N 1
ATOM 3077 C CA . LYS A 1 361 ? 54.372 46.484 -20.747 1.00 30.53 361 LYS A CA 1
ATOM 3078 C C . LYS A 1 361 ? 53.606 45.343 -20.056 1.00 30.53 361 LYS A C 1
ATOM 3080 O O . LYS A 1 361 ? 52.422 45.138 -20.292 1.00 30.53 361 LYS A O 1
ATOM 3085 N N . GLY A 1 362 ? 54.324 44.594 -19.215 1.00 36.84 362 GLY A N 1
ATOM 3086 C CA . GLY A 1 362 ? 53.833 43.429 -18.480 1.00 36.84 362 GLY A CA 1
ATOM 3087 C C . GLY A 1 362 ? 53.035 43.750 -17.214 1.00 36.84 362 GLY A C 1
ATOM 3088 O O . GLY A 1 362 ? 53.120 44.847 -16.665 1.00 36.84 362 GLY A O 1
ATOM 3089 N N . TYR A 1 363 ? 52.300 42.744 -16.738 1.00 30.31 363 TYR A N 1
ATOM 3090 C CA . TYR A 1 363 ? 51.634 42.743 -15.440 1.00 30.31 363 TYR A CA 1
ATOM 3091 C C . TYR A 1 363 ? 51.584 41.328 -14.845 1.00 30.31 363 TYR A C 1
ATOM 3093 O O . TYR A 1 363 ? 51.509 40.337 -15.567 1.00 30.31 363 TYR A O 1
ATOM 3101 N N . ASN A 1 364 ? 51.542 41.315 -13.511 1.00 32.94 364 ASN A N 1
ATOM 3102 C CA . ASN A 1 364 ? 51.168 40.241 -12.588 1.00 32.94 364 ASN A CA 1
ATOM 3103 C C . ASN A 1 364 ? 52.232 39.233 -12.144 1.00 32.94 364 ASN A C 1
ATOM 3105 O O . ASN A 1 364 ? 52.449 38.187 -12.744 1.00 32.94 364 ASN A O 1
ATOM 3109 N N . ASN A 1 365 ? 52.768 39.501 -10.951 1.00 41.34 365 ASN A N 1
ATOM 3110 C CA . ASN A 1 365 ? 52.921 38.474 -9.925 1.00 41.34 365 ASN A CA 1
ATOM 3111 C C . ASN A 1 365 ? 53.035 39.129 -8.545 1.00 41.34 365 ASN A C 1
ATOM 3113 O O . ASN A 1 365 ? 54.099 39.643 -8.204 1.00 41.34 365 ASN A O 1
ATOM 3117 N N . ARG A 1 366 ? 51.940 39.107 -7.773 1.00 44.31 366 ARG A N 1
ATOM 3118 C CA . ARG A 1 366 ? 51.884 39.074 -6.296 1.00 44.31 366 ARG A CA 1
ATOM 3119 C C . ARG A 1 366 ? 50.446 39.324 -5.854 1.00 44.31 366 ARG A C 1
ATOM 3121 O O . ARG A 1 366 ? 50.041 40.468 -5.800 1.00 44.31 366 ARG A O 1
ATOM 3128 N N . GLU A 1 367 ? 49.724 38.254 -5.541 1.00 42.66 367 GLU A N 1
ATOM 3129 C CA . GLU A 1 367 ? 48.631 38.224 -4.553 1.00 42.66 367 GLU A CA 1
ATOM 3130 C C . GLU A 1 367 ? 48.105 36.786 -4.493 1.00 42.66 367 GLU A C 1
ATOM 3132 O O . GLU A 1 367 ? 47.160 36.409 -5.168 1.00 42.66 367 GLU A O 1
ATOM 3137 N N . ASN A 1 368 ? 48.806 35.924 -3.752 1.00 41.19 368 ASN A N 1
ATOM 3138 C CA . ASN A 1 368 ? 48.373 34.537 -3.539 1.00 41.19 368 ASN A CA 1
ATOM 3139 C C . ASN A 1 368 ? 48.651 34.053 -2.107 1.00 41.19 368 ASN A C 1
ATOM 3141 O O . ASN A 1 368 ? 48.901 32.876 -1.864 1.00 41.19 368 ASN A O 1
ATOM 3145 N N . LYS A 1 369 ? 48.644 34.977 -1.137 1.00 43.31 369 LYS A N 1
ATOM 3146 C CA . LYS A 1 369 ? 48.752 34.631 0.290 1.00 43.31 369 LYS A CA 1
ATOM 3147 C C . LYS A 1 369 ? 47.628 35.178 1.169 1.00 43.31 369 LYS A C 1
ATOM 3149 O O . LYS A 1 369 ? 47.373 34.577 2.204 1.00 43.31 369 LYS A O 1
ATOM 3154 N N . ASP A 1 370 ? 46.870 36.172 0.706 1.00 46.00 370 ASP A N 1
ATOM 3155 C CA . ASP A 1 370 ? 45.754 36.733 1.486 1.00 46.00 370 ASP A CA 1
ATOM 3156 C C . ASP A 1 370 ? 44.388 36.090 1.173 1.00 46.00 370 ASP A C 1
ATOM 3158 O O . ASP A 1 370 ? 43.424 36.290 1.907 1.00 46.00 370 ASP A O 1
ATOM 3162 N N . GLN A 1 371 ? 44.295 35.233 0.147 1.00 45.66 371 GLN A N 1
ATOM 3163 C CA . GLN A 1 371 ? 43.066 34.480 -0.156 1.00 45.66 371 GLN A CA 1
ATOM 3164 C C . GLN A 1 371 ? 42.881 33.219 0.707 1.00 45.66 371 GLN A C 1
ATOM 3166 O O . GLN A 1 371 ? 41.772 32.699 0.775 1.00 45.66 371 GLN A O 1
ATOM 3171 N N . LEU A 1 372 ? 43.913 32.746 1.420 1.00 43.41 372 LEU A N 1
ATOM 3172 C CA . LEU A 1 372 ? 43.804 31.523 2.229 1.00 43.41 372 LEU A CA 1
ATOM 3173 C C . LEU A 1 372 ? 43.082 31.750 3.574 1.00 43.41 372 LEU A C 1
ATOM 3175 O O . LEU A 1 372 ? 42.390 30.861 4.054 1.00 43.41 372 LEU A O 1
ATOM 3179 N N . ILE A 1 373 ? 43.173 32.955 4.149 1.00 47.72 373 ILE A N 1
ATOM 3180 C CA . ILE A 1 373 ? 42.547 33.292 5.446 1.00 47.72 373 ILE A CA 1
ATOM 3181 C C . ILE A 1 373 ? 41.046 33.617 5.283 1.00 47.72 373 ILE A C 1
ATOM 3183 O O . ILE A 1 373 ? 40.256 33.455 6.212 1.00 47.72 373 ILE A O 1
ATOM 3187 N N . VAL A 1 374 ? 40.610 34.009 4.080 1.00 48.06 374 VAL A N 1
ATOM 3188 C CA . VAL A 1 374 ? 39.188 34.267 3.776 1.00 48.06 374 VAL A CA 1
ATOM 3189 C C . VAL A 1 374 ? 38.399 32.964 3.565 1.00 48.06 374 VAL A C 1
ATOM 3191 O O . VAL A 1 374 ? 37.193 32.939 3.814 1.00 48.06 374 VAL A O 1
ATOM 3194 N N . ILE A 1 375 ? 39.065 31.870 3.179 1.00 47.22 375 ILE A N 1
ATOM 3195 C CA . ILE A 1 375 ? 38.431 30.565 2.931 1.00 47.22 375 ILE A CA 1
ATOM 3196 C C . ILE A 1 375 ? 38.093 29.850 4.254 1.00 47.22 375 ILE A C 1
ATOM 3198 O O . ILE A 1 375 ? 36.974 29.367 4.411 1.00 47.22 375 ILE A O 1
ATOM 3202 N N . GLU A 1 376 ? 38.969 29.899 5.265 1.00 44.00 376 GLU A N 1
ATOM 3203 C CA . GLU A 1 376 ? 38.711 29.262 6.574 1.00 44.00 376 GLU A CA 1
ATOM 3204 C C . GLU A 1 376 ? 37.547 29.919 7.348 1.00 44.00 376 GLU A C 1
ATOM 3206 O O . GLU A 1 376 ? 36.773 29.243 8.030 1.00 44.00 376 GLU A O 1
ATOM 3211 N N . GLY A 1 377 ? 37.350 31.235 7.191 1.00 47.66 377 GLY A N 1
ATOM 3212 C CA . GLY A 1 377 ? 36.199 31.951 7.758 1.00 47.66 377 GLY A CA 1
ATOM 3213 C C . GLY A 1 377 ? 34.875 31.726 7.006 1.00 47.66 377 GLY A C 1
ATOM 3214 O O . GLY A 1 377 ? 33.799 31.991 7.556 1.00 47.66 377 GLY A O 1
ATOM 3215 N N . GLN A 1 378 ? 34.927 31.252 5.756 1.00 43.62 378 GLN A N 1
ATOM 3216 C CA . GLN A 1 378 ? 33.747 30.859 4.980 1.00 43.62 378 GLN A CA 1
ATOM 3217 C C . GLN A 1 378 ? 33.340 29.408 5.263 1.00 43.62 378 GLN A C 1
ATOM 3219 O O . GLN A 1 378 ? 32.141 29.161 5.398 1.00 43.62 378 GLN A O 1
ATOM 3224 N N . ASP A 1 379 ? 34.294 28.497 5.473 1.00 45.84 379 ASP A N 1
ATOM 3225 C CA . ASP A 1 379 ? 34.016 27.099 5.836 1.00 45.84 379 ASP A CA 1
ATOM 3226 C C . ASP A 1 379 ? 33.266 26.988 7.176 1.00 45.84 379 ASP A C 1
ATOM 3228 O O . ASP A 1 379 ? 32.226 26.333 7.246 1.00 45.84 379 ASP A O 1
ATOM 3232 N N . GLN A 1 380 ? 33.651 27.760 8.202 1.00 49.16 380 GLN A N 1
ATOM 3233 C CA . GLN A 1 380 ? 32.908 27.787 9.476 1.00 49.16 380 GLN A CA 1
ATOM 3234 C C . GLN A 1 380 ? 31.467 28.316 9.335 1.00 49.16 380 GLN A C 1
ATOM 3236 O O . GLN A 1 380 ? 30.556 27.872 10.036 1.00 49.16 380 GLN A O 1
ATOM 3241 N N . LYS A 1 381 ? 31.216 29.260 8.416 1.00 53.34 381 LYS A N 1
ATOM 3242 C CA . LYS A 1 381 ? 29.859 29.773 8.148 1.00 53.34 381 LYS A CA 1
ATOM 3243 C C . LYS A 1 381 ? 29.014 28.789 7.339 1.00 53.34 381 LYS A C 1
ATOM 3245 O O . LYS A 1 381 ? 27.789 28.796 7.481 1.00 53.34 381 LYS A O 1
ATOM 3250 N N . VAL A 1 382 ? 29.640 27.980 6.486 1.00 51.88 382 VAL A N 1
ATOM 3251 C CA . VAL A 1 382 ? 28.976 26.909 5.732 1.00 51.88 382 VAL A CA 1
ATOM 3252 C C . VAL A 1 382 ? 28.598 25.763 6.669 1.00 51.88 382 VAL A C 1
ATOM 3254 O O . VAL A 1 382 ? 27.455 25.311 6.611 1.00 51.88 382 VAL A O 1
ATOM 3257 N N . ASP A 1 383 ? 29.473 25.390 7.604 1.00 52.38 383 ASP A N 1
ATOM 3258 C CA . ASP A 1 383 ? 29.203 24.342 8.595 1.00 52.38 383 ASP A CA 1
ATOM 3259 C C . ASP A 1 383 ? 28.050 24.712 9.540 1.00 52.38 383 ASP A C 1
ATOM 3261 O O . ASP A 1 383 ? 27.132 23.917 9.731 1.00 52.38 383 ASP A O 1
ATOM 3265 N N . ILE A 1 384 ? 27.997 25.955 10.039 1.00 64.38 384 ILE A N 1
ATOM 3266 C CA . ILE A 1 384 ? 26.879 26.425 10.883 1.00 64.38 384 ILE A CA 1
ATOM 3267 C C . ILE A 1 384 ? 25.549 26.429 10.108 1.00 64.38 384 ILE A C 1
ATOM 3269 O O . ILE A 1 384 ? 24.498 26.075 10.652 1.00 64.38 384 ILE A O 1
ATOM 3273 N N . LYS A 1 385 ? 25.563 26.817 8.824 1.00 59.78 385 LYS A N 1
ATOM 3274 C CA . LYS A 1 385 ? 24.362 26.770 7.970 1.00 59.78 385 LYS A CA 1
ATOM 3275 C C . LYS A 1 385 ? 23.920 25.334 7.694 1.00 59.78 385 LYS A C 1
ATOM 3277 O O . LYS A 1 385 ? 22.719 25.069 7.699 1.00 59.78 385 LYS A O 1
ATOM 3282 N N . LEU A 1 386 ? 24.867 24.422 7.486 1.00 53.41 386 LEU A N 1
ATOM 3283 C CA . LEU A 1 386 ? 24.598 23.004 7.273 1.00 53.41 386 LEU A CA 1
ATOM 3284 C C . LEU A 1 386 ? 24.038 22.342 8.537 1.00 53.41 386 LEU A C 1
ATOM 3286 O O . LEU A 1 386 ? 23.049 21.620 8.451 1.00 53.41 386 LEU A O 1
ATOM 3290 N N . GLU A 1 387 ? 24.599 22.622 9.714 1.00 62.91 387 GLU A N 1
ATOM 3291 C CA . GLU A 1 387 ? 24.073 22.122 10.989 1.00 62.91 387 GLU A CA 1
ATOM 3292 C C . GLU A 1 387 ? 22.657 22.630 11.265 1.00 62.91 387 GLU A C 1
ATOM 3294 O O . GLU A 1 387 ? 21.792 21.854 11.684 1.00 62.91 387 GLU A O 1
ATOM 3299 N N . LYS A 1 388 ? 22.389 23.911 10.979 1.00 71.88 388 LYS A N 1
ATOM 3300 C CA . LYS A 1 388 ? 21.043 24.483 11.084 1.00 71.88 388 LYS A CA 1
ATOM 3301 C C . LYS A 1 388 ? 20.066 23.784 10.133 1.00 71.88 388 LYS A C 1
ATOM 3303 O O . LYS A 1 388 ? 19.018 23.333 10.588 1.00 71.88 388 LYS A O 1
ATOM 3308 N N . ALA A 1 389 ? 20.436 23.611 8.863 1.00 52.41 389 ALA A N 1
ATOM 3309 C CA . ALA A 1 389 ? 19.612 22.913 7.876 1.00 52.41 389 ALA A CA 1
ATOM 3310 C C . ALA A 1 389 ? 19.370 21.439 8.253 1.00 52.41 389 ALA A C 1
ATOM 3312 O O . ALA A 1 389 ? 18.257 20.936 8.124 1.00 52.41 389 ALA A O 1
ATOM 3313 N N . LEU A 1 390 ? 20.379 20.743 8.789 1.00 54.66 390 LEU A N 1
ATOM 3314 C CA . LEU A 1 390 ? 20.242 19.369 9.281 1.00 54.66 390 LEU A CA 1
ATOM 3315 C C . LEU A 1 390 ? 19.325 19.284 10.504 1.00 54.66 390 LEU A C 1
ATOM 3317 O O . LEU A 1 390 ? 18.580 18.313 10.640 1.00 54.66 390 LEU A O 1
ATOM 3321 N N . LYS A 1 391 ? 19.368 20.273 11.402 1.00 68.75 391 LYS A N 1
ATOM 3322 C CA . LYS A 1 391 ? 18.467 20.346 12.556 1.00 68.75 391 LYS A CA 1
ATOM 3323 C C . LYS A 1 391 ? 17.024 20.594 12.114 1.00 68.75 391 LYS A C 1
ATOM 3325 O O . LYS A 1 391 ? 16.136 19.895 12.589 1.00 68.75 391 LYS A O 1
ATOM 3330 N N . GLU A 1 392 ? 16.809 21.519 11.182 1.00 66.50 392 GLU A N 1
ATOM 3331 C CA . GLU A 1 392 ? 15.497 21.796 10.580 1.00 66.50 392 GLU A CA 1
ATOM 3332 C C . GLU A 1 392 ? 14.950 20.568 9.837 1.00 66.50 392 GLU A C 1
ATOM 3334 O O . GLU A 1 392 ? 13.799 20.194 10.035 1.00 66.50 392 GLU A O 1
ATOM 3339 N N . MET A 1 393 ? 15.789 19.862 9.073 1.00 51.94 393 MET A N 1
ATOM 3340 C CA . MET A 1 393 ? 15.398 18.633 8.377 1.00 51.94 393 MET A CA 1
ATOM 3341 C C . MET A 1 393 ? 15.055 17.496 9.350 1.00 51.94 393 MET A C 1
ATOM 3343 O O . MET A 1 393 ? 14.062 16.800 9.155 1.00 51.94 393 MET A O 1
ATOM 3347 N N . LYS A 1 394 ? 15.846 17.301 10.417 1.00 61.38 394 LYS A N 1
ATOM 3348 C CA . LYS A 1 394 ? 15.529 16.319 11.470 1.00 61.38 394 LYS A CA 1
ATOM 3349 C C . LYS A 1 394 ? 14.196 16.632 12.136 1.00 61.38 394 LYS A C 1
ATOM 3351 O O . LYS A 1 394 ? 13.394 15.723 12.323 1.00 61.38 394 LYS A O 1
ATOM 3356 N N . GLN A 1 395 ? 13.978 17.900 12.470 1.00 71.00 395 GLN A N 1
ATOM 3357 C CA . GLN A 1 395 ? 12.741 18.363 13.081 1.00 71.00 395 GLN A CA 1
ATOM 3358 C C . GLN A 1 395 ? 11.547 18.108 12.149 1.00 71.00 395 GLN A C 1
ATOM 3360 O O . GLN A 1 395 ? 10.584 17.473 12.564 1.00 71.00 395 GLN A O 1
ATOM 3365 N N . PHE A 1 396 ? 11.672 18.459 10.867 1.00 64.94 396 PHE A N 1
ATOM 3366 C CA . PHE A 1 396 ? 10.657 18.197 9.844 1.00 64.94 396 PHE A CA 1
ATOM 3367 C C . PHE A 1 396 ? 10.318 16.704 9.698 1.00 64.94 396 PHE A C 1
ATOM 3369 O O . PHE A 1 396 ? 9.148 16.335 9.601 1.00 64.94 396 PHE A O 1
ATOM 3376 N N . VAL A 1 397 ? 11.323 15.820 9.693 1.00 61.25 397 VAL A N 1
ATOM 3377 C CA . VAL A 1 397 ? 11.099 14.366 9.594 1.00 61.25 397 VAL A CA 1
ATOM 3378 C C . VAL A 1 397 ? 10.375 13.832 10.830 1.00 61.25 397 VAL A C 1
ATOM 3380 O O . VAL A 1 397 ? 9.449 13.037 10.686 1.00 61.25 397 VAL A O 1
ATOM 3383 N N . ILE A 1 398 ? 10.772 14.266 12.030 1.00 69.81 398 ILE A N 1
ATOM 3384 C CA . ILE A 1 398 ? 10.111 13.871 13.282 1.00 69.81 398 ILE A CA 1
ATOM 3385 C C . ILE A 1 398 ? 8.647 14.323 13.270 1.00 69.81 398 ILE A C 1
ATOM 3387 O O . ILE A 1 398 ? 7.764 13.501 13.506 1.00 69.81 398 ILE A O 1
ATOM 3391 N N . GLU A 1 399 ? 8.389 15.581 12.905 1.00 74.25 399 GLU A N 1
ATOM 3392 C CA . GLU A 1 399 ? 7.035 16.135 12.786 1.00 74.25 399 GLU A CA 1
ATOM 3393 C C . GLU A 1 399 ? 6.190 15.351 11.774 1.00 74.25 399 GLU A C 1
ATOM 3395 O O . GLU A 1 399 ? 5.045 15.005 12.057 1.00 74.25 399 GLU A O 1
ATOM 3400 N N . LYS A 1 400 ? 6.752 14.983 10.614 1.00 73.75 400 LYS A N 1
ATOM 3401 C CA . LYS A 1 400 ? 6.034 14.175 9.616 1.00 73.75 400 LYS A CA 1
ATOM 3402 C C . LYS A 1 400 ? 5.733 12.754 10.085 1.00 73.75 400 LYS A C 1
ATOM 3404 O O . LYS A 1 400 ? 4.651 12.246 9.799 1.00 73.75 400 LYS A O 1
ATOM 3409 N N . ILE A 1 401 ? 6.651 12.111 10.806 1.00 72.00 401 ILE A N 1
ATOM 3410 C CA . ILE A 1 401 ? 6.403 10.789 11.401 1.00 72.00 401 ILE A CA 1
ATOM 3411 C C . ILE A 1 401 ? 5.273 10.877 12.430 1.00 72.00 401 ILE A C 1
ATOM 3413 O O . ILE A 1 401 ? 4.399 10.010 12.455 1.00 72.00 401 ILE A O 1
ATOM 3417 N N . GLU A 1 402 ? 5.276 11.918 13.260 1.00 82.31 402 GLU A N 1
ATOM 3418 C CA . GLU A 1 402 ? 4.253 12.132 14.280 1.00 82.31 402 GLU A CA 1
ATOM 3419 C C . GLU A 1 402 ? 2.875 12.404 13.665 1.00 82.31 402 GLU A C 1
ATOM 3421 O O . GLU A 1 402 ? 1.904 11.755 14.055 1.00 82.31 402 GLU A O 1
ATOM 3426 N N . ILE A 1 403 ? 2.792 13.262 12.642 1.00 80.88 403 ILE A N 1
ATOM 3427 C CA . ILE A 1 403 ? 1.551 13.510 11.889 1.00 80.88 403 ILE A CA 1
ATOM 3428 C C . ILE A 1 403 ? 1.021 12.208 11.278 1.00 80.88 403 ILE A C 1
ATOM 3430 O O . ILE A 1 403 ? -0.136 11.862 11.503 1.00 80.88 403 ILE A O 1
ATOM 3434 N N . ASN A 1 404 ? 1.868 11.430 10.594 1.00 81.00 404 ASN A N 1
ATOM 3435 C CA . ASN A 1 404 ? 1.458 10.158 9.988 1.00 81.00 404 ASN A CA 1
ATOM 3436 C C . ASN A 1 404 ? 0.967 9.145 11.032 1.00 81.00 404 ASN A C 1
ATOM 3438 O O . ASN A 1 404 ? -0.001 8.421 10.796 1.00 81.00 404 ASN A O 1
ATOM 3442 N N . ARG A 1 405 ? 1.624 9.087 12.198 1.00 85.75 405 ARG A N 1
ATOM 3443 C CA . ARG A 1 405 ? 1.203 8.233 13.315 1.00 85.75 405 ARG A CA 1
ATOM 3444 C C . ARG A 1 405 ? -0.167 8.654 13.841 1.00 85.75 405 ARG A C 1
ATOM 3446 O O . ARG A 1 405 ? -1.023 7.796 14.040 1.00 85.75 405 ARG A O 1
ATOM 3453 N N . ASN A 1 406 ? -0.374 9.950 14.049 1.00 91.19 406 ASN A N 1
ATOM 3454 C CA . ASN A 1 406 ? -1.645 10.494 14.519 1.00 91.19 406 ASN A CA 1
ATOM 3455 C C . ASN A 1 406 ? -2.766 10.256 13.498 1.00 91.19 406 ASN A C 1
ATOM 3457 O O . ASN A 1 406 ? -3.846 9.807 13.875 1.00 91.19 406 ASN A O 1
ATOM 3461 N N . TYR A 1 407 ? -2.485 10.452 12.208 1.00 91.81 407 TYR A N 1
ATOM 3462 C CA . TYR A 1 407 ? -3.414 10.162 11.117 1.00 91.81 407 TYR A CA 1
ATOM 3463 C C . TYR A 1 407 ? -3.816 8.680 11.102 1.00 91.81 407 TYR A C 1
ATOM 3465 O O . TYR A 1 407 ? -5.002 8.355 11.072 1.00 91.81 407 TYR A O 1
ATOM 3473 N N . TYR A 1 408 ? -2.849 7.763 11.211 1.00 88.75 408 TYR A N 1
ATOM 3474 C CA . TYR A 1 408 ? -3.123 6.325 11.270 1.00 88.75 408 TYR A CA 1
ATOM 3475 C C . TYR A 1 408 ? -3.935 5.920 12.510 1.00 88.75 408 TYR A C 1
ATOM 3477 O O . TYR A 1 408 ? -4.888 5.146 12.404 1.00 88.75 408 TYR A O 1
ATOM 3485 N N . ASN A 1 409 ? -3.615 6.470 13.684 1.00 88.75 409 ASN A N 1
ATOM 3486 C CA . ASN A 1 409 ? -4.403 6.228 14.895 1.00 88.75 409 ASN A CA 1
ATOM 3487 C C . ASN A 1 409 ? -5.847 6.724 14.730 1.00 88.75 409 ASN A C 1
ATOM 3489 O O . ASN A 1 409 ? -6.788 6.008 15.072 1.00 88.75 409 ASN A O 1
ATOM 3493 N N . ALA A 1 410 ? -6.038 7.903 14.131 1.00 93.06 410 ALA A N 1
ATOM 3494 C CA . ALA A 1 410 ? -7.362 8.435 13.830 1.00 93.06 410 ALA A CA 1
ATOM 3495 C C . ALA A 1 410 ? -8.159 7.523 12.878 1.00 93.06 410 ALA A C 1
ATOM 3497 O O . ALA A 1 410 ? -9.354 7.313 13.098 1.00 93.06 410 ALA A O 1
ATOM 3498 N N . GLN A 1 411 ? -7.513 6.916 11.872 1.00 92.19 411 GLN A N 1
ATOM 3499 C CA . GLN A 1 411 ? -8.158 5.921 11.002 1.00 92.19 411 GLN A CA 1
ATOM 3500 C C . GLN A 1 411 ? -8.665 4.702 11.781 1.00 92.19 411 GLN A C 1
ATOM 3502 O O . GLN A 1 411 ? -9.744 4.187 11.495 1.00 92.19 411 GLN A O 1
ATOM 3507 N N . LEU A 1 412 ? -7.903 4.231 12.768 1.00 90.06 412 LEU A N 1
ATOM 3508 C CA . LEU A 1 412 ? -8.265 3.048 13.552 1.00 90.06 412 LEU A CA 1
ATOM 3509 C C . LEU A 1 412 ? -9.356 3.326 14.593 1.00 90.06 412 LEU A C 1
ATOM 3511 O O . LEU A 1 412 ? -10.236 2.485 14.829 1.00 90.06 412 LEU A O 1
ATOM 3515 N N . GLU A 1 413 ? -9.274 4.4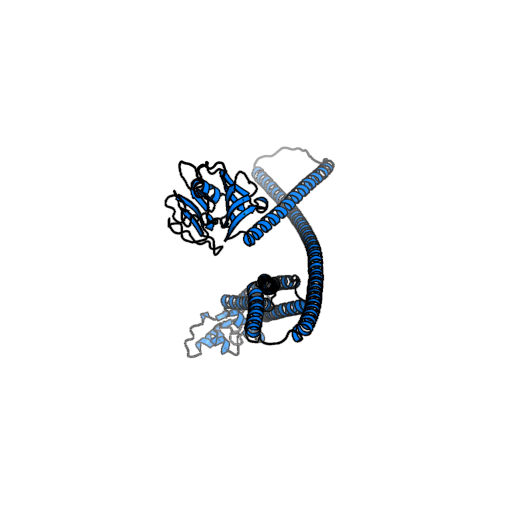78 15.253 1.00 93.19 413 GLU A N 1
ATOM 3516 C CA . GLU A 1 413 ? -10.063 4.763 16.451 1.00 93.19 413 GLU A CA 1
ATOM 3517 C C . GLU A 1 413 ? -11.310 5.606 16.181 1.00 93.19 413 GLU A C 1
ATOM 3519 O O . GLU A 1 413 ? -12.329 5.385 16.845 1.00 93.19 413 GLU A O 1
ATOM 3524 N N . LEU A 1 414 ? -11.255 6.519 15.206 1.00 96.50 414 LEU A N 1
ATOM 3525 C CA . LEU A 1 414 ? -12.269 7.562 15.007 1.00 96.50 414 LEU A CA 1
ATOM 3526 C C . LEU A 1 414 ? -13.061 7.402 13.705 1.00 96.50 414 LEU A C 1
ATOM 3528 O O . LEU A 1 414 ? -14.254 7.698 13.661 1.00 96.50 414 LEU A O 1
ATOM 3532 N N . LEU A 1 415 ? -12.408 6.948 12.636 1.00 97.06 415 LEU A N 1
ATOM 3533 C CA . LEU A 1 415 ? -12.997 6.917 11.300 1.00 97.06 415 LEU A CA 1
ATOM 3534 C C . LEU A 1 415 ? -14.272 6.054 11.242 1.00 97.06 415 LEU A C 1
ATOM 3536 O O . LEU A 1 415 ? -14.288 4.900 11.677 1.00 97.06 415 LEU A O 1
ATOM 3540 N N . GLY A 1 416 ? -15.343 6.620 10.682 1.00 96.88 416 GLY A N 1
ATOM 3541 C CA . GLY A 1 416 ? -16.625 5.940 10.499 1.00 96.88 416 GLY A CA 1
ATOM 3542 C C . GLY A 1 416 ? -17.465 5.818 11.774 1.00 96.88 416 GLY A C 1
ATOM 3543 O O . GLY A 1 416 ? -18.391 5.004 11.816 1.00 96.88 416 GLY A O 1
ATOM 3544 N N . ARG A 1 417 ? -17.150 6.574 12.834 1.00 97.25 417 ARG A N 1
ATOM 3545 C CA . ARG A 1 417 ? -17.793 6.439 14.151 1.00 97.25 417 ARG A CA 1
ATOM 3546 C C . ARG A 1 417 ? -18.387 7.750 14.654 1.00 97.25 417 ARG A C 1
ATOM 3548 O O . ARG A 1 417 ? -17.924 8.839 14.325 1.00 97.25 417 ARG A O 1
ATOM 3555 N N . ILE A 1 418 ? -19.418 7.606 15.489 1.00 98.38 418 ILE A N 1
ATOM 3556 C CA . ILE A 1 418 ? -20.042 8.685 16.262 1.00 98.38 418 ILE A CA 1
ATOM 3557 C C . ILE A 1 418 ? -19.572 8.555 17.712 1.00 98.38 418 ILE A C 1
ATOM 3559 O O . ILE A 1 418 ? -19.752 7.501 18.327 1.00 98.38 418 ILE A O 1
ATOM 3563 N N . HIS A 1 419 ? -19.017 9.629 18.264 1.00 97.69 419 HIS A N 1
ATOM 3564 C CA . HIS A 1 419 ? -18.512 9.712 19.629 1.00 97.69 419 HIS A CA 1
ATOM 3565 C C . HIS A 1 419 ? -19.319 10.723 20.445 1.00 97.69 419 HIS A C 1
ATOM 3567 O O . HIS A 1 419 ? -19.640 11.813 19.975 1.00 97.69 419 HIS A O 1
ATOM 3573 N N . THR A 1 420 ? -19.621 10.358 21.686 1.00 96.81 420 THR A N 1
ATOM 3574 C CA . THR A 1 420 ? -20.273 11.208 22.689 1.00 96.81 420 THR A CA 1
ATOM 3575 C C . THR A 1 420 ? -19.279 11.526 23.798 1.00 96.81 420 THR A C 1
ATOM 3577 O O . THR A 1 420 ? -18.558 10.617 24.206 1.00 96.81 420 THR A O 1
ATOM 3580 N N . ASP A 1 421 ? -19.287 12.754 24.319 1.00 96.44 421 ASP A N 1
ATOM 3581 C CA . ASP A 1 421 ? -18.415 13.191 25.427 1.00 96.44 421 ASP A CA 1
ATOM 3582 C C . ASP A 1 421 ? -16.912 12.957 25.141 1.00 96.44 421 ASP A C 1
ATOM 3584 O O . ASP A 1 421 ? -16.175 12.421 25.966 1.00 96.44 421 ASP A O 1
ATOM 3588 N N . PHE A 1 422 ? -16.458 13.311 23.932 1.00 97.19 422 PHE A N 1
ATOM 3589 C CA . PHE A 1 422 ? -15.105 13.010 23.457 1.00 97.19 422 PHE A CA 1
ATOM 3590 C C . PHE A 1 422 ? -14.105 14.123 23.823 1.00 97.19 422 PHE A C 1
ATOM 3592 O O . PHE A 1 422 ? -14.293 15.261 23.387 1.00 97.19 422 PHE A O 1
ATOM 3599 N N . PRO A 1 423 ? -13.020 13.838 24.567 1.00 96.81 423 PRO A N 1
ATOM 3600 C CA . PRO A 1 423 ? -12.033 14.853 24.938 1.00 96.81 423 PRO A CA 1
ATOM 3601 C C . PRO A 1 423 ? -11.249 15.392 23.732 1.00 96.81 423 PRO A C 1
ATOM 3603 O O . PRO A 1 423 ? -10.620 14.629 23.000 1.00 96.81 423 PRO A O 1
ATOM 3606 N N . ILE A 1 424 ? -11.198 16.717 23.567 1.00 95.75 424 ILE A N 1
ATOM 3607 C CA . ILE A 1 424 ? -10.487 17.375 22.453 1.00 95.75 424 ILE A CA 1
ATOM 3608 C C . ILE A 1 424 ? -8.980 17.115 22.523 1.00 95.75 424 ILE A C 1
ATOM 3610 O O . ILE A 1 424 ? -8.330 17.003 21.489 1.00 95.75 424 ILE A O 1
ATOM 3614 N N . ILE A 1 425 ? -8.419 16.938 23.725 1.00 93.00 425 ILE A N 1
ATOM 3615 C CA . ILE A 1 425 ? -6.995 16.611 23.912 1.00 93.00 425 ILE A CA 1
ATOM 3616 C C . ILE A 1 425 ? -6.577 15.307 23.207 1.00 93.00 425 ILE A C 1
ATOM 3618 O O . ILE A 1 425 ? -5.409 15.138 22.865 1.00 93.00 425 ILE A O 1
ATOM 3622 N N . LEU A 1 426 ? -7.525 14.400 22.938 1.00 93.19 426 LEU A N 1
ATOM 3623 C CA . LEU A 1 426 ? -7.267 13.159 22.205 1.00 93.19 426 LEU A CA 1
ATOM 3624 C C . LEU A 1 426 ? -7.213 13.360 20.682 1.00 93.19 426 LEU A C 1
ATOM 3626 O O . LEU A 1 426 ? -6.762 12.467 19.973 1.00 93.19 426 LEU A O 1
ATOM 3630 N N . LEU A 1 427 ? -7.584 14.538 20.166 1.00 94.88 427 LEU A N 1
ATOM 3631 C CA . LEU A 1 427 ? -7.404 14.922 18.760 1.00 94.88 427 LEU A CA 1
ATOM 3632 C C . LEU A 1 427 ? -5.975 15.423 18.495 1.00 94.88 427 LEU A C 1
ATOM 3634 O O . LEU A 1 427 ? -5.755 16.438 17.833 1.00 94.88 427 LEU A O 1
ATOM 3638 N N . THR A 1 428 ? -4.979 14.714 19.031 1.00 91.25 428 THR A N 1
ATOM 3639 C CA . THR A 1 428 ? -3.567 15.055 18.828 1.00 91.25 428 THR A CA 1
ATOM 3640 C C . THR A 1 428 ? -3.230 14.981 17.335 1.00 91.25 428 THR A C 1
ATOM 3642 O O . THR A 1 428 ? -3.527 13.991 16.674 1.00 91.25 428 THR A O 1
ATOM 3645 N N . GLY A 1 429 ? -2.629 16.044 16.794 1.00 91.38 429 GLY A N 1
ATOM 3646 C CA . GLY A 1 429 ? -2.287 16.159 15.371 1.00 91.38 429 GLY A CA 1
ATOM 3647 C C . GLY A 1 429 ? -3.398 16.715 14.473 1.00 91.38 429 GLY A C 1
ATOM 3648 O O . GLY A 1 429 ? -3.115 17.039 13.323 1.00 91.38 429 GLY A O 1
ATOM 3649 N N . PHE A 1 430 ? -4.627 16.879 14.973 1.00 96.75 430 PHE A N 1
ATOM 3650 C CA . PHE A 1 430 ? -5.679 17.554 14.217 1.00 96.75 430 PHE A CA 1
ATOM 3651 C C . PHE A 1 430 ? -5.506 19.076 14.254 1.00 96.75 430 PHE A C 1
ATOM 3653 O O . PHE A 1 430 ? -5.206 19.671 15.289 1.00 96.75 430 PHE A O 1
ATOM 3660 N N . GLN A 1 431 ? -5.776 19.716 13.124 1.00 96.62 431 GLN A N 1
ATOM 3661 C CA . GLN A 1 431 ? -5.861 21.159 12.969 1.00 96.62 431 GLN A CA 1
ATOM 3662 C C . GLN A 1 431 ? -7.315 21.617 13.075 1.00 96.62 431 GLN A C 1
ATOM 3664 O O . GLN A 1 431 ? -8.212 21.026 12.470 1.00 96.62 431 GLN A O 1
ATOM 3669 N N . LEU A 1 432 ? -7.548 22.693 13.823 1.00 97.25 432 LEU A N 1
ATOM 3670 C CA . LEU A 1 432 ? -8.860 23.317 13.925 1.00 97.25 432 LEU A CA 1
ATOM 3671 C C . LEU A 1 432 ? -9.158 24.123 12.652 1.00 97.25 432 LEU A C 1
ATOM 3673 O O . LEU A 1 432 ? -8.484 25.111 12.381 1.00 97.25 432 LEU A O 1
ATOM 3677 N N . GLN A 1 433 ? -10.184 23.718 11.905 1.00 97.75 433 GLN A N 1
ATOM 3678 C CA . GLN A 1 433 ? -10.601 24.364 10.652 1.00 97.75 433 GLN A CA 1
ATOM 3679 C C . GLN A 1 433 ? -11.740 25.363 10.869 1.00 97.75 433 GLN A C 1
ATOM 3681 O O . GLN A 1 433 ? -11.853 26.371 10.175 1.00 97.75 433 GLN A O 1
ATOM 3686 N N . TYR A 1 434 ? -12.610 25.089 11.842 1.00 97.12 434 TYR A N 1
ATOM 3687 C CA . TYR A 1 434 ? -13.729 25.962 12.173 1.00 97.12 434 TYR A CA 1
ATOM 3688 C C . TYR A 1 434 ? -14.094 25.831 13.643 1.00 97.12 434 TYR A C 1
ATOM 3690 O O . TYR A 1 434 ? -14.268 24.715 14.121 1.00 97.12 434 TYR A O 1
ATOM 3698 N N . PHE A 1 435 ? -14.263 26.957 14.334 1.00 96.31 435 PHE A N 1
ATOM 3699 C CA . PHE A 1 435 ? -14.814 27.018 15.686 1.00 96.31 435 PHE A CA 1
ATOM 3700 C C . PHE A 1 435 ? -15.579 28.321 15.864 1.00 96.31 435 PHE A C 1
ATOM 3702 O O . PHE A 1 435 ? -14.977 29.392 15.859 1.00 96.31 435 PHE A O 1
ATOM 3709 N N . ASN A 1 436 ? -16.898 28.238 15.984 1.00 94.00 436 ASN A N 1
ATOM 3710 C CA . ASN A 1 436 ? -17.738 29.382 16.324 1.00 94.00 436 ASN A CA 1
ATOM 3711 C C . ASN A 1 436 ? -18.954 28.908 17.114 1.00 94.00 436 ASN A C 1
ATOM 3713 O O . ASN A 1 436 ? -19.399 27.772 16.942 1.00 94.00 436 ASN A O 1
ATOM 3717 N N . ASP A 1 437 ? -19.511 29.796 17.929 1.00 91.19 437 ASP A N 1
ATOM 3718 C CA . ASP A 1 437 ? -20.789 29.549 18.587 1.00 91.19 437 ASP A CA 1
ATOM 3719 C C . ASP A 1 437 ? -21.924 29.326 17.569 1.00 91.19 437 ASP A C 1
ATOM 3721 O O . ASP A 1 437 ? -21.829 29.673 16.385 1.00 91.19 437 ASP A O 1
ATOM 3725 N N . PHE A 1 438 ? -23.030 28.751 18.037 1.00 90.94 438 PHE A N 1
ATOM 3726 C CA . PHE A 1 438 ? -24.212 28.530 17.205 1.00 90.94 438 PHE A CA 1
ATOM 3727 C C . PHE A 1 438 ? -24.996 29.817 16.875 1.00 90.94 438 PHE A C 1
ATOM 3729 O O . PHE A 1 438 ? -26.015 29.771 16.176 1.00 90.94 438 PHE A O 1
ATOM 3736 N N . THR A 1 439 ? -24.556 30.984 17.359 1.00 87.56 439 THR A N 1
ATOM 3737 C CA . THR A 1 439 ? -25.111 32.284 16.951 1.00 87.56 439 THR A CA 1
ATOM 3738 C C . THR A 1 439 ? -24.545 32.728 15.602 1.00 87.56 439 THR A C 1
ATOM 3740 O O . THR A 1 439 ? -25.230 33.413 14.840 1.00 87.56 439 THR A O 1
ATOM 3743 N N . VAL A 1 440 ? -23.338 32.272 15.249 1.00 89.75 440 VAL A N 1
ATOM 3744 C CA . VAL A 1 440 ? -22.695 32.573 13.969 1.00 89.75 440 VAL A CA 1
ATOM 3745 C C . VAL A 1 440 ? -23.266 31.703 12.846 1.00 89.75 440 VAL A C 1
ATOM 3747 O O . VAL A 1 440 ? -23.376 30.482 12.938 1.00 89.75 440 VAL A O 1
ATOM 3750 N N . GLN A 1 441 ? -23.582 32.330 11.713 1.00 89.62 441 GLN A N 1
ATOM 3751 C CA . GLN A 1 441 ? -24.039 31.625 10.517 1.00 89.62 441 GLN A CA 1
ATOM 3752 C C . GLN A 1 441 ? -22.920 30.757 9.913 1.00 89.62 441 GLN A C 1
ATOM 3754 O O . GLN A 1 441 ? -21.823 31.245 9.615 1.00 89.62 441 GLN A O 1
ATOM 3759 N N . PHE A 1 442 ? -23.214 29.480 9.658 1.00 91.94 442 PHE A N 1
ATOM 3760 C CA . PHE A 1 442 ? -22.370 28.589 8.860 1.00 91.94 442 PHE A CA 1
ATOM 3761 C C . PHE A 1 442 ? -22.955 28.466 7.449 1.00 91.94 442 PHE A C 1
ATOM 3763 O O . PHE A 1 442 ? -24.133 28.146 7.284 1.00 91.94 442 PHE A O 1
ATOM 3770 N N . THR A 1 443 ? -22.160 28.792 6.432 1.00 93.31 443 THR A N 1
ATOM 3771 C CA . THR A 1 443 ? -22.627 28.943 5.047 1.00 93.31 443 THR A CA 1
ATOM 3772 C C . THR A 1 443 ? -22.028 27.885 4.134 1.00 93.31 443 THR A C 1
ATOM 3774 O O . THR A 1 443 ? -20.970 27.323 4.424 1.00 93.31 443 THR A O 1
ATOM 3777 N N . MET A 1 444 ? -22.652 27.655 2.978 1.00 93.94 444 MET A N 1
ATOM 3778 C CA . MET A 1 444 ? -22.073 26.775 1.956 1.00 93.94 444 MET A CA 1
ATOM 3779 C C . MET A 1 444 ? -20.719 27.273 1.435 1.00 93.94 444 MET A C 1
ATOM 3781 O O . MET A 1 444 ? -19.898 26.459 1.021 1.00 93.94 444 MET A O 1
ATOM 3785 N N . ASN A 1 445 ? -20.457 28.583 1.467 1.00 95.19 445 ASN A N 1
ATOM 3786 C CA . ASN A 1 445 ? -19.144 29.121 1.103 1.00 95.19 445 ASN A CA 1
ATOM 3787 C C . ASN A 1 445 ? -18.074 28.709 2.119 1.00 95.19 445 ASN A C 1
ATOM 3789 O O . ASN A 1 445 ? -17.048 28.196 1.703 1.00 95.19 445 ASN A O 1
ATOM 3793 N N . LYS A 1 446 ? -18.360 28.771 3.429 1.00 95.62 446 LYS A N 1
ATOM 3794 C CA . LYS A 1 446 ? -17.432 28.265 4.458 1.00 95.62 446 LYS A CA 1
ATOM 3795 C C . LYS A 1 446 ? -17.101 26.782 4.260 1.00 95.62 446 LYS A C 1
ATOM 3797 O O . LYS A 1 446 ? -15.965 26.376 4.462 1.00 95.62 446 LYS A O 1
ATOM 3802 N N . ILE A 1 447 ? -18.074 25.969 3.838 1.00 96.44 447 ILE A N 1
ATOM 3803 C CA . ILE A 1 447 ? -17.828 24.556 3.504 1.00 96.44 447 ILE A CA 1
ATOM 3804 C C . ILE A 1 447 ? -16.876 24.429 2.310 1.00 96.44 447 ILE A C 1
ATOM 3806 O O . ILE A 1 447 ? -15.983 23.585 2.340 1.00 96.44 447 ILE A O 1
ATOM 3810 N N . LYS A 1 448 ? -17.053 25.249 1.267 1.00 96.44 448 LYS A N 1
ATOM 3811 C CA . LYS A 1 448 ? -16.139 25.271 0.115 1.00 96.44 448 LYS A CA 1
ATOM 3812 C C . LYS A 1 448 ? -14.733 25.690 0.531 1.00 96.44 448 LYS A C 1
ATOM 3814 O O . LYS A 1 448 ? -13.800 24.978 0.187 1.00 96.44 448 LYS A O 1
ATOM 3819 N N . ASP A 1 449 ? -14.611 26.745 1.333 1.00 97.19 449 ASP A N 1
ATOM 3820 C CA . ASP A 1 449 ? -13.324 27.246 1.823 1.00 97.19 449 ASP A CA 1
ATOM 3821 C C . ASP A 1 449 ? -12.574 26.154 2.605 1.00 97.19 449 ASP A C 1
ATOM 3823 O O . ASP A 1 449 ? -11.405 25.888 2.338 1.00 97.19 449 ASP A O 1
ATOM 3827 N N . ILE A 1 450 ? -13.262 25.446 3.512 1.00 97.25 450 ILE A N 1
ATOM 3828 C CA . ILE A 1 450 ? -12.672 24.322 4.259 1.00 97.25 450 ILE A CA 1
ATOM 3829 C C . ILE A 1 450 ? -12.287 23.183 3.308 1.00 97.25 450 ILE A C 1
ATOM 3831 O O . ILE A 1 450 ? -11.200 22.625 3.423 1.00 97.25 450 ILE A O 1
ATOM 3835 N N . LYS A 1 451 ? -13.150 22.837 2.345 1.00 95.88 451 LYS A N 1
ATOM 3836 C CA . LYS A 1 451 ? -12.896 21.764 1.371 1.00 95.88 451 LYS A CA 1
ATOM 3837 C C . LYS A 1 451 ? -11.709 22.065 0.447 1.00 95.88 451 LYS A C 1
ATOM 3839 O O . LYS A 1 451 ? -11.064 21.131 -0.014 1.00 95.88 451 LYS A O 1
ATOM 3844 N N . GLU A 1 452 ? -11.433 23.335 0.162 1.00 96.12 452 GLU A N 1
ATOM 3845 C CA . GLU A 1 452 ? -10.267 23.771 -0.617 1.00 96.12 452 GLU A CA 1
ATOM 3846 C C . GLU A 1 452 ? -8.965 23.730 0.197 1.00 96.12 452 GLU A C 1
ATOM 3848 O O . GLU A 1 452 ? -7.891 23.571 -0.381 1.00 96.12 452 GLU A O 1
ATOM 3853 N N . GLN A 1 453 ? -9.055 23.834 1.527 1.00 95.88 453 GLN A N 1
ATOM 3854 C CA . GLN A 1 453 ? -7.906 23.815 2.438 1.00 95.88 453 GLN A CA 1
ATOM 3855 C C . GLN A 1 453 ? -7.463 22.408 2.849 1.00 95.88 453 GLN A C 1
ATOM 3857 O O . GLN A 1 453 ? -6.321 22.242 3.269 1.00 95.88 453 GLN A O 1
ATOM 3862 N N . VAL A 1 454 ? -8.339 21.405 2.741 1.00 96.06 454 VAL A N 1
ATOM 3863 C CA . VAL A 1 454 ? -8.059 20.033 3.191 1.00 96.06 454 VAL A CA 1
ATOM 3864 C C . VAL A 1 454 ? -8.027 19.050 2.027 1.00 96.06 454 VAL A C 1
ATOM 3866 O O . VAL A 1 454 ? -8.822 19.133 1.086 1.00 96.06 454 VAL A O 1
ATOM 3869 N N . SER A 1 455 ? -7.137 18.059 2.093 1.00 95.50 455 SER A N 1
ATOM 3870 C CA . SER A 1 455 ? -7.150 16.969 1.118 1.00 95.50 455 SER A CA 1
ATOM 3871 C C . SER A 1 455 ? -8.453 16.157 1.184 1.00 95.50 455 SER A C 1
ATOM 3873 O O . SER A 1 455 ? -9.103 16.030 2.221 1.00 95.50 455 SER A O 1
ATOM 3875 N N . HIS A 1 456 ? -8.840 15.529 0.068 1.00 93.69 456 HIS A N 1
ATOM 3876 C CA . HIS A 1 456 ? -10.056 14.703 0.026 1.00 93.69 456 HIS A CA 1
ATOM 3877 C C . HIS A 1 456 ? -9.986 13.512 0.998 1.00 93.69 456 HIS A C 1
ATOM 3879 O O . HIS A 1 456 ? -11.021 13.042 1.460 1.00 93.69 456 HIS A O 1
ATOM 3885 N N . GLN A 1 457 ? -8.773 13.039 1.297 1.00 95.62 457 GLN A N 1
ATOM 3886 C CA . GLN A 1 457 ? -8.488 11.930 2.210 1.00 95.62 457 GLN A CA 1
ATOM 3887 C C . GLN A 1 457 ? -8.225 12.389 3.652 1.00 95.62 457 GLN A C 1
ATOM 3889 O O . GLN A 1 457 ? -7.973 11.541 4.510 1.00 95.62 457 GLN A O 1
ATOM 3894 N N . ALA A 1 458 ? -8.299 13.691 3.941 1.00 97.31 458 ALA A N 1
ATOM 3895 C CA . ALA A 1 458 ? -8.218 14.188 5.305 1.00 97.31 458 ALA A CA 1
ATOM 3896 C C . ALA A 1 458 ? -9.344 13.577 6.149 1.00 97.31 458 ALA A C 1
ATOM 3898 O O . ALA A 1 458 ? -10.465 13.392 5.664 1.00 97.31 458 ALA A O 1
ATOM 3899 N N . ILE A 1 459 ? -9.056 13.263 7.409 1.00 98.25 459 ILE A N 1
ATOM 3900 C CA . ILE A 1 459 ? -10.073 12.806 8.358 1.00 98.25 459 ILE A CA 1
ATOM 3901 C C . ILE A 1 459 ? -10.646 14.044 9.025 1.00 98.25 459 ILE A C 1
ATOM 3903 O O . ILE A 1 459 ? -9.926 14.795 9.680 1.00 98.25 459 ILE A O 1
ATOM 3907 N N . ILE A 1 460 ? -11.944 14.245 8.849 1.00 98.50 460 ILE A N 1
ATOM 3908 C CA . ILE A 1 460 ? -12.693 15.363 9.399 1.00 98.50 460 ILE A CA 1
ATOM 3909 C C . ILE A 1 460 ? -13.480 14.872 10.597 1.00 98.50 460 ILE A C 1
ATOM 3911 O O . ILE A 1 460 ? -14.283 13.953 10.467 1.00 98.50 460 ILE A O 1
ATOM 3915 N N . CYS A 1 461 ? -13.289 15.526 11.736 1.00 98.44 461 CYS A N 1
ATOM 3916 C CA . CYS A 1 461 ? -14.127 15.371 12.913 1.00 98.44 461 CYS A CA 1
ATOM 3917 C C . CYS A 1 461 ? -15.015 16.609 13.050 1.00 98.44 461 CYS A C 1
ATOM 3919 O O . CYS A 1 461 ? -14.526 17.731 13.185 1.00 98.44 461 CYS A O 1
ATOM 3921 N N . LEU A 1 462 ? -16.326 16.394 12.985 1.00 98.00 462 LEU A N 1
ATOM 3922 C CA . LEU A 1 462 ? -17.346 17.438 12.968 1.00 98.00 462 LEU A CA 1
ATOM 3923 C C . LEU A 1 462 ? -18.312 17.205 14.126 1.00 98.00 462 LEU A C 1
ATOM 3925 O O . LEU A 1 462 ? -18.774 16.080 14.329 1.00 98.00 462 LEU A O 1
ATOM 3929 N N . GLY A 1 463 ? -18.640 18.252 14.882 1.00 97.12 463 GLY A N 1
ATOM 3930 C CA . GLY A 1 463 ? -19.530 18.101 16.029 1.00 97.12 463 GLY A CA 1
ATOM 3931 C C . GLY A 1 463 ? -19.830 19.383 16.794 1.00 97.12 463 GLY A C 1
ATOM 3932 O O . GLY A 1 463 ? -19.495 20.485 16.361 1.00 97.12 463 GLY A O 1
ATOM 3933 N N . GLY A 1 464 ? -20.479 19.212 17.945 1.00 96.19 464 GLY A N 1
ATOM 3934 C CA . GLY A 1 464 ? -20.841 20.290 18.861 1.00 96.19 464 GLY A CA 1
ATOM 3935 C C . GLY A 1 464 ? -20.087 20.223 20.191 1.00 96.19 464 GLY A C 1
ATOM 3936 O O . GLY A 1 464 ? -19.879 19.137 20.738 1.00 96.19 464 GLY A O 1
ATOM 3937 N N . ILE A 1 465 ? -19.712 21.387 20.720 1.00 96.25 465 ILE A N 1
ATOM 3938 C CA . ILE A 1 465 ? -19.013 21.577 22.002 1.00 96.25 465 ILE A CA 1
ATOM 3939 C C . ILE A 1 465 ? -19.915 22.386 22.941 1.00 96.25 465 ILE A C 1
ATOM 3941 O O . ILE A 1 465 ? -20.530 23.355 22.505 1.00 96.25 465 ILE A O 1
ATOM 3945 N N . ASP A 1 466 ? -19.987 22.001 24.216 1.00 94.44 466 ASP A N 1
ATOM 3946 C CA . ASP A 1 466 ? -20.639 22.782 25.276 1.00 94.44 466 ASP A CA 1
ATOM 3947 C C . ASP A 1 466 ? -19.644 23.832 25.782 1.00 94.44 466 ASP A C 1
ATOM 3949 O O . ASP A 1 466 ? -18.542 23.504 26.225 1.00 94.44 466 ASP A O 1
ATOM 3953 N N . MET A 1 467 ? -20.019 25.107 25.741 1.00 93.69 467 MET A N 1
ATOM 3954 C CA . MET A 1 467 ? -19.146 26.217 26.123 1.00 93.69 467 MET A CA 1
ATOM 3955 C C . MET A 1 467 ? -18.835 26.268 27.621 1.00 93.69 467 MET A C 1
ATOM 3957 O O . MET A 1 467 ? -17.888 26.952 28.015 1.00 93.69 467 MET A O 1
ATOM 3961 N N . LYS A 1 468 ? -19.562 25.514 28.454 1.00 93.69 468 LYS A N 1
ATOM 3962 C CA . LYS A 1 468 ? -19.228 25.286 29.869 1.00 93.69 468 LYS A CA 1
ATOM 3963 C C . LYS A 1 468 ? -18.180 24.185 30.051 1.00 93.69 468 LYS A C 1
ATOM 3965 O O . LYS A 1 468 ? -17.538 24.133 31.098 1.00 93.69 468 LYS A O 1
ATOM 3970 N N . LYS A 1 469 ? -17.996 23.317 29.050 1.00 92.44 469 LYS A N 1
ATOM 3971 C CA . LYS A 1 469 ? -17.029 22.207 29.017 1.00 92.44 469 LYS A CA 1
ATOM 3972 C C . LYS A 1 469 ? -16.283 22.197 27.681 1.00 92.44 469 LYS A C 1
ATOM 3974 O O . LYS A 1 469 ? -16.430 21.293 26.863 1.00 92.44 469 LYS A O 1
ATOM 3979 N N . GLN A 1 470 ? -15.474 23.230 27.464 1.00 92.44 470 GLN A N 1
ATOM 3980 C CA . GLN A 1 470 ? -14.759 23.443 26.198 1.00 92.44 470 GLN A CA 1
ATOM 3981 C C . GLN A 1 470 ? -13.638 22.425 25.940 1.00 92.44 470 GLN A C 1
ATOM 3983 O O . GLN A 1 470 ? -13.027 22.452 24.880 1.00 92.44 470 GLN A O 1
ATOM 3988 N N . ASP A 1 471 ? -13.350 21.528 26.886 1.00 94.06 471 ASP A N 1
ATOM 3989 C CA . ASP A 1 471 ? -12.331 20.482 26.768 1.00 94.06 471 ASP A CA 1
ATOM 3990 C C . ASP A 1 471 ? -12.802 19.262 25.958 1.00 94.06 471 ASP A C 1
ATOM 3992 O O . ASP A 1 471 ? -12.029 18.322 25.754 1.00 94.06 471 ASP A O 1
ATOM 3996 N N . ARG A 1 472 ? -14.064 19.246 25.513 1.00 96.56 472 ARG A N 1
ATOM 3997 C CA . ARG A 1 472 ? -14.703 18.060 24.939 1.00 96.56 472 ARG A CA 1
ATOM 3998 C C . ARG A 1 472 ? -15.798 18.369 23.923 1.00 96.56 472 ARG A C 1
ATOM 4000 O O . ARG A 1 472 ? -16.565 19.317 24.060 1.00 96.56 472 ARG A O 1
ATOM 4007 N N . PHE A 1 473 ? -15.933 17.484 22.945 1.00 97.50 473 PHE A N 1
ATOM 4008 C CA . PHE A 1 473 ? -17.122 17.390 22.112 1.00 97.50 473 PHE A CA 1
ATOM 4009 C C . PHE A 1 473 ? -18.254 16.731 22.893 1.00 97.50 473 PHE A C 1
ATOM 4011 O O . PHE A 1 473 ? -18.107 15.612 23.383 1.00 97.50 473 PHE A O 1
ATOM 4018 N N . VAL A 1 474 ? -19.419 17.376 22.938 1.00 96.81 474 VAL A N 1
ATOM 4019 C CA . VAL A 1 474 ? -20.648 16.738 23.435 1.00 96.81 474 VAL A CA 1
ATOM 4020 C C . VAL A 1 474 ? -21.015 15.576 22.518 1.00 96.81 474 VAL A C 1
ATOM 4022 O O . VAL A 1 474 ? -21.311 14.472 22.976 1.00 96.81 474 VAL A O 1
ATOM 4025 N N . LEU A 1 475 ? -20.946 15.827 21.211 1.00 97.75 475 LEU A N 1
ATOM 4026 C CA . LEU A 1 475 ? -21.193 14.852 20.164 1.00 97.75 475 LEU A CA 1
ATOM 4027 C C . LEU A 1 475 ? -20.352 15.211 18.941 1.00 97.75 475 LEU A C 1
ATOM 4029 O O . LEU A 1 475 ? -20.346 16.365 18.514 1.00 97.75 475 LEU A O 1
ATOM 4033 N N . MET A 1 476 ? -19.691 14.221 18.357 1.00 98.12 476 MET A N 1
ATOM 4034 C CA . MET A 1 476 ? -18.931 14.362 17.119 1.00 98.12 476 MET A CA 1
ATOM 4035 C C . MET A 1 476 ? -18.991 13.082 16.296 1.00 98.12 476 MET A C 1
ATOM 4037 O O . MET A 1 476 ? -19.211 11.998 16.832 1.00 98.12 476 MET A O 1
ATOM 4041 N N . ALA A 1 477 ? -18.754 13.198 14.999 1.00 98.56 477 ALA A N 1
ATOM 4042 C CA . ALA A 1 477 ? -18.487 12.059 14.139 1.00 98.56 477 ALA A CA 1
ATOM 4043 C C . ALA A 1 477 ? -17.262 12.346 13.280 1.00 98.56 477 ALA A C 1
ATOM 4045 O O . ALA A 1 477 ? -17.013 13.506 12.938 1.00 98.56 477 ALA A O 1
ATOM 4046 N N . CYS A 1 478 ? -16.512 11.296 12.943 1.00 98.38 478 CYS A N 1
ATOM 4047 C CA . CYS A 1 478 ? -15.337 11.424 12.091 1.00 98.38 478 CYS A CA 1
ATOM 4048 C C . CYS A 1 478 ? -15.448 10.566 10.836 1.00 98.38 478 CYS A C 1
ATOM 4050 O O . CYS A 1 478 ? -15.841 9.400 10.890 1.00 98.38 478 CYS A O 1
ATOM 4052 N N . ASP A 1 479 ? -15.070 11.140 9.702 1.00 98.56 479 ASP A N 1
ATOM 4053 C CA . ASP A 1 479 ? -15.019 10.446 8.418 1.00 98.56 479 ASP A CA 1
ATOM 4054 C C . ASP A 1 479 ? -14.050 11.147 7.464 1.00 98.56 479 ASP A C 1
ATOM 4056 O O . ASP A 1 479 ? -13.506 12.202 7.786 1.00 98.56 479 ASP A O 1
ATOM 4060 N N . TYR A 1 480 ? -13.834 10.591 6.277 1.00 98.44 480 TYR A N 1
ATOM 4061 C CA . TYR A 1 480 ? -13.057 11.276 5.251 1.00 98.44 480 TYR A CA 1
ATOM 4062 C C . TYR A 1 480 ? -13.748 12.560 4.778 1.00 98.44 480 TYR A C 1
ATOM 4064 O O . TYR A 1 480 ? -14.973 12.617 4.664 1.00 98.44 480 TYR A O 1
ATOM 4072 N N . ALA A 1 481 ? -12.970 13.581 4.417 1.00 98.19 481 ALA A N 1
ATOM 4073 C CA . ALA A 1 481 ? -13.490 14.858 3.931 1.00 98.19 481 ALA A CA 1
ATOM 4074 C C . ALA A 1 481 ? -14.439 14.686 2.735 1.00 98.19 481 ALA A C 1
ATOM 4076 O O . ALA A 1 481 ? -15.483 15.339 2.663 1.00 98.19 481 ALA A O 1
ATOM 4077 N N . PHE A 1 482 ? -14.120 13.762 1.819 1.00 97.06 482 PHE A N 1
ATOM 4078 C CA . PHE A 1 482 ? -14.994 13.459 0.685 1.00 97.06 482 PHE A CA 1
ATOM 4079 C C . PHE A 1 482 ? -16.338 12.840 1.097 1.00 97.06 482 PHE A C 1
ATOM 4081 O O . PHE A 1 482 ? -17.297 12.979 0.348 1.00 97.06 482 PHE A O 1
ATOM 4088 N N . GLU A 1 483 ? -16.425 12.178 2.255 1.00 97.75 483 GLU A N 1
ATOM 4089 C CA . GLU A 1 483 ? -17.672 11.638 2.805 1.00 97.75 483 GLU A CA 1
ATOM 4090 C C . GLU A 1 483 ? -18.475 12.744 3.510 1.00 97.75 483 GLU A C 1
ATOM 4092 O O . GLU A 1 483 ? -19.654 12.942 3.202 1.00 97.75 483 GLU A O 1
ATOM 4097 N N . VAL A 1 484 ? -17.830 13.500 4.407 1.00 98.00 484 VAL A N 1
ATOM 4098 C CA . VAL A 1 484 ? -18.475 14.557 5.211 1.00 98.00 484 VAL A CA 1
ATOM 4099 C C . VAL A 1 484 ? -19.076 15.652 4.328 1.00 98.00 484 VAL A C 1
ATOM 4101 O O . VAL A 1 484 ? -20.206 16.085 4.554 1.00 98.00 484 VAL A O 1
ATOM 4104 N N . PHE A 1 485 ? -18.350 16.083 3.293 1.00 97.81 485 PHE A N 1
ATOM 4105 C CA . PHE A 1 485 ? -18.763 17.183 2.416 1.00 97.81 485 PHE A CA 1
ATOM 4106 C C . PHE A 1 485 ? -19.446 16.721 1.122 1.00 97.81 485 PHE A C 1
ATOM 4108 O O . PHE A 1 485 ? -19.544 17.489 0.159 1.00 97.81 485 PHE A O 1
ATOM 4115 N N . GLN A 1 486 ? -19.911 15.471 1.062 1.00 96.94 486 GLN A N 1
ATOM 4116 C CA . GLN A 1 486 ? -20.694 14.995 -0.074 1.00 96.94 486 GLN A CA 1
ATOM 4117 C C . GLN A 1 486 ? -22.142 15.481 0.020 1.00 96.94 486 GLN A C 1
ATOM 4119 O O . GLN A 1 486 ? -22.870 15.128 0.949 1.00 96.94 486 GLN A O 1
ATOM 4124 N N . GLU A 1 487 ? -22.585 16.231 -0.990 1.00 96.50 487 GLU A N 1
ATOM 4125 C CA . GLU A 1 487 ? -23.969 16.694 -1.073 1.00 96.50 487 GLU A CA 1
ATOM 4126 C C . GLU A 1 487 ? -24.964 15.525 -1.100 1.00 96.50 487 GLU A C 1
ATOM 4128 O O . GLU A 1 487 ? -24.762 14.493 -1.746 1.00 96.50 487 GLU A O 1
ATOM 4133 N N . THR A 1 488 ? -26.066 15.702 -0.379 1.00 96.50 488 THR A N 1
ATOM 4134 C CA . THR A 1 488 ? -27.159 14.742 -0.253 1.00 96.50 488 THR A CA 1
ATOM 4135 C C . THR A 1 488 ? -28.372 15.251 -1.013 1.00 96.50 488 THR A C 1
ATOM 4137 O O . THR A 1 488 ? -28.804 16.387 -0.844 1.00 96.50 488 THR A O 1
ATOM 4140 N N . VAL A 1 489 ? -28.936 14.394 -1.861 1.00 92.12 489 VAL A N 1
ATOM 4141 C CA . VAL A 1 489 ? -30.029 14.775 -2.771 1.00 92.12 489 VAL A CA 1
ATOM 4142 C C . VAL A 1 489 ? -31.398 14.722 -2.081 1.00 92.12 489 VAL A C 1
ATOM 4144 O O . VAL A 1 489 ? -32.326 15.418 -2.481 1.00 92.12 489 VAL A O 1
ATOM 4147 N N . ASN A 1 490 ? -31.549 13.894 -1.044 1.00 92.38 490 ASN A N 1
ATOM 4148 C CA . ASN A 1 490 ? -32.839 13.612 -0.423 1.00 92.38 490 ASN A CA 1
ATOM 4149 C C . ASN A 1 490 ? -32.935 14.195 0.994 1.00 92.38 490 ASN A C 1
ATOM 4151 O O . ASN A 1 490 ? -32.240 13.758 1.904 1.00 92.38 490 ASN A O 1
ATOM 4155 N N . VAL A 1 491 ? -33.880 15.115 1.205 1.00 92.94 491 VAL A N 1
ATOM 4156 C CA . VAL A 1 491 ? -34.155 15.752 2.509 1.00 92.94 491 VAL A CA 1
ATOM 4157 C C . VAL A 1 491 ? -34.728 14.804 3.575 1.00 92.94 491 VAL A C 1
ATOM 4159 O O . VAL A 1 491 ? -34.874 15.201 4.726 1.00 92.94 491 VAL A O 1
ATOM 4162 N N . LYS A 1 492 ? -35.075 13.564 3.208 1.00 95.69 492 LYS A N 1
ATOM 4163 C CA . LYS A 1 492 ? -35.597 12.531 4.119 1.00 95.69 492 LYS A CA 1
ATOM 4164 C C . LYS A 1 492 ? -34.661 11.334 4.316 1.00 95.69 492 LYS A C 1
ATOM 4166 O O . LYS A 1 492 ? -34.997 10.407 5.052 1.00 95.69 492 LYS A O 1
ATOM 4171 N N . LYS A 1 493 ? -33.523 11.304 3.615 1.00 96.69 493 LYS A N 1
ATOM 4172 C CA . LYS A 1 493 ? -32.592 10.168 3.639 1.00 96.69 493 LYS A CA 1
ATOM 4173 C C . LYS A 1 493 ? -31.144 10.638 3.679 1.00 96.69 493 LYS A C 1
ATOM 4175 O O . LYS A 1 493 ? -30.661 11.226 2.714 1.00 96.69 493 LYS A O 1
ATOM 4180 N N . ALA A 1 494 ? -30.458 10.331 4.775 1.00 97.50 494 ALA A N 1
ATOM 4181 C CA . ALA A 1 494 ? -29.021 10.506 4.909 1.00 97.50 494 ALA A CA 1
ATOM 4182 C C . ALA A 1 494 ? -28.269 9.428 4.118 1.00 97.50 494 ALA A C 1
ATOM 4184 O O . ALA A 1 494 ? -28.755 8.316 3.902 1.00 97.50 494 ALA A O 1
ATOM 4185 N N . ARG A 1 495 ? -27.054 9.747 3.690 1.00 97.62 495 ARG A N 1
ATOM 4186 C CA . ARG A 1 495 ? -26.197 8.850 2.919 1.00 97.62 495 ARG A CA 1
ATOM 4187 C C . ARG A 1 495 ? -25.344 8.012 3.868 1.00 97.62 495 ARG A C 1
ATOM 4189 O O . ARG A 1 495 ? -24.655 8.569 4.716 1.00 97.62 495 ARG A O 1
ATOM 4196 N N . LYS A 1 496 ? -25.351 6.683 3.717 1.00 97.88 496 LYS A N 1
ATOM 4197 C CA . LYS A 1 496 ? -24.491 5.802 4.526 1.00 97.88 496 LYS A CA 1
ATOM 4198 C C . LYS A 1 496 ? -23.014 6.124 4.271 1.00 97.88 496 LYS A C 1
ATOM 4200 O O . LYS A 1 496 ? -22.600 6.195 3.111 1.00 97.88 496 LYS A O 1
ATOM 4205 N N . SER A 1 497 ? -22.249 6.294 5.347 1.00 97.69 497 SER A N 1
ATOM 4206 C CA . SER A 1 497 ? -20.788 6.358 5.300 1.00 97.69 497 SER A CA 1
ATOM 4207 C C . SER A 1 497 ? -20.219 5.057 4.732 1.00 97.69 497 SER A C 1
ATOM 4209 O O . SER A 1 497 ? -20.719 3.967 5.016 1.00 97.69 497 SER A O 1
ATOM 4211 N N . ARG A 1 498 ? -19.146 5.151 3.943 1.00 96.88 498 ARG A N 1
ATOM 4212 C CA . ARG A 1 498 ? -18.379 3.966 3.519 1.00 96.88 498 ARG A CA 1
ATOM 4213 C C . ARG A 1 498 ? -17.431 3.454 4.601 1.00 96.88 498 ARG A C 1
ATOM 4215 O O . ARG A 1 498 ? -17.000 2.308 4.524 1.00 96.88 498 ARG A O 1
ATOM 4222 N N . SER A 1 499 ? -17.119 4.290 5.585 1.00 94.94 499 SER A N 1
ATOM 4223 C CA . SER A 1 499 ? -16.128 4.013 6.622 1.00 94.94 499 SER A CA 1
ATOM 4224 C C . SER A 1 499 ? -16.722 3.337 7.861 1.00 94.94 499 SER A C 1
ATOM 4226 O O . SER A 1 499 ? -15.974 2.806 8.678 1.00 94.94 499 SER A O 1
ATOM 4228 N N . GLY A 1 500 ? -18.051 3.335 8.026 1.00 91.88 500 GLY A N 1
ATOM 4229 C CA . GLY A 1 500 ? -18.703 2.734 9.189 1.00 91.88 500 GLY A CA 1
ATOM 4230 C C . GLY A 1 500 ? -20.158 2.327 8.969 1.00 91.88 500 GLY A C 1
ATOM 4231 O O . GLY A 1 500 ? -20.870 2.865 8.123 1.00 91.88 500 GLY A O 1
ATOM 4232 N N . ASP A 1 501 ? -20.621 1.361 9.765 1.00 87.75 501 ASP A N 1
ATOM 4233 C CA . ASP A 1 501 ? -21.963 0.787 9.618 1.00 87.75 501 ASP A CA 1
ATOM 4234 C C . ASP A 1 501 ? -23.083 1.603 10.270 1.00 87.75 501 ASP A C 1
ATOM 4236 O O . ASP A 1 501 ? -24.239 1.498 9.857 1.00 87.75 501 ASP A O 1
ATOM 4240 N N . GLN A 1 502 ? -22.742 2.416 11.272 1.00 93.38 502 GLN A N 1
ATOM 4241 C CA . GLN A 1 502 ? -23.682 3.181 12.100 1.00 93.38 502 GLN A CA 1
ATOM 4242 C C . GLN A 1 502 ? -23.474 4.694 11.956 1.00 93.38 502 GLN A C 1
ATOM 4244 O O . GLN A 1 502 ? -23.644 5.440 12.918 1.00 93.38 502 GLN A O 1
ATOM 4249 N N . LEU A 1 503 ? -23.060 5.143 10.771 1.00 98.25 503 LEU A N 1
ATOM 4250 C CA . LEU A 1 503 ? -22.839 6.553 10.471 1.00 98.25 503 LEU A CA 1
ATOM 4251 C C . LEU A 1 503 ? -23.439 6.897 9.110 1.00 98.25 503 LEU A C 1
ATOM 4253 O O . LEU A 1 503 ? -23.118 6.282 8.093 1.00 98.25 503 LEU A O 1
ATOM 4257 N N . TYR A 1 504 ? -24.313 7.895 9.102 1.00 98.50 504 TYR A N 1
ATOM 4258 C CA . TYR A 1 504 ? -24.946 8.424 7.906 1.00 98.50 504 TYR A CA 1
ATOM 4259 C C . TYR A 1 504 ? -24.751 9.932 7.880 1.00 98.50 504 TYR A C 1
ATOM 4261 O O . TYR A 1 504 ? -25.132 10.619 8.827 1.00 98.50 504 TYR A O 1
ATOM 4269 N N . TRP A 1 505 ? -24.175 10.440 6.797 1.00 98.38 505 TRP A N 1
ATOM 4270 C CA . TRP A 1 505 ? -23.920 11.861 6.593 1.00 98.38 505 TRP A CA 1
ATOM 4271 C C . TRP A 1 505 ? -25.013 12.491 5.747 1.00 98.38 505 TRP A C 1
ATOM 4273 O O . TRP A 1 505 ? -25.571 11.857 4.847 1.00 98.38 505 TRP A O 1
ATOM 4283 N N . TYR A 1 506 ? -25.290 13.762 6.001 1.00 97.75 506 TYR A N 1
ATOM 4284 C CA . TYR A 1 506 ? -26.077 14.572 5.091 1.00 97.75 506 TYR A CA 1
ATOM 4285 C C . TYR A 1 506 ? -25.529 15.993 5.008 1.00 97.75 506 TYR A C 1
ATOM 4287 O O . TYR A 1 506 ? -25.195 16.620 6.010 1.00 97.75 506 TYR A O 1
ATOM 4295 N N . LEU A 1 507 ? -25.478 16.503 3.783 1.00 96.69 507 LEU A N 1
ATOM 4296 C CA . LEU A 1 507 ? -25.174 17.890 3.466 1.00 96.69 507 LEU A CA 1
ATOM 4297 C C . LEU A 1 507 ? -26.182 18.343 2.417 1.00 96.69 507 LEU A C 1
ATOM 4299 O O . LEU A 1 507 ? -26.074 17.967 1.252 1.00 96.69 507 LEU A O 1
ATOM 4303 N N . VAL A 1 508 ? -27.185 19.115 2.825 1.00 93.94 508 VAL A N 1
ATOM 4304 C CA . VAL A 1 508 ? -28.222 19.606 1.913 1.00 93.94 508 VAL A CA 1
ATOM 4305 C C . VAL A 1 508 ? -28.208 21.129 1.912 1.00 93.94 508 VAL A C 1
ATOM 4307 O O . VAL A 1 508 ? -28.465 21.767 2.935 1.00 93.94 508 VAL A O 1
ATOM 4310 N N . LYS A 1 509 ? -27.911 21.712 0.748 1.00 90.12 509 LYS A N 1
ATOM 4311 C CA . LYS A 1 509 ? -27.845 23.163 0.536 1.00 90.12 509 LYS A CA 1
ATOM 4312 C C . LYS A 1 509 ? -29.138 23.857 0.982 1.00 90.12 509 LYS A C 1
ATOM 4314 O O . LYS A 1 509 ? -30.219 23.367 0.677 1.00 90.12 509 LYS A O 1
ATOM 4319 N N . ASN A 1 510 ? -29.020 25.011 1.645 1.00 87.38 510 ASN A N 1
ATOM 4320 C CA . ASN A 1 510 ? -30.121 25.788 2.246 1.00 87.38 510 ASN A CA 1
ATOM 4321 C C . ASN A 1 510 ? -30.902 25.075 3.370 1.00 87.38 510 ASN A C 1
ATOM 4323 O O . ASN A 1 510 ? -31.894 25.619 3.851 1.00 87.38 510 ASN A O 1
ATOM 4327 N N . TYR A 1 511 ? -30.491 23.869 3.771 1.00 90.88 511 TYR A N 1
ATOM 4328 C CA . TYR A 1 511 ? -31.110 23.125 4.864 1.00 90.88 511 TYR A CA 1
ATOM 4329 C C . TYR A 1 511 ? -30.096 22.930 5.985 1.00 90.88 511 TYR A C 1
ATOM 4331 O O . TYR A 1 511 ? -29.996 23.764 6.882 1.00 90.88 511 TYR A O 1
ATOM 4339 N N . SER A 1 512 ? -29.312 21.855 5.942 1.00 92.62 512 SER A N 1
ATOM 4340 C CA . SER A 1 512 ? -28.422 21.505 7.046 1.00 92.62 512 SER A CA 1
ATOM 4341 C C . SER A 1 512 ? -27.282 20.582 6.637 1.00 92.62 512 SER A C 1
ATOM 4343 O O . SER A 1 512 ? -27.410 19.797 5.693 1.00 92.62 512 SER A O 1
ATOM 4345 N N . ILE A 1 513 ? -26.212 20.630 7.425 1.00 95.75 513 ILE A N 1
ATOM 4346 C CA . ILE A 1 513 ? -25.161 19.616 7.493 1.00 95.75 513 ILE A CA 1
ATOM 4347 C C . ILE A 1 513 ? -25.287 18.849 8.810 1.00 95.75 513 ILE A C 1
ATOM 4349 O O . ILE A 1 513 ? -25.611 19.430 9.850 1.00 95.75 513 ILE A O 1
ATOM 4353 N N . GLY A 1 514 ? -25.028 17.548 8.785 1.00 96.56 514 GLY A N 1
ATOM 4354 C CA . GLY A 1 514 ? -24.980 16.759 10.004 1.00 96.56 514 GLY A CA 1
ATOM 4355 C C . GLY A 1 514 ? -24.822 15.267 9.773 1.00 96.56 514 GLY A C 1
ATOM 4356 O O . GLY A 1 514 ? -24.500 14.815 8.672 1.00 96.56 514 GLY A O 1
ATOM 4357 N N . PHE A 1 515 ? -25.047 14.508 10.842 1.00 98.06 515 PHE A N 1
ATOM 4358 C CA . PHE A 1 515 ? -24.959 13.055 10.828 1.00 98.06 515 PHE A CA 1
ATOM 4359 C C . PHE A 1 515 ? -26.008 12.397 11.724 1.00 98.06 515 PHE A C 1
ATOM 4361 O O . PHE A 1 515 ? -26.543 13.004 12.656 1.00 98.06 515 PHE A O 1
ATOM 4368 N N . SER A 1 516 ? -26.290 11.132 11.426 1.00 97.31 516 SER A N 1
ATOM 4369 C CA . SER A 1 516 ? -27.263 10.282 12.112 1.00 97.31 516 SER A CA 1
ATOM 4370 C C . SER A 1 516 ? -26.728 8.848 12.231 1.00 97.31 516 SER A C 1
ATOM 4372 O O . SER A 1 516 ? -25.961 8.414 11.366 1.00 97.31 516 SER A O 1
ATOM 4374 N N . PRO A 1 517 ? -27.134 8.072 13.255 1.00 97.38 517 PRO A N 1
ATOM 4375 C CA . PRO A 1 517 ? -26.812 6.649 13.327 1.00 97.38 517 PRO A CA 1
ATOM 4376 C C . PRO A 1 517 ? -27.612 5.787 12.334 1.00 97.38 517 PRO A C 1
ATOM 4378 O O . PRO A 1 517 ? -27.324 4.598 12.193 1.00 97.38 517 PRO A O 1
ATOM 4381 N N . ASN A 1 518 ? -28.619 6.348 11.653 1.00 96.88 518 ASN A N 1
ATOM 4382 C CA . ASN A 1 518 ? -29.453 5.641 10.679 1.00 96.88 518 ASN A CA 1
ATOM 4383 C C . ASN A 1 518 ? -29.818 6.505 9.452 1.00 96.88 518 ASN A C 1
ATOM 4385 O O . ASN A 1 518 ? -29.618 7.719 9.440 1.00 96.88 518 ASN A O 1
ATOM 4389 N N . GLU A 1 519 ? -30.360 5.865 8.410 1.00 97.12 519 GLU A N 1
ATOM 4390 C CA . GLU A 1 519 ? -30.673 6.508 7.121 1.00 97.12 519 GLU A CA 1
ATOM 4391 C C . GLU A 1 519 ? -31.785 7.565 7.226 1.00 97.12 519 GLU A C 1
ATOM 4393 O O . GLU A 1 519 ? -31.803 8.524 6.458 1.00 97.12 519 GLU A O 1
ATOM 4398 N N . ILE A 1 520 ? -32.738 7.395 8.142 1.00 97.12 520 ILE A N 1
ATOM 4399 C CA . ILE A 1 520 ? -33.966 8.191 8.156 1.00 97.12 520 ILE A CA 1
ATOM 4400 C C . ILE A 1 520 ? -33.700 9.522 8.863 1.00 97.12 520 ILE A C 1
ATOM 4402 O O . ILE A 1 520 ? -33.353 9.566 10.046 1.00 97.12 520 ILE A O 1
ATOM 4406 N N . ILE A 1 521 ? -33.911 10.609 8.128 1.00 95.44 521 ILE A N 1
ATOM 4407 C CA . ILE A 1 521 ? -33.828 11.989 8.616 1.00 95.44 521 ILE A CA 1
ATOM 4408 C C . ILE A 1 521 ? -35.086 12.747 8.186 1.00 95.44 521 ILE A C 1
ATOM 4410 O O . ILE A 1 521 ? -35.797 12.312 7.281 1.00 95.44 521 ILE A O 1
ATOM 4414 N N . ASP A 1 522 ? -35.367 13.893 8.797 1.00 91.69 522 ASP A N 1
ATOM 4415 C CA . ASP A 1 522 ? -36.447 14.781 8.343 1.00 91.69 522 ASP A CA 1
ATOM 4416 C C . ASP A 1 522 ? -35.981 16.234 8.326 1.00 91.69 522 ASP A C 1
ATOM 4418 O O . ASP A 1 522 ? -36.148 16.944 9.311 1.00 91.69 522 ASP A O 1
ATOM 4422 N N . LEU A 1 523 ? -35.405 16.683 7.205 1.00 85.88 523 LEU A N 1
ATOM 4423 C CA . LEU A 1 523 ? -34.816 18.018 7.058 1.00 85.88 523 LEU A CA 1
ATOM 4424 C C . LEU A 1 523 ? -35.831 19.096 6.637 1.00 85.88 523 LEU A C 1
ATOM 4426 O O . LEU A 1 523 ? -35.512 19.956 5.824 1.00 85.88 523 LEU A O 1
ATOM 4430 N N . ARG A 1 524 ? -37.059 19.103 7.177 1.00 73.94 524 ARG A N 1
ATOM 4431 C CA . ARG A 1 524 ? -38.017 20.215 6.947 1.00 73.94 524 ARG A CA 1
ATOM 4432 C C . ARG A 1 524 ? -37.425 21.588 7.293 1.00 73.94 524 ARG A C 1
ATOM 4434 O O . ARG A 1 524 ? -37.747 22.578 6.644 1.00 73.94 524 ARG A O 1
ATOM 4441 N N . GLN A 1 525 ? -36.565 21.609 8.307 1.00 68.81 525 GLN A N 1
ATOM 4442 C CA . GLN A 1 525 ? -35.648 22.702 8.634 1.00 68.81 525 GLN A CA 1
ATOM 4443 C C . GLN A 1 525 ? -34.300 22.095 9.062 1.00 68.81 525 GLN A C 1
ATOM 4445 O O . GLN A 1 525 ? -33.271 22.420 8.487 1.00 68.81 525 GLN A O 1
ATOM 4450 N N . THR A 1 526 ? -34.326 21.128 9.987 1.00 76.38 526 THR A N 1
ATOM 4451 C CA . THR A 1 526 ? -33.190 20.300 10.454 1.00 76.38 526 THR A CA 1
ATOM 4452 C C . THR A 1 526 ? -33.658 18.896 10.790 1.00 76.38 526 THR A C 1
ATOM 4454 O O . THR A 1 526 ? -34.863 18.695 10.878 1.00 76.38 526 THR A O 1
ATOM 4457 N N . ASP A 1 527 ? -32.741 17.968 11.078 1.00 86.56 527 ASP A N 1
ATOM 4458 C CA . ASP A 1 527 ? -33.099 16.587 11.421 1.00 86.56 527 ASP A CA 1
ATOM 4459 C C . ASP A 1 527 ? -33.886 16.465 12.742 1.00 86.56 527 ASP A C 1
ATOM 4461 O O . ASP A 1 527 ? -33.312 16.440 13.836 1.00 86.56 527 ASP A O 1
ATOM 4465 N N . ASN A 1 528 ? -35.210 16.341 12.618 1.00 85.25 528 ASN A N 1
ATOM 4466 C CA . ASN A 1 528 ? -36.154 16.156 13.726 1.00 85.25 528 ASN A CA 1
ATOM 4467 C C . ASN A 1 528 ? -36.562 14.690 13.952 1.00 85.25 528 ASN A C 1
ATOM 4469 O O . ASN A 1 528 ? -37.445 14.419 14.768 1.00 85.25 528 ASN A O 1
ATOM 4473 N N . GLN A 1 529 ? -35.958 13.740 13.235 1.00 91.19 529 GLN A N 1
ATOM 4474 C CA . GLN A 1 529 ? -36.304 12.329 13.374 1.00 91.19 529 GLN A CA 1
ATOM 4475 C C . GLN A 1 529 ? -35.789 11.766 14.708 1.00 91.19 529 GLN A C 1
ATOM 4477 O O . GLN A 1 529 ? -34.683 12.089 15.129 1.00 91.19 529 GLN A O 1
ATOM 4482 N N . ASP A 1 530 ? -36.566 10.905 15.371 1.00 89.31 530 ASP A N 1
ATOM 4483 C CA . ASP A 1 530 ? -36.192 10.239 16.631 1.00 89.31 530 ASP A CA 1
ATOM 4484 C C . ASP A 1 530 ? -35.666 11.219 17.697 1.00 89.31 530 ASP A C 1
ATOM 4486 O O . ASP A 1 530 ? -34.489 11.220 18.045 1.00 89.31 530 ASP A O 1
ATOM 4490 N N . VAL A 1 531 ? -36.547 12.079 18.213 1.00 87.94 531 VAL A N 1
ATOM 4491 C CA . VAL A 1 531 ? -36.247 13.178 19.160 1.00 87.94 531 VAL A CA 1
ATOM 4492 C C . VAL A 1 531 ? -35.344 12.778 20.341 1.00 87.94 531 VAL A C 1
ATOM 4494 O O . VAL A 1 531 ? -34.533 13.579 20.790 1.00 87.94 531 VAL A O 1
ATOM 4497 N N . HIS A 1 532 ? -35.449 11.539 20.826 1.00 92.19 532 HIS A N 1
ATOM 4498 C CA . HIS A 1 532 ? -34.682 11.037 21.974 1.00 92.19 532 HIS A CA 1
ATOM 4499 C C . HIS A 1 532 ? -33.323 10.414 21.617 1.00 92.19 532 HIS A C 1
ATOM 4501 O O . HIS A 1 532 ? -32.602 9.958 22.506 1.00 92.19 532 HIS A O 1
ATOM 4507 N N . ASP A 1 533 ? -32.970 10.347 20.334 1.00 92.88 533 ASP A N 1
ATOM 4508 C CA . ASP A 1 533 ? -31.699 9.783 19.897 1.00 92.88 533 ASP A CA 1
ATOM 4509 C C . ASP A 1 533 ? -30.544 10.749 20.189 1.00 92.88 533 ASP A C 1
ATOM 4511 O O . ASP A 1 533 ? -30.466 11.855 19.647 1.00 92.88 533 ASP A O 1
ATOM 4515 N N . LYS A 1 534 ? -29.623 10.290 21.040 1.00 95.44 534 LYS A N 1
ATOM 4516 C CA . LYS A 1 534 ? -28.459 11.042 21.519 1.00 95.44 534 LYS A CA 1
ATOM 4517 C C . LYS A 1 534 ? -27.299 11.093 20.523 1.00 95.44 534 LYS A C 1
ATOM 4519 O O . LYS A 1 534 ? -26.328 11.794 20.782 1.00 95.44 534 LYS A O 1
ATOM 4524 N N . LYS A 1 535 ? -27.368 10.362 19.404 1.00 97.00 535 LYS A N 1
ATOM 4525 C CA . LYS A 1 535 ? -26.274 10.239 18.422 1.00 97.00 535 LYS A CA 1
ATOM 4526 C C . LYS A 1 535 ? -26.493 11.044 17.141 1.00 97.00 535 LYS A C 1
ATOM 4528 O O . LYS A 1 535 ? -25.791 10.831 16.158 1.00 97.00 535 LYS A O 1
ATOM 4533 N N . ARG A 1 536 ? -27.454 11.967 17.133 1.00 96.44 536 ARG A N 1
ATOM 4534 C CA . ARG A 1 536 ? -27.774 12.797 15.965 1.00 96.44 536 ARG A CA 1
ATOM 4535 C C . ARG A 1 536 ? -27.246 14.213 16.125 1.00 96.44 536 ARG A C 1
ATOM 4537 O O . ARG A 1 536 ? -27.418 14.832 17.172 1.00 96.44 536 ARG A O 1
ATOM 4544 N N . PHE A 1 537 ? -26.647 14.740 15.068 1.00 96.19 537 PHE A N 1
ATOM 4545 C CA . PHE A 1 537 ? -26.161 16.114 15.004 1.00 96.19 537 PHE A CA 1
ATOM 4546 C C . PHE A 1 537 ? -26.752 16.805 13.781 1.00 96.19 537 PHE A C 1
ATOM 4548 O O . PHE A 1 537 ? -26.779 16.206 12.707 1.00 96.19 537 PHE A O 1
ATOM 4555 N N . SER A 1 538 ? -27.207 18.052 13.925 1.00 94.69 538 SER A N 1
ATOM 4556 C CA . SER A 1 538 ? -27.739 18.852 12.818 1.00 94.69 538 SER A CA 1
ATOM 4557 C C . SER A 1 538 ? -27.444 20.337 12.997 1.00 94.69 538 SER A C 1
ATOM 4559 O O . SER A 1 538 ? -27.785 20.941 14.022 1.00 94.69 538 SER A O 1
ATOM 4561 N N . HIS A 1 539 ? -26.867 20.939 11.961 1.00 93.31 539 HIS A N 1
ATOM 4562 C CA . HIS A 1 539 ? -26.535 22.354 11.904 1.00 93.31 539 HIS A CA 1
ATOM 4563 C C . HIS A 1 539 ? -27.123 22.987 10.644 1.00 93.31 539 HIS A C 1
ATOM 4565 O O . HIS A 1 539 ? -26.890 22.508 9.536 1.00 93.31 539 HIS A O 1
ATOM 4571 N N . LEU A 1 540 ? -27.875 24.077 10.811 1.00 91.06 540 LEU A N 1
ATOM 4572 C CA . LEU A 1 540 ? -28.486 24.811 9.700 1.00 91.06 540 LEU A CA 1
ATOM 4573 C C . LEU A 1 540 ? -27.425 25.461 8.808 1.00 91.06 540 LEU A C 1
ATOM 4575 O O . LEU A 1 540 ? -26.430 25.982 9.315 1.00 91.06 540 LEU A O 1
ATOM 4579 N N . LEU A 1 541 ? -27.668 25.459 7.499 1.00 90.56 541 LEU A N 1
ATOM 4580 C CA . LEU A 1 541 ? -26.820 26.112 6.503 1.00 90.56 541 LEU A CA 1
ATOM 4581 C C . LEU A 1 541 ? -27.514 27.330 5.913 1.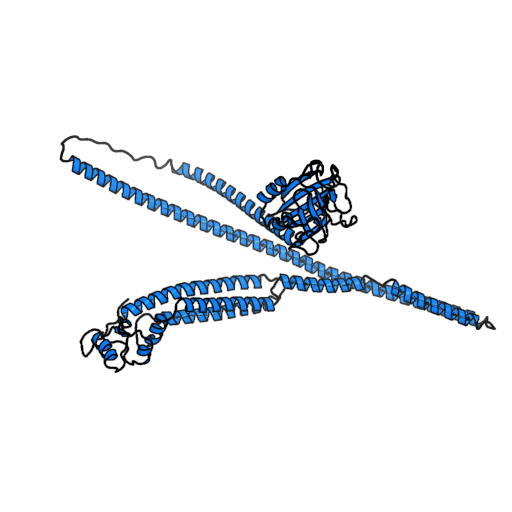00 90.56 541 LEU A C 1
ATOM 4583 O O . LEU A 1 541 ? -28.706 27.280 5.622 1.00 90.56 541 LEU A O 1
ATOM 4587 N N . ASP A 1 542 ? -26.754 28.407 5.711 1.00 86.44 542 ASP A N 1
ATOM 4588 C CA . ASP A 1 542 ? -27.211 29.624 5.022 1.00 86.44 542 ASP A CA 1
ATOM 4589 C C . ASP A 1 542 ? -28.478 30.260 5.638 1.00 86.44 542 ASP A C 1
ATOM 4591 O O . ASP A 1 542 ? -29.186 31.034 5.000 1.00 86.44 542 ASP A O 1
ATOM 4595 N N . HIS A 1 543 ? -28.742 29.995 6.919 1.00 82.31 543 HIS A N 1
ATOM 4596 C CA . HIS A 1 543 ? -29.921 30.499 7.614 1.00 82.31 543 HIS A CA 1
ATOM 4597 C C . HIS A 1 543 ? -29.646 31.897 8.210 1.00 82.31 543 HIS A C 1
ATOM 4599 O O . HIS A 1 543 ? -28.628 32.064 8.884 1.00 82.31 543 HIS A O 1
ATOM 4605 N N . PRO A 1 544 ? -30.526 32.903 8.014 1.00 74.00 544 PRO A N 1
ATOM 4606 C CA . PRO A 1 544 ? -30.283 34.308 8.403 1.00 74.00 544 PRO A CA 1
ATOM 4607 C C . PRO A 1 544 ? -30.156 34.534 9.917 1.00 74.00 544 PRO A C 1
ATOM 4609 O O . PRO A 1 544 ? -29.790 35.606 10.380 1.00 74.00 544 PRO A O 1
ATOM 4612 N N . ASN A 1 545 ? -30.475 33.502 10.682 1.00 68.75 545 ASN A N 1
ATOM 4613 C CA . ASN A 1 545 ? -30.769 33.536 12.099 1.00 68.75 545 ASN A CA 1
ATOM 4614 C C . ASN A 1 545 ? -29.782 32.644 12.889 1.00 68.75 545 ASN A C 1
ATOM 4616 O O . ASN A 1 545 ? -30.165 32.025 13.872 1.00 68.75 545 ASN A O 1
ATOM 4620 N N . GLY A 1 546 ? -28.528 32.508 12.438 1.00 60.50 546 GLY A N 1
ATOM 4621 C CA . GLY A 1 546 ? -27.535 31.649 13.106 1.00 60.50 546 GLY A CA 1
ATOM 4622 C C . GLY A 1 546 ? -27.836 30.144 13.000 1.00 60.50 546 GLY A C 1
ATOM 4623 O O . GLY A 1 546 ? -28.893 29.737 12.503 1.00 60.50 546 GLY A O 1
ATOM 4624 N N . GLY A 1 547 ? -26.869 29.301 13.385 1.00 66.44 547 GLY A N 1
ATOM 4625 C CA . GLY A 1 547 ? -26.798 27.897 12.979 1.00 66.44 547 GLY A CA 1
ATOM 4626 C C . GLY A 1 547 ? -26.297 26.938 14.059 1.00 66.44 547 GLY A C 1
ATOM 4627 O O . GLY A 1 547 ? -25.225 27.090 14.612 1.00 66.44 547 GLY A O 1
ATOM 4628 N N . GLY A 1 548 ? -27.097 25.902 14.289 1.00 64.00 548 GLY A N 1
ATOM 4629 C CA . GLY A 1 548 ? -26.872 24.822 15.240 1.00 64.00 548 GLY A CA 1
ATOM 4630 C C . GLY A 1 548 ? -28.219 24.495 15.853 1.00 64.00 548 GLY A C 1
ATOM 4631 O O . GLY A 1 548 ? -28.850 25.355 16.451 1.00 64.00 548 GLY A O 1
ATOM 4632 N N . ARG A 1 549 ? -28.768 23.311 15.588 1.00 76.69 549 ARG A N 1
ATOM 4633 C CA . ARG A 1 549 ? -30.160 23.020 15.967 1.00 76.69 549 ARG A CA 1
ATOM 4634 C C . ARG A 1 549 ? -30.263 21.775 16.804 1.00 76.69 549 ARG A C 1
ATOM 4636 O O . ARG A 1 549 ? -31.063 21.767 17.730 1.00 76.69 549 ARG A O 1
ATOM 4643 N N . ARG A 1 550 ? -29.431 20.778 16.507 1.00 91.19 550 ARG A N 1
ATOM 4644 C CA . ARG A 1 550 ? -29.455 19.507 17.204 1.00 91.19 550 ARG A CA 1
ATOM 4645 C C . ARG A 1 550 ? -28.074 19.024 17.611 1.00 91.19 550 ARG A C 1
ATOM 4647 O O . ARG A 1 550 ? -27.213 18.838 16.754 1.00 91.19 550 ARG A O 1
ATOM 4654 N N . ILE A 1 551 ? -27.928 18.735 18.899 1.00 94.12 551 ILE A N 1
ATOM 4655 C CA . ILE A 1 551 ? -26.857 17.907 19.457 1.00 94.12 551 ILE A CA 1
ATOM 4656 C C . ILE A 1 551 ? -27.540 16.851 20.331 1.00 94.12 551 ILE A C 1
ATOM 4658 O O . ILE A 1 551 ? -28.065 17.161 21.398 1.00 94.12 551 ILE A O 1
ATOM 4662 N N . GLY A 1 552 ? -27.573 15.608 19.860 1.00 93.31 552 GLY A N 1
ATOM 4663 C CA . GLY A 1 552 ? -28.247 14.509 20.543 1.00 93.31 552 GLY A CA 1
ATOM 4664 C C . GLY A 1 552 ? -29.744 14.760 20.734 1.00 93.31 552 GLY A C 1
ATOM 4665 O O . GLY A 1 552 ? -30.475 14.968 19.763 1.00 93.31 552 GLY A O 1
ATOM 4666 N N . ASP A 1 553 ? -30.191 14.736 21.988 1.00 90.31 553 ASP A N 1
ATOM 4667 C CA . ASP A 1 553 ? -31.580 14.964 22.406 1.00 90.31 553 ASP A CA 1
ATOM 4668 C C . ASP A 1 553 ? -31.936 16.453 22.592 1.00 90.31 553 ASP A C 1
ATOM 4670 O O . ASP A 1 553 ? -33.094 16.794 22.841 1.00 90.31 553 ASP A O 1
ATOM 4674 N N . GLN A 1 554 ? -30.975 17.365 22.419 1.00 90.38 554 GLN A N 1
ATOM 4675 C CA . GLN A 1 554 ? -31.211 18.807 22.467 1.00 90.38 554 GLN A CA 1
ATOM 4676 C C . GLN A 1 554 ? -31.583 19.327 21.074 1.00 90.38 554 GLN A C 1
ATOM 4678 O O . GLN A 1 554 ? -30.724 19.410 20.201 1.00 90.38 554 GLN A O 1
ATOM 4683 N N . LEU A 1 555 ? -32.855 19.682 20.856 1.00 85.19 555 LEU A N 1
ATOM 4684 C CA . LEU A 1 555 ? -33.416 19.995 19.526 1.00 85.19 555 LEU A CA 1
ATOM 4685 C C . LEU A 1 555 ? -33.546 21.491 19.181 1.00 85.19 555 LEU A C 1
ATOM 4687 O O . LEU A 1 555 ? -33.998 21.847 18.088 1.00 85.19 555 LEU A O 1
ATOM 4691 N N . THR A 1 556 ? -33.212 22.386 20.110 1.00 82.38 556 THR A N 1
ATOM 4692 C CA . THR A 1 556 ? -33.434 23.833 19.959 1.00 82.38 556 THR A CA 1
ATOM 4693 C C . THR A 1 556 ? -32.205 24.631 20.364 1.00 82.38 556 THR A C 1
ATOM 4695 O O . THR A 1 556 ? -32.253 25.424 21.297 1.00 82.38 556 THR A O 1
ATOM 4698 N N . LEU A 1 557 ? -31.101 24.421 19.650 1.00 84.12 557 LEU A N 1
ATOM 4699 C CA . LEU A 1 557 ? -29.830 25.103 19.930 1.00 84.12 557 LEU A CA 1
ATOM 4700 C C . LEU A 1 557 ? -29.580 26.349 19.069 1.00 84.12 557 LEU A C 1
ATOM 4702 O O . LEU A 1 557 ? -28.490 26.917 19.094 1.00 84.12 557 LEU A O 1
ATOM 4706 N N . ALA A 1 558 ? -30.587 26.783 18.307 1.00 79.00 558 ALA A N 1
ATOM 4707 C CA . ALA A 1 558 ? -30.452 27.955 17.451 1.00 79.00 558 ALA A CA 1
ATOM 4708 C C . ALA A 1 558 ? -30.167 29.182 18.323 1.00 79.00 558 ALA A C 1
ATOM 4710 O O . ALA A 1 558 ? -30.875 29.396 19.307 1.00 79.00 558 ALA A O 1
ATOM 4711 N N . TYR A 1 559 ? -29.150 29.966 17.956 1.00 80.19 559 TYR A N 1
ATOM 4712 C CA . TYR A 1 559 ? -28.666 31.112 18.735 1.00 80.19 559 TYR A CA 1
ATOM 4713 C C . TYR A 1 559 ? -28.162 30.782 20.143 1.00 80.19 559 TYR A C 1
ATOM 4715 O O . TYR A 1 559 ? -28.130 31.659 21.002 1.00 80.19 559 TYR A O 1
ATOM 4723 N N . SER A 1 560 ? -27.788 29.534 20.411 1.00 86.44 560 SER A N 1
ATOM 4724 C CA . SER A 1 560 ? -27.235 29.162 21.709 1.00 86.44 560 SER A CA 1
ATOM 4725 C C . SER A 1 560 ? -25.797 29.682 21.836 1.00 86.44 560 SER A C 1
ATOM 4727 O O . SER A 1 560 ? -24.927 29.143 21.153 1.00 86.44 560 SER A O 1
ATOM 4729 N N . PRO A 1 561 ? -25.491 30.635 22.741 1.00 88.31 561 PRO A N 1
ATOM 4730 C CA . PRO A 1 561 ? -24.103 30.948 23.087 1.00 88.31 561 PRO A CA 1
ATOM 4731 C C . PRO A 1 561 ? -23.468 29.833 23.933 1.00 88.31 561 PRO A C 1
ATOM 4733 O O . PRO A 1 561 ? -22.253 29.775 24.080 1.00 88.31 561 PRO A O 1
ATOM 4736 N N . ASP A 1 562 ? -24.288 28.931 24.485 1.00 91.94 562 ASP A N 1
ATOM 4737 C CA . ASP A 1 562 ? -23.836 27.814 25.313 1.00 91.94 562 ASP A CA 1
ATOM 4738 C C . ASP A 1 562 ? -23.230 26.665 24.490 1.00 91.94 562 ASP A C 1
ATOM 4740 O O . ASP A 1 562 ? -22.676 25.738 25.069 1.00 91.94 562 ASP A O 1
ATOM 4744 N N . HIS A 1 563 ? -23.325 26.701 23.154 1.00 94.00 563 HIS A N 1
ATOM 4745 C CA . HIS A 1 563 ? -22.834 25.627 22.291 1.00 94.00 563 HIS A CA 1
ATOM 4746 C C . HIS A 1 563 ? -22.107 26.182 21.070 1.00 94.00 563 HIS A C 1
ATOM 4748 O O . HIS A 1 563 ? -22.523 27.183 20.489 1.00 94.00 563 HIS A O 1
ATOM 4754 N N . SER A 1 564 ? -21.046 25.489 20.664 1.00 94.69 564 SER A N 1
ATOM 4755 C CA . SER A 1 564 ? -20.238 25.837 19.498 1.00 94.69 564 SER A CA 1
ATOM 4756 C C . SER A 1 564 ? -20.165 24.710 18.489 1.00 94.69 564 SER A C 1
ATOM 4758 O O . SER A 1 564 ? -20.166 23.530 18.841 1.00 94.69 564 SER A O 1
ATOM 4760 N N . PHE A 1 565 ? -20.071 25.093 17.220 1.00 95.31 565 PHE A N 1
ATOM 4761 C CA . PHE A 1 565 ? -19.806 24.206 16.105 1.00 95.31 565 PHE A CA 1
ATOM 4762 C C . PHE A 1 565 ? -18.310 24.139 15.855 1.00 95.31 565 PHE A C 1
ATOM 4764 O O . PHE A 1 565 ? -17.664 25.179 15.703 1.00 95.31 565 PHE A O 1
ATOM 4771 N N . ALA A 1 566 ? -17.775 22.923 15.775 1.00 97.25 566 ALA A N 1
ATOM 4772 C CA . ALA A 1 566 ? -16.361 22.722 15.535 1.00 97.25 566 ALA A CA 1
ATOM 4773 C C . ALA A 1 566 ? -16.083 21.689 14.444 1.00 97.25 566 ALA A C 1
ATOM 4775 O O . ALA A 1 566 ? -16.759 20.660 14.346 1.00 97.25 566 ALA A O 1
ATOM 4776 N N . ILE A 1 567 ? -15.058 21.983 13.646 1.00 98.19 567 ILE A N 1
ATOM 4777 C CA . ILE A 1 567 ? -14.518 21.109 12.607 1.00 98.19 567 ILE A CA 1
ATOM 4778 C C . ILE A 1 567 ? -13.007 21.028 12.803 1.00 98.19 567 ILE A C 1
ATOM 4780 O O . ILE A 1 567 ? -12.310 22.043 12.759 1.00 98.19 567 ILE A O 1
ATOM 4784 N N . TYR A 1 568 ? -12.514 19.810 12.987 1.00 98.38 568 TYR A N 1
ATOM 4785 C CA . TYR A 1 568 ? -11.096 19.478 13.052 1.00 98.38 568 TYR A CA 1
ATOM 4786 C C . TYR A 1 568 ? -10.725 18.587 11.868 1.00 98.38 568 TYR A C 1
ATOM 4788 O O . TYR A 1 568 ? -11.533 17.759 11.450 1.00 98.38 568 TYR A O 1
ATOM 4796 N N . ALA A 1 569 ? -9.507 18.733 11.351 1.00 98.00 569 ALA A N 1
ATOM 4797 C CA . ALA A 1 569 ? -8.993 17.950 10.230 1.00 98.00 569 ALA A CA 1
ATOM 4798 C C . ALA A 1 569 ? -7.572 17.441 10.498 1.00 98.00 569 ALA A C 1
ATOM 4800 O O . ALA A 1 569 ? -6.770 18.158 11.088 1.00 98.00 569 ALA A O 1
ATOM 4801 N N . ILE A 1 570 ? -7.245 16.238 10.034 1.00 96.94 570 ILE A N 1
ATOM 4802 C CA . ILE A 1 570 ? -5.869 15.718 9.983 1.00 96.94 570 ILE A CA 1
ATOM 4803 C C . ILE A 1 570 ? -5.604 15.100 8.608 1.00 96.94 570 ILE A C 1
ATOM 4805 O O . ILE A 1 570 ? -6.495 14.458 8.044 1.00 96.94 570 ILE A O 1
ATOM 4809 N N . GLU A 1 571 ? -4.395 15.290 8.078 1.00 91.06 571 GLU A N 1
ATOM 4810 C CA . GLU A 1 571 ? -3.959 14.802 6.761 1.00 91.06 571 GLU A CA 1
ATOM 4811 C C . GLU A 1 571 ? -2.498 14.354 6.718 1.00 91.06 571 GLU A C 1
ATOM 4813 O O . GLU A 1 571 ? -1.690 14.853 7.540 1.00 91.06 571 GLU A O 1
#

Sequence (571 aa):
MSFQVYKPCNQTQNKEEYICTNKQCLAEHKKQLHCYPCLTKLHRDKKQKISHLDDFMEMSQIMIKVQQKKDQRTLFLNQIQQKAIDFQKEKVQYIQKYPFHAIEYLEEVVLKVENEISKFLNYLGCQQQMMNKVQFYNQENHNVIFDLFHSNENQYVSNVQQKLYDLFTNVNKFLQQKDLNVYETLLNQKKKFQVLEEKVQALEKPFSLFKLIKYFSAILLVIIFSNLFWQQTNQNTNILFKDEQKLIESIKLTVQEQMSLLQLDTKNQIDEMKQKWFEELIKEIEYLKLFNQKLKIDIMELQKSLKDQNQAQILINRNQKIQIEILEQQFQNQTNLITSLEMKFENYTNQENQNQFQEQKGYNNRENKDQLIVIEGQDQKVDIKLEKALKEMKQFVIEKIEINRNYYNAQLELLGRIHTDFPIILLTGFQLQYFNDFTVQFTMNKIKDIKEQVSHQAIICLGGIDMKKQDRFVLMACDYAFEVFQETVNVKKARKSRSGDQLYWYLVKNYSIGFSPNEIIDLRQTDNQDVHDKKRFSHLLDHPNGGGRRIGDQLTLAYSPDHSFAIYAIE

Organism: NCBI:txid65129

Radius of gyration: 44.87 Å; chains: 1; bounding box: 108×89×132 Å

pLDDT: mean 79.85, std 16.96, range [30.31, 98.56]

Foldseek 3Di:
DPADQFQQDPPPRHGQFKAQLDPVRLVPDPDGTGDLVVVVCVQVVPPDVDPPNVRIDGNVVLLVLLVVLLVVLVVLLVVLLVVLVVLLVVVLVLLVPQDPDDPVVSVVLNVVLVVLSVVLNVVSVVVNVLSVVSPHDDPVCSVSSSCSSPDDSVVVSVVNVVVSVVSSVVSVVSCVVVVSPVVVVVVVVVVVVVVVVVVVVVVVPPDDVVNVVVVVVVVVVVVVVVVVVVVVPPDDDPPVVVVVVVVVVVVVVVVVVVVVVVVVVVVVVVVVVVVVVVVVVVVVVVVVVVVVVVVVVVVVVVVVVVVVVVVVVVVVVVVVVVVVVVVVVVVVVVVVVVVVVVVVVVVVVCVVDDDDDDDDDDDDDDDDPVVVVVVVVVVVVVVVVVVVVVVVVVVVVVLVVQLVVLQVVCLVPAAADKDAFAFPVSNPQWDWLDKDAQQDAAAPVSLVVSPVVDDQQKKKKKAKDFPVGNRTGRMIHIHGSVQQSDADDDQFFFDRGPSYQQWGWHDYHQAWTWIGRHTGAHRPRWGPPPLQAQRTFIWGYPDPQGIGADHGNRGRRRNPNRMMITMIIGD